Protein AF-A0A3R6Y4R4-F1 (afdb_monomer)

Mean predicted aligned error: 14.81 Å

pLDDT: mean 85.8, std 19.11, range [27.86, 98.94]

Organism: NCBI:txid157072

Sequence (503 aa):
MTCPVETGGNAATARSSGQSPPHTSETSSTDKKKQSTYCKQYYERNREKRILQSKEYQRRNRDKVRAYRQQNRDKELARMKVYNKMWYQQNRDKVLARLKQYRKQNPEKEAKWVKDYRQRNKDKINQRKRERYSKRKRSGMDTPSRVMADGDSRGSVASTLALSNRILLAPLTRCRATATHVPTDLMAEYYAQRATAGLIITECTMIAPLTSAFGTEPGIFTPEQVDAWKKVTDAVHGKGGKIFLQIWHAGRAAHPAFNDGAGTIGASPHAIDGEVHTATGKQPHVAPQEIPTSDIPHIVALFASAATAAVTKAGFDGVEVHAANGYLIDQFLRDGSNKRTDGYGGSVENRTKFLAEVLDAVTKAVGADKVGVRYSPLNSYNSMVDSNPIALSEQLAKVSQQFNLAYVHVMRADFFQAQKGDIVPIFREHFKNTLVVNMGYTKDEGNDAIANGQADAVAFGTAFLANPDLPARFANGGELNPPDPTTFYTGGAKGYTDYPALS

Foldseek 3Di:
DDDDDDDDDDDDDDDDDDDDDDDDDDDDPVNVVVVVVVVVVVCVVCVVVVVVVVVVVCVVCVVVVVVVVVVVVVVVVVVVVVVVVVVCVVCVVVVVVVVVVVCVVCVPVVVVVVVVVCVVCVVVVVVVVVVVVVVCVVVVDDDDLDQQQPFDPDDDPDQPQRFNGQEEADAAFFLAAPLQQAADVLLLLLLLLQLNGSEYEYHEEELDALQDLQSRHHYQPDPRNLVRLLSSLCSSVVNVGAYAYEYFGAAQSGDCLSRVNDAGHALAQDHFPAWGQHPVGTDGRHGGHHDDPVCLLVVLVSLQVSQLSVVPRSPHLAYEYECEQCGHLVLLQAQQNHPDPDQSDDDNNSSCVSVLSSLVSNCVRHNQLRYEYEYELAECHRNTHHPCSQVSLLVVLQSNQVSVHNEYEYEQHYPVNPGDDGSLQSSLVRHPHAYEYEDPDDLVNQSVCCVVSSGVHYHDYQQCLQESPSSVCSVVVNDTGHQDPVSRHDYDDPSRSPRDYDD

Radius of gyration: 33.12 Å; Cα contacts (8 Å, |Δi|>4): 860; chains: 1; bounding box: 106×62×67 Å

Solvent-accessible surface area (backbone atoms only — not comparable to full-atom values): 26725 Å² total; per-residue (Å²): 138,82,81,88,78,89,82,82,82,89,86,82,86,85,84,90,77,96,71,88,79,81,94,78,88,81,81,53,75,69,54,55,52,50,53,50,51,49,50,50,53,52,52,60,76,39,40,66,60,50,51,51,52,51,50,49,49,49,62,78,36,40,65,60,54,51,50,51,53,47,54,50,49,52,51,49,53,50,52,49,51,52,50,54,49,52,51,45,64,77,40,38,66,62,52,50,50,52,50,53,51,50,43,72,76,34,55,68,60,48,54,50,49,54,51,53,50,50,60,78,39,41,66,63,54,48,47,54,50,48,53,55,49,54,58,37,65,75,65,74,59,75,88,63,94,46,57,42,63,49,46,78,83,81,84,78,84,79,81,76,74,82,33,69,22,29,44,24,37,35,62,54,70,38,36,54,24,39,85,84,16,31,50,36,73,68,52,16,52,39,49,34,56,32,20,75,27,18,36,34,36,37,35,58,22,29,33,52,84,64,41,34,65,71,53,14,43,30,39,40,69,48,72,68,20,29,59,35,39,26,53,30,36,52,41,16,48,77,63,72,22,43,43,24,45,21,43,28,54,28,24,37,56,15,40,32,93,51,19,92,66,38,76,31,38,22,49,23,69,58,45,38,81,62,66,46,83,49,101,90,42,76,41,68,49,49,58,11,46,50,62,55,81,84,52,49,65,58,56,32,50,33,51,19,49,25,43,35,40,37,38,77,68,13,57,28,72,24,31,27,44,50,38,28,68,36,16,32,50,25,23,26,55,22,63,61,46,18,74,35,86,55,82,53,16,75,52,71,67,23,12,42,40,63,54,52,51,35,50,51,41,32,28,74,56,66,38,26,69,28,29,31,38,32,38,24,70,37,29,35,49,64,65,32,46,44,96,51,42,64,65,49,40,42,50,53,20,44,57,46,43,76,60,54,33,40,29,43,35,37,37,56,52,28,89,78,63,82,39,86,72,82,52,54,66,45,33,51,72,50,26,85,52,44,35,30,39,31,73,89,71,48,74,67,56,44,29,51,36,39,77,68,71,58,28,66,30,36,35,37,48,70,65,42,58,19,20,37,45,43,63,59,28,62,71,70,69,48,85,77,57,78,64,61,78,90,31,45,76,38,67,71,53,65,69,51,65,68,50,69,64,90,128

Secondary structure (DSSP, 8-state):
-PPPP---S----------PPP------HHHHHHHHHHHHHHHHHTHHHHHHHHHHHHHHTHHHHHHHHHHHHHHHHHHHHHHHHHHHHHTHHHHHHHHHHHHHH-HHHHHHHHHHHHHHTHHHHHHHHHHHHHHHHTTT----TTGGGSPP----S------S-SEEE-------S-TT----HHHHHHHHHTTTSSSEEEEEEESSTT--SSSS--B-SSHHHHHHHHHHHHHHHTTT--EEEEEE--GGG--GGGTTTPPPEESSS-PPSSEEEETTEEEEPPPPEEPPGGGHHHHHHHHHHHHHIIIIIS--SEEEEEE-TTSHHHHHH-TTT----STTSSSHHHHHHHHHHHHHHHHHHH-GGGEEEEE-TT--TTT---S-HHHHHHHHHHHHHHTT-SEEEEE-S-SSSSS----HHHHHHH--SEEEEESS--HHHHHHHHHTTS-SEEEESHHHHH-TTHHHHHHHTPPPPPP-GGGTT-SSSTTTT-PPPP-

InterPro domains:
  IPR001155 NADH:flavin oxidoreductase/NADH oxidase, N-terminal [PF00724] (162-479)
  IPR013785 Aldolase-type TIM barrel [G3DSA:3.20.20.70] (156-503)
  IPR045247 Oxidoreductase Oye-like [PTHR22893] (160-502)

Structure (mmCIF, N/CA/C/O backbone):
data_AF-A0A3R6Y4R4-F1
#
_entry.id   AF-A0A3R6Y4R4-F1
#
loop_
_atom_site.group_PDB
_atom_site.id
_atom_site.type_symbol
_atom_site.label_atom_id
_atom_site.label_alt_id
_atom_site.label_comp_id
_atom_site.label_asym_id
_atom_site.label_entity_id
_atom_site.label_seq_id
_atom_site.pdbx_PDB_ins_code
_atom_site.Cartn_x
_atom_site.Cartn_y
_atom_site.Cartn_z
_atom_site.occupancy
_atom_site.B_iso_or_equiv
_atom_site.auth_seq_id
_atom_site.auth_comp_id
_atom_site.auth_asym_id
_atom_site.auth_atom_id
_atom_site.pdbx_PDB_model_num
ATOM 1 N N . MET A 1 1 ? 60.549 27.646 4.683 1.00 41.09 1 MET A N 1
ATOM 2 C CA . MET A 1 1 ? 61.724 28.540 4.629 1.00 41.09 1 MET A CA 1
ATOM 3 C C . MET A 1 1 ? 62.952 27.661 4.511 1.00 41.09 1 MET A C 1
ATOM 5 O O . MET A 1 1 ? 63.220 26.895 5.428 1.00 41.09 1 MET A O 1
ATOM 9 N N . THR A 1 2 ? 63.590 27.690 3.347 1.00 36.41 2 THR A N 1
ATOM 10 C CA . THR A 1 2 ? 64.815 26.958 2.995 1.00 36.41 2 THR A CA 1
ATOM 11 C C . THR A 1 2 ? 66.042 27.602 3.654 1.00 36.41 2 THR A C 1
ATOM 13 O O . THR A 1 2 ? 66.042 28.804 3.913 1.00 36.41 2 THR A O 1
ATOM 16 N N . CYS A 1 3 ? 67.057 26.798 3.989 1.00 34.47 3 CYS A N 1
ATOM 17 C CA . CYS A 1 3 ? 68.312 27.279 4.585 1.00 34.47 3 CYS A CA 1
ATOM 18 C C . CYS A 1 3 ? 69.158 28.015 3.525 1.00 34.47 3 CYS A C 1
ATOM 20 O O . CYS A 1 3 ? 69.166 27.561 2.379 1.00 34.47 3 CYS A O 1
ATOM 22 N N . PRO A 1 4 ? 69.888 29.097 3.859 1.00 44.28 4 PRO A N 1
ATOM 23 C CA . PRO A 1 4 ? 70.845 29.691 2.929 1.00 44.28 4 PRO A CA 1
ATOM 24 C C . PRO A 1 4 ? 72.045 28.752 2.748 1.00 44.28 4 PRO A C 1
ATOM 26 O O . PRO A 1 4 ? 72.504 28.147 3.718 1.00 44.28 4 PRO A O 1
ATOM 29 N N . VAL A 1 5 ? 72.539 28.630 1.517 1.00 40.94 5 VAL A N 1
ATOM 30 C CA . VAL A 1 5 ? 73.755 27.877 1.176 1.00 40.94 5 VAL A CA 1
ATOM 31 C C . VAL A 1 5 ? 74.896 28.883 1.007 1.00 40.94 5 VAL A C 1
ATOM 33 O O . VAL A 1 5 ? 74.725 29.872 0.298 1.00 40.94 5 VAL A O 1
ATOM 36 N N . GLU A 1 6 ? 76.039 28.663 1.659 1.00 34.91 6 GLU A N 1
ATOM 37 C CA . GLU A 1 6 ? 77.257 29.451 1.426 1.00 34.91 6 GLU A CA 1
ATOM 38 C C . GLU A 1 6 ? 77.859 29.072 0.067 1.00 34.91 6 GLU A C 1
ATOM 40 O O . GLU A 1 6 ? 78.334 27.952 -0.116 1.00 34.91 6 GLU A O 1
ATOM 45 N N . THR A 1 7 ? 77.858 29.993 -0.896 1.00 36.38 7 THR A N 1
ATOM 46 C CA . THR A 1 7 ? 78.667 29.869 -2.116 1.00 36.38 7 THR A CA 1
ATOM 47 C C . THR A 1 7 ? 79.962 30.648 -1.920 1.00 36.38 7 THR A C 1
ATOM 49 O O . THR A 1 7 ? 79.965 31.878 -1.974 1.00 36.38 7 THR A O 1
ATOM 52 N N . GLY A 1 8 ? 81.059 29.939 -1.662 1.00 30.23 8 GLY A N 1
ATOM 53 C CA . GLY A 1 8 ? 82.400 30.513 -1.685 1.00 30.23 8 GLY A CA 1
ATOM 54 C C . GLY A 1 8 ? 82.954 30.583 -3.112 1.00 30.23 8 GLY A C 1
ATOM 55 O O . GLY A 1 8 ? 82.952 29.577 -3.810 1.00 30.23 8 GLY A O 1
ATOM 56 N N . GLY A 1 9 ? 83.472 31.755 -3.497 1.00 27.86 9 GLY A N 1
ATOM 57 C CA . GLY A 1 9 ? 84.597 31.890 -4.433 1.00 27.86 9 GLY A CA 1
ATOM 58 C C . GLY A 1 9 ? 84.306 32.074 -5.931 1.00 27.86 9 GLY A C 1
ATOM 59 O O . GLY A 1 9 ? 84.079 31.108 -6.641 1.00 27.86 9 GLY A O 1
ATOM 60 N N . ASN A 1 10 ? 84.456 33.326 -6.386 1.00 33.81 10 ASN A N 1
ATOM 61 C CA . ASN A 1 10 ? 84.930 33.809 -7.698 1.00 33.81 10 ASN A CA 1
ATOM 62 C C . ASN A 1 10 ? 84.453 33.141 -9.004 1.00 33.81 10 ASN A C 1
ATOM 64 O O . ASN A 1 10 ? 84.969 32.108 -9.415 1.00 33.81 10 ASN A O 1
ATOM 68 N N . ALA A 1 11 ? 83.660 33.885 -9.785 1.00 30.84 11 ALA A N 1
ATOM 69 C CA . ALA A 1 11 ? 83.671 33.776 -11.245 1.00 30.84 11 ALA A CA 1
ATOM 70 C C . ALA A 1 11 ? 83.494 35.162 -11.883 1.00 30.84 11 ALA A C 1
ATOM 72 O O . ALA A 1 11 ? 82.384 35.655 -12.081 1.00 30.84 11 ALA A O 1
ATOM 73 N N . ALA A 1 12 ? 84.626 35.797 -12.182 1.00 28.45 12 ALA A N 1
ATOM 74 C CA . ALA A 1 12 ? 84.701 36.810 -13.216 1.00 28.45 12 ALA A CA 1
ATOM 75 C C . ALA A 1 12 ? 84.778 36.120 -14.590 1.00 28.45 12 ALA A C 1
ATOM 77 O O . ALA A 1 12 ? 85.436 35.096 -14.745 1.00 28.45 12 ALA A O 1
ATOM 78 N N . THR A 1 13 ? 84.165 36.773 -15.576 1.00 30.23 13 THR A N 1
ATOM 79 C CA . THR A 1 13 ? 84.335 36.633 -17.034 1.00 30.23 13 THR A CA 1
ATOM 80 C C . THR A 1 13 ? 83.766 35.421 -17.789 1.00 30.23 13 THR A C 1
ATOM 82 O O . THR A 1 13 ? 83.957 34.265 -17.441 1.00 30.23 13 THR A O 1
ATOM 85 N N . ALA A 1 14 ? 83.190 35.798 -18.939 1.00 30.11 14 ALA A N 1
ATOM 86 C CA . ALA A 1 14 ? 83.058 35.090 -20.214 1.00 30.11 14 ALA A CA 1
ATOM 87 C C . ALA A 1 14 ? 81.700 34.444 -20.556 1.00 30.11 14 ALA A C 1
ATOM 89 O O . ALA A 1 14 ? 81.260 33.437 -20.014 1.00 30.11 14 ALA A O 1
ATOM 90 N N . ARG A 1 15 ? 81.068 35.098 -21.539 1.00 34.19 15 ARG A N 1
ATOM 91 C CA . ARG A 1 15 ? 79.891 34.708 -22.318 1.00 34.19 15 ARG A CA 1
ATOM 92 C C . ARG A 1 15 ? 80.200 33.533 -23.260 1.00 34.19 15 ARG A C 1
ATOM 94 O O . ARG A 1 15 ? 81.344 33.309 -23.632 1.00 34.19 15 ARG A O 1
ATOM 101 N N . SER A 1 16 ? 79.111 32.986 -23.801 1.00 33.69 16 SER A N 1
ATOM 102 C CA . SER A 1 16 ? 78.983 32.264 -25.078 1.00 33.69 16 SER A CA 1
ATOM 103 C C . SER A 1 16 ? 79.297 30.766 -25.087 1.00 33.69 16 SER A C 1
ATOM 105 O O . SER A 1 16 ? 80.435 30.328 -25.174 1.00 33.69 16 SER A O 1
ATOM 107 N N . SER A 1 17 ? 78.232 29.968 -25.068 1.00 31.34 17 SER A N 1
ATOM 108 C CA . SER A 1 17 ? 77.979 28.875 -26.019 1.00 31.34 17 SER A CA 1
ATOM 109 C C . SER A 1 17 ? 76.658 28.216 -25.622 1.00 31.34 17 SER A C 1
ATOM 111 O O . SER A 1 17 ? 76.448 27.832 -24.475 1.00 31.34 17 SER A O 1
ATOM 113 N N . GLY A 1 18 ? 75.710 28.187 -26.556 1.00 42.12 18 GLY A N 1
ATOM 114 C CA . GLY A 1 18 ? 74.431 27.524 -26.357 1.00 42.12 18 GLY A CA 1
ATOM 115 C C . GLY A 1 18 ? 74.632 26.017 -26.304 1.00 42.12 18 GLY A C 1
ATOM 116 O O . GLY A 1 18 ? 75.000 25.429 -27.311 1.00 42.12 18 GLY A O 1
ATOM 117 N N . GLN A 1 19 ? 74.379 25.423 -25.141 1.00 31.28 19 GLN A N 1
ATOM 118 C CA . GLN A 1 19 ? 74.067 24.008 -24.946 1.00 31.28 19 GLN A CA 1
ATOM 119 C C . GLN A 1 19 ? 73.527 23.838 -23.518 1.00 31.28 19 GLN A C 1
ATOM 121 O O . GLN A 1 19 ? 74.146 24.280 -22.552 1.00 31.28 19 GLN A O 1
ATOM 126 N N . SER A 1 20 ? 72.347 23.232 -23.372 1.00 30.94 20 SER A N 1
ATOM 127 C CA . SER A 1 20 ? 71.836 22.808 -22.064 1.00 30.94 20 SER A CA 1
ATOM 128 C C . SER A 1 20 ? 72.703 21.656 -21.535 1.00 30.94 20 SER A C 1
ATOM 130 O O . SER A 1 20 ? 72.814 20.650 -22.240 1.00 30.94 20 SER A O 1
ATOM 132 N N . PRO A 1 21 ? 73.297 21.738 -20.327 1.00 31.59 21 PRO A N 1
ATOM 133 C CA . PRO A 1 21 ? 73.979 20.598 -19.734 1.00 31.59 21 PRO A CA 1
ATOM 134 C C . PRO A 1 21 ? 72.967 19.643 -19.077 1.00 31.59 21 PRO A C 1
ATOM 136 O O . PRO A 1 21 ? 71.916 20.086 -18.600 1.00 31.59 21 PRO A O 1
ATOM 139 N N . PRO A 1 22 ? 73.263 18.334 -19.034 1.00 32.06 22 PRO A N 1
ATOM 140 C CA . PRO A 1 22 ? 72.334 17.327 -18.553 1.00 32.06 22 PRO A CA 1
ATOM 141 C C . PRO A 1 22 ? 72.224 17.360 -17.026 1.00 32.06 22 PRO A C 1
ATOM 143 O O . PRO A 1 22 ? 73.193 17.599 -16.305 1.00 32.06 22 PRO A O 1
ATOM 146 N N . HIS A 1 23 ? 71.023 17.078 -16.524 1.00 38.78 23 HIS A N 1
ATOM 147 C CA . HIS A 1 23 ? 70.806 16.765 -15.118 1.00 38.78 23 HIS A CA 1
ATOM 148 C C . HIS A 1 23 ? 71.555 15.475 -14.755 1.00 38.78 23 HIS A C 1
ATOM 150 O O . HIS A 1 23 ? 71.086 14.381 -15.051 1.00 38.78 23 HIS A O 1
ATOM 156 N N . THR A 1 24 ? 72.673 15.596 -14.043 1.00 33.38 24 THR A N 1
ATOM 157 C CA . THR A 1 24 ? 73.228 14.504 -13.233 1.00 33.38 24 THR A CA 1
ATOM 158 C C . THR A 1 24 ? 73.402 14.993 -11.803 1.00 33.38 24 THR A C 1
ATOM 160 O O . THR A 1 24 ? 74.288 15.784 -11.485 1.00 33.38 24 THR A O 1
ATOM 163 N N . SER A 1 25 ? 72.484 14.556 -10.945 1.00 48.84 25 SER A N 1
ATOM 164 C CA . SER A 1 25 ? 72.477 14.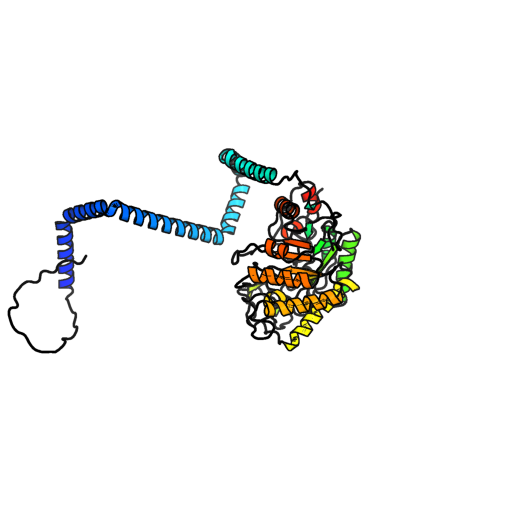792 -9.509 1.00 48.84 25 SER A CA 1
ATOM 165 C C . SER A 1 25 ? 73.169 13.643 -8.784 1.00 48.84 25 SER A C 1
ATOM 167 O O . SER A 1 25 ? 72.551 12.601 -8.591 1.00 48.84 25 SER A O 1
ATOM 169 N N . GLU A 1 26 ? 74.381 13.847 -8.283 1.00 39.41 26 GLU A N 1
ATOM 170 C CA . GLU A 1 26 ? 74.941 12.982 -7.240 1.00 39.41 26 GLU A CA 1
ATOM 171 C C . GLU A 1 26 ? 75.680 13.831 -6.204 1.00 39.41 26 GLU A C 1
ATOM 173 O O . GLU A 1 26 ? 76.890 14.019 -6.244 1.00 39.41 26 GLU A O 1
ATOM 178 N N . THR A 1 27 ? 74.927 14.382 -5.246 1.00 44.88 27 THR A N 1
ATOM 179 C CA . THR A 1 27 ? 75.517 14.851 -3.985 1.00 44.88 27 THR A CA 1
ATOM 180 C C . THR A 1 27 ? 75.708 13.652 -3.062 1.00 44.88 27 THR A C 1
ATOM 182 O O . THR A 1 27 ? 74.750 12.950 -2.716 1.00 44.88 27 THR A O 1
ATOM 185 N N . SER A 1 28 ? 76.962 13.407 -2.685 1.00 50.22 28 SER A N 1
ATOM 186 C CA . SER A 1 28 ? 77.373 12.261 -1.877 1.00 50.22 28 SER A CA 1
ATOM 187 C C . SER A 1 28 ? 76.683 12.231 -0.501 1.00 50.22 28 SER A C 1
ATOM 189 O O . SER A 1 28 ? 76.287 13.260 0.057 1.00 50.22 28 SER A O 1
ATOM 191 N N . SER A 1 29 ? 76.542 11.042 0.101 1.00 49.53 29 SER A N 1
ATOM 192 C CA . SER A 1 29 ? 75.928 10.887 1.437 1.00 49.53 29 SER A CA 1
ATOM 193 C C . SER A 1 29 ? 76.651 11.693 2.538 1.00 49.53 29 SER A C 1
ATOM 195 O O . SER A 1 29 ? 76.040 12.099 3.534 1.00 49.53 29 SER A O 1
ATOM 197 N N . THR A 1 30 ? 77.937 11.982 2.324 1.00 48.41 30 THR A N 1
ATOM 198 C CA . THR A 1 30 ? 78.803 12.795 3.180 1.00 48.41 30 THR A CA 1
ATOM 199 C C . THR A 1 30 ? 78.389 14.272 3.169 1.00 48.41 30 THR A C 1
ATOM 201 O O . THR A 1 30 ? 78.376 14.907 4.227 1.00 48.41 30 THR A O 1
ATOM 204 N N . ASP A 1 31 ? 77.941 14.799 2.023 1.00 54.38 31 ASP A N 1
ATOM 205 C CA . ASP A 1 31 ? 77.435 16.173 1.889 1.00 54.38 31 ASP A CA 1
ATOM 206 C C . ASP A 1 31 ? 76.072 16.347 2.559 1.00 54.38 31 ASP A C 1
ATOM 208 O O . ASP A 1 31 ? 75.849 17.328 3.265 1.00 54.38 31 ASP A O 1
ATOM 212 N N . LYS A 1 32 ? 75.192 15.341 2.469 1.00 52.91 32 LYS A N 1
ATOM 213 C CA . LYS A 1 32 ? 73.888 15.350 3.161 1.00 52.91 32 LYS A CA 1
ATOM 214 C C . LYS A 1 32 ? 74.038 15.353 4.685 1.00 52.91 32 LYS A C 1
ATOM 216 O O . LYS A 1 32 ? 73.300 16.058 5.378 1.00 52.91 32 LYS A O 1
ATOM 221 N N . LYS A 1 33 ? 75.012 14.609 5.229 1.00 57.06 33 LYS A N 1
ATOM 222 C CA . LYS A 1 33 ? 75.316 14.625 6.673 1.00 57.06 33 LYS A CA 1
ATOM 223 C C . LYS A 1 33 ? 75.892 15.971 7.119 1.00 57.06 33 LYS A C 1
ATOM 225 O O . LYS A 1 33 ? 75.435 16.498 8.131 1.00 57.06 33 LYS A O 1
ATOM 230 N N . LYS A 1 34 ? 76.821 16.564 6.358 1.00 56.72 34 LYS A N 1
ATOM 231 C CA . LYS A 1 34 ? 77.372 17.902 6.652 1.00 56.72 34 LYS A CA 1
ATOM 232 C C . LYS A 1 34 ? 76.295 18.992 6.589 1.00 56.72 34 LYS A C 1
ATOM 234 O O . LYS A 1 34 ? 76.199 19.802 7.509 1.00 56.72 34 LYS A O 1
ATOM 239 N N . GLN A 1 35 ? 75.424 18.952 5.582 1.00 58.31 35 GLN A N 1
ATOM 240 C CA . GLN A 1 35 ? 74.312 19.891 5.412 1.00 58.31 35 GLN A CA 1
ATOM 241 C C . GLN A 1 35 ? 73.259 19.749 6.529 1.00 58.31 35 GLN A C 1
ATOM 243 O O . GLN A 1 35 ? 72.756 20.749 7.040 1.00 58.31 35 GLN A O 1
ATOM 248 N N . SER A 1 36 ? 72.990 18.520 6.988 1.00 65.19 36 SER A N 1
ATOM 249 C CA . SER A 1 36 ? 72.139 18.238 8.154 1.00 65.19 36 SER A CA 1
ATOM 250 C C . SER A 1 36 ? 72.739 18.774 9.462 1.00 65.19 36 SER A C 1
ATOM 252 O O . SER A 1 36 ? 72.027 19.388 10.260 1.00 65.19 36 SER A O 1
ATOM 254 N N . THR A 1 37 ? 74.041 18.582 9.695 1.00 70.81 37 THR A N 1
ATOM 255 C CA . THR A 1 37 ? 74.724 19.092 10.897 1.00 70.81 37 THR A CA 1
ATOM 256 C C . THR A 1 37 ? 74.779 20.620 10.908 1.00 70.81 37 THR A C 1
ATOM 258 O O . THR A 1 37 ? 74.456 21.231 11.926 1.00 70.81 37 THR A O 1
ATOM 261 N N . TYR A 1 38 ? 75.084 21.247 9.767 1.00 71.56 38 TYR A N 1
ATOM 262 C CA . TYR A 1 38 ? 75.045 22.702 9.613 1.00 71.56 38 TYR A CA 1
ATOM 263 C C . TYR A 1 38 ? 73.643 23.264 9.869 1.00 71.56 38 TYR A C 1
ATOM 265 O O . TYR A 1 38 ? 73.498 24.215 10.634 1.00 71.56 38 TYR A O 1
ATOM 273 N N . CYS A 1 39 ? 72.593 22.639 9.320 1.00 65.50 39 CYS A N 1
ATOM 274 C CA . CYS A 1 39 ? 71.212 23.045 9.587 1.00 65.50 39 CYS A CA 1
ATOM 275 C C . CYS A 1 39 ? 70.879 22.964 11.083 1.00 65.50 39 CYS A C 1
ATOM 277 O O . CYS A 1 39 ? 70.311 23.908 11.628 1.00 65.50 39 CYS A O 1
ATOM 279 N N . LYS A 1 40 ? 71.266 21.881 11.774 1.00 70.56 40 LYS A N 1
ATOM 280 C CA . LYS A 1 40 ? 71.052 21.752 13.227 1.00 70.56 40 LYS A CA 1
ATOM 281 C C . LYS A 1 40 ? 71.752 22.870 14.004 1.00 70.56 40 LYS A C 1
ATOM 283 O O . LYS A 1 40 ? 71.093 23.568 14.769 1.00 70.56 40 LYS A O 1
ATOM 288 N N . GLN A 1 41 ? 73.033 23.118 13.729 1.00 75.75 41 GLN A N 1
ATOM 289 C CA . GLN A 1 41 ? 73.808 24.177 14.387 1.00 75.75 41 GLN A CA 1
ATOM 290 C C . GLN A 1 41 ? 73.304 25.589 14.049 1.00 75.75 41 GLN A C 1
ATOM 292 O O . GLN A 1 41 ? 73.356 26.488 14.889 1.00 75.75 41 GLN A O 1
ATOM 297 N N . TYR A 1 42 ? 72.814 25.813 12.828 1.00 73.81 42 TYR A N 1
ATOM 298 C CA . TYR A 1 42 ? 72.187 27.069 12.417 1.00 73.81 42 TYR A CA 1
ATOM 299 C C . TYR A 1 42 ? 70.866 27.295 13.163 1.00 73.81 42 TYR A C 1
ATOM 301 O O . TYR A 1 42 ? 70.617 28.396 13.659 1.00 73.81 42 TYR A O 1
ATOM 309 N N . TYR A 1 43 ? 70.028 26.260 13.287 1.00 67.69 43 TYR A N 1
ATOM 310 C CA . TYR A 1 43 ? 68.760 26.349 14.008 1.00 67.69 43 TYR A CA 1
ATOM 311 C C . TYR A 1 43 ? 68.936 26.488 15.522 1.00 67.69 43 TYR A C 1
ATOM 313 O O . TYR A 1 43 ? 68.121 27.174 16.139 1.00 67.69 43 TYR A O 1
ATOM 321 N N . GLU A 1 44 ? 69.981 25.900 16.107 1.00 73.19 44 GLU A N 1
ATOM 322 C CA . GLU A 1 44 ? 70.342 26.091 17.516 1.00 73.19 44 GLU A CA 1
ATOM 323 C C . GLU A 1 44 ? 70.871 27.504 17.778 1.00 73.19 44 GLU A C 1
ATOM 325 O O . GLU A 1 44 ? 70.327 28.197 18.637 1.00 73.19 44 GLU A O 1
ATOM 330 N N . ARG A 1 45 ? 71.836 27.992 16.981 1.00 76.19 45 ARG A N 1
ATOM 331 C CA . ARG A 1 45 ? 72.373 29.362 17.115 1.00 76.19 45 ARG A CA 1
ATOM 332 C C . ARG A 1 45 ? 71.321 30.449 16.897 1.00 76.19 45 ARG A C 1
ATOM 334 O O . ARG A 1 45 ? 71.395 31.508 17.505 1.00 76.19 45 ARG A O 1
ATOM 341 N N . ASN A 1 46 ? 70.316 30.192 16.059 1.00 74.06 46 ASN A N 1
ATOM 342 C CA . ASN A 1 46 ? 69.227 31.136 15.792 1.00 74.06 46 ASN A CA 1
ATOM 343 C C . ASN A 1 46 ? 67.941 30.822 16.574 1.00 74.06 46 ASN A C 1
ATOM 345 O O . ASN A 1 46 ? 66.885 31.383 16.263 1.00 74.06 46 ASN A O 1
ATOM 349 N N . ARG A 1 47 ? 67.990 29.933 17.577 1.00 71.75 47 ARG A N 1
ATOM 350 C CA . ARG A 1 47 ? 66.807 29.472 18.321 1.00 71.75 47 ARG A CA 1
ATOM 351 C C . ARG A 1 47 ? 66.048 30.629 18.962 1.00 71.75 47 ARG A C 1
ATOM 353 O O . ARG A 1 47 ? 64.839 30.741 18.770 1.00 71.75 47 ARG A O 1
ATOM 360 N N . GLU A 1 48 ? 66.747 31.516 19.662 1.00 76.06 48 GLU A N 1
ATOM 361 C CA . GLU A 1 48 ? 66.131 32.667 20.333 1.00 76.06 48 GLU A CA 1
ATOM 362 C C . GLU A 1 48 ? 65.553 33.670 19.336 1.00 76.06 48 GLU A C 1
ATOM 364 O O . GLU A 1 48 ? 64.405 34.091 19.480 1.00 76.06 48 GLU A O 1
ATOM 369 N N . LYS A 1 49 ? 66.288 33.969 18.259 1.00 75.75 49 LYS A N 1
ATOM 370 C CA . LYS A 1 49 ? 65.832 34.864 17.186 1.00 75.75 49 LYS A CA 1
ATOM 371 C C . LYS A 1 49 ? 64.583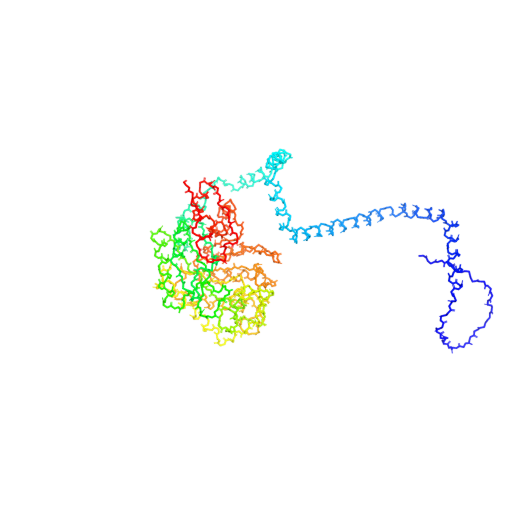 34.321 16.485 1.00 75.75 49 LYS A C 1
ATOM 373 O O . LYS A 1 49 ? 63.658 35.080 16.209 1.00 75.75 49 LYS A O 1
ATOM 378 N N . ARG A 1 50 ? 64.496 33.003 16.272 1.00 76.56 50 ARG A N 1
ATOM 379 C CA . ARG A 1 50 ? 63.298 32.333 15.735 1.00 76.56 50 ARG A CA 1
ATOM 380 C C . ARG A 1 50 ? 62.134 32.336 16.717 1.00 76.56 50 ARG A C 1
ATOM 382 O O . ARG A 1 50 ? 60.997 32.526 16.293 1.00 76.56 50 ARG A O 1
ATOM 389 N N . ILE A 1 51 ? 62.392 32.141 18.010 1.00 72.38 51 ILE A N 1
ATOM 390 C CA . ILE A 1 51 ? 61.359 32.261 19.046 1.00 72.38 51 ILE A CA 1
ATOM 391 C C . ILE A 1 51 ? 60.818 33.695 19.066 1.00 72.38 51 ILE A C 1
ATOM 393 O O . ILE A 1 51 ? 59.602 33.877 19.109 1.00 72.38 51 ILE A O 1
ATOM 397 N N . LEU A 1 52 ? 61.687 34.703 18.968 1.00 75.38 52 LEU A N 1
ATOM 398 C CA . LEU A 1 52 ? 61.304 36.113 18.947 1.00 75.38 52 LEU A CA 1
ATOM 399 C C . LEU A 1 52 ? 60.508 36.470 17.682 1.00 75.38 52 LEU A C 1
ATOM 401 O O . LEU A 1 52 ? 59.408 37.004 17.791 1.00 75.38 52 LEU A O 1
ATOM 405 N N . GLN A 1 53 ? 60.989 36.077 16.498 1.00 75.38 53 GLN A N 1
ATOM 406 C CA . GLN A 1 53 ? 60.280 36.264 15.226 1.00 75.38 53 GLN A CA 1
ATOM 407 C C . GLN A 1 53 ? 58.939 35.522 15.196 1.00 75.38 53 GLN A C 1
ATOM 409 O O . GLN A 1 53 ? 57.948 36.052 14.701 1.00 75.38 53 GLN A O 1
ATOM 414 N N . SER A 1 54 ? 58.865 34.316 15.767 1.00 70.50 54 SER A N 1
ATOM 415 C CA . SER A 1 54 ? 57.608 33.576 15.912 1.00 70.50 54 SER A CA 1
ATOM 416 C C . SER A 1 54 ? 56.648 34.280 16.872 1.00 70.50 54 SER A C 1
ATOM 418 O O . SER A 1 54 ? 55.449 34.328 16.601 1.00 70.50 54 SER A O 1
ATOM 420 N N . LYS A 1 55 ? 57.144 34.833 17.988 1.00 75.25 55 LYS A N 1
ATOM 421 C CA . LYS A 1 55 ? 56.336 35.616 18.935 1.00 75.25 55 LYS A CA 1
ATOM 422 C C . LYS A 1 55 ? 55.824 36.903 18.286 1.00 75.25 55 LYS A C 1
ATOM 424 O O . LYS A 1 55 ? 54.642 37.202 18.418 1.00 75.25 55 LYS A O 1
ATOM 429 N N . GLU A 1 56 ? 56.654 37.621 17.531 1.00 79.38 56 GLU A N 1
ATOM 430 C CA . GLU A 1 56 ? 56.233 38.799 16.763 1.00 79.38 56 GLU A CA 1
ATOM 431 C C . GLU A 1 56 ? 55.225 38.451 15.667 1.00 79.38 56 GLU A C 1
ATOM 433 O O . GLU A 1 56 ? 54.208 39.129 15.540 1.00 79.38 56 GLU A O 1
ATOM 438 N N . TYR A 1 57 ? 55.454 37.373 14.914 1.00 73.75 57 TYR A N 1
ATOM 439 C CA . TYR A 1 57 ? 54.520 36.895 13.897 1.00 73.75 57 TYR A CA 1
ATOM 440 C C . TYR A 1 57 ? 53.163 36.537 14.512 1.00 73.75 57 TYR A C 1
ATOM 442 O O . TYR A 1 57 ? 52.126 36.941 13.984 1.00 73.75 57 TYR A O 1
ATOM 450 N N . GLN A 1 58 ? 53.156 35.840 15.653 1.00 68.31 58 GLN A N 1
ATOM 451 C CA . GLN A 1 58 ? 51.937 35.529 16.404 1.00 68.31 58 GLN A CA 1
ATOM 452 C C . GLN A 1 58 ? 51.266 36.781 16.982 1.00 68.31 58 GLN A C 1
ATOM 454 O O . GLN A 1 58 ? 50.043 36.804 17.087 1.00 68.31 58 GLN A O 1
ATOM 459 N N . ARG A 1 59 ? 52.029 37.827 17.329 1.00 74.19 59 ARG A N 1
ATOM 460 C CA . ARG A 1 59 ? 51.495 39.104 17.828 1.00 74.19 59 ARG A CA 1
ATOM 461 C C . ARG A 1 59 ? 50.863 39.932 16.705 1.00 74.19 59 ARG A C 1
ATOM 463 O O . ARG A 1 59 ? 49.746 40.403 16.876 1.00 74.19 59 ARG A O 1
ATOM 470 N N . ARG A 1 60 ? 51.529 40.047 15.548 1.00 77.94 60 ARG A N 1
ATOM 471 C CA . ARG A 1 60 ? 51.044 40.790 14.363 1.00 77.94 60 ARG A CA 1
ATOM 472 C C . ARG A 1 60 ? 49.898 40.080 13.641 1.00 77.94 60 ARG A C 1
ATOM 474 O O . ARG A 1 60 ? 49.036 40.734 13.072 1.00 77.94 60 ARG A O 1
ATOM 481 N N . ASN A 1 61 ? 49.860 38.748 13.684 1.00 78.12 61 ASN A N 1
ATOM 482 C CA . ASN A 1 61 ? 48.805 37.939 13.064 1.00 78.12 61 ASN A CA 1
ATOM 483 C C . ASN A 1 61 ? 47.863 37.310 14.098 1.00 78.12 61 ASN A C 1
ATOM 485 O O . ASN A 1 61 ? 47.228 36.297 13.804 1.00 78.12 61 ASN A O 1
ATOM 489 N N . ARG A 1 62 ? 47.773 37.881 15.307 1.00 73.94 62 ARG A N 1
ATOM 490 C CA . ARG A 1 62 ? 47.026 37.314 16.441 1.00 73.94 62 ARG A CA 1
ATOM 491 C C . ARG A 1 62 ? 45.600 36.930 16.061 1.00 73.94 62 ARG A C 1
ATOM 493 O O . ARG A 1 62 ? 45.182 35.807 16.342 1.00 73.94 62 ARG A O 1
ATOM 500 N N . ASP A 1 63 ? 44.895 37.814 15.364 1.00 76.06 63 ASP A N 1
ATOM 501 C CA . ASP A 1 63 ? 43.501 37.589 14.977 1.00 76.06 63 ASP A CA 1
ATOM 502 C C . ASP A 1 63 ? 43.369 36.585 13.829 1.00 76.06 63 ASP A C 1
ATOM 504 O O . ASP A 1 63 ? 42.499 35.719 13.877 1.00 76.06 63 ASP A O 1
ATOM 508 N N . LYS A 1 64 ? 44.298 36.590 12.862 1.00 74.62 64 LYS A N 1
ATOM 509 C CA . LYS A 1 64 ? 44.347 35.589 11.780 1.00 74.62 64 LYS A CA 1
ATOM 510 C C . LYS A 1 64 ? 44.645 34.184 12.312 1.00 74.62 64 LYS A C 1
ATOM 512 O O . LYS A 1 64 ? 43.991 33.223 11.919 1.00 74.62 64 LYS A O 1
ATOM 517 N N . VAL A 1 65 ? 45.581 34.053 13.255 1.00 71.88 65 VAL A N 1
ATOM 518 C CA . VAL A 1 65 ? 45.905 32.777 13.917 1.00 71.88 65 VAL A CA 1
ATOM 519 C C . VAL A 1 65 ? 44.748 32.317 14.807 1.00 71.88 65 VAL A C 1
ATOM 521 O O . VAL A 1 65 ? 44.444 31.124 14.843 1.00 71.88 65 VAL A O 1
ATOM 524 N N . ARG A 1 66 ? 44.069 33.239 15.502 1.00 72.19 66 ARG A N 1
ATOM 525 C CA . ARG A 1 66 ? 42.878 32.932 16.308 1.00 72.19 66 ARG A CA 1
ATOM 526 C C . ARG A 1 66 ? 41.718 32.457 15.434 1.00 72.19 66 ARG A C 1
ATOM 528 O O . ARG A 1 66 ? 41.123 31.436 15.763 1.00 72.19 66 ARG A O 1
ATOM 535 N N . ALA A 1 67 ? 41.452 33.131 14.317 1.00 73.88 67 ALA A N 1
ATOM 536 C CA . ALA A 1 67 ? 40.428 32.751 13.348 1.00 73.88 67 ALA A CA 1
ATOM 537 C C . ALA A 1 67 ? 40.736 31.394 12.696 1.00 73.88 67 ALA A C 1
ATOM 539 O O . ALA A 1 67 ? 39.869 30.529 12.662 1.00 73.88 67 ALA A O 1
ATOM 540 N N . TYR A 1 68 ? 41.985 31.154 12.284 1.00 72.56 68 TYR A N 1
ATOM 541 C CA . TYR A 1 68 ? 42.421 29.866 11.734 1.00 72.56 68 TYR A CA 1
ATOM 542 C C . TYR A 1 68 ? 42.272 28.717 12.746 1.00 72.56 68 TYR A C 1
ATOM 544 O O . TYR A 1 68 ? 41.735 27.658 12.423 1.00 72.56 68 TYR A O 1
ATOM 552 N N . ARG A 1 69 ? 42.682 28.927 14.006 1.00 71.06 69 ARG A N 1
ATOM 553 C CA . ARG A 1 69 ? 42.499 27.939 15.086 1.00 71.06 69 ARG A CA 1
ATOM 554 C C . ARG A 1 69 ? 41.028 27.705 15.415 1.00 71.06 69 ARG A C 1
ATOM 556 O O . ARG A 1 69 ? 40.660 26.579 15.730 1.00 71.06 69 ARG A O 1
ATOM 563 N N . GLN A 1 70 ? 40.196 28.743 15.359 1.00 69.69 70 GLN A N 1
ATOM 564 C CA . GLN A 1 70 ? 38.760 28.620 15.584 1.00 69.69 70 GLN A CA 1
ATOM 565 C C . GLN A 1 70 ? 38.091 27.838 14.452 1.00 69.69 70 GLN A C 1
ATOM 567 O O . GLN A 1 70 ? 37.422 26.851 14.721 1.00 69.69 70 GLN A O 1
ATOM 572 N N . GLN A 1 71 ? 38.380 28.186 13.198 1.00 69.88 71 GLN A N 1
ATOM 573 C CA . GLN A 1 71 ? 37.864 27.487 12.024 1.00 69.88 71 GLN A CA 1
ATOM 574 C C . GLN A 1 71 ? 38.299 26.014 11.993 1.00 69.88 71 GLN A C 1
ATOM 576 O O . GLN A 1 71 ? 37.497 25.151 11.644 1.00 69.88 71 GLN A O 1
ATOM 581 N N . ASN A 1 72 ? 39.540 25.703 12.384 1.00 69.56 72 ASN A N 1
ATOM 582 C CA . ASN A 1 72 ? 39.995 24.316 12.497 1.00 69.56 72 ASN A CA 1
ATOM 583 C C . ASN A 1 72 ? 39.320 23.574 13.651 1.00 69.56 72 ASN A C 1
ATOM 585 O O . ASN A 1 72 ? 38.889 22.444 13.446 1.00 69.56 72 ASN A O 1
ATOM 589 N N . ARG A 1 73 ? 39.143 24.210 14.818 1.00 69.25 73 ARG A N 1
ATOM 590 C CA . ARG A 1 73 ? 38.359 23.619 15.913 1.00 69.25 73 ARG A CA 1
ATOM 591 C C . ARG A 1 73 ? 36.921 23.353 15.499 1.00 69.25 73 ARG A C 1
ATOM 593 O O . ARG A 1 73 ? 36.422 22.277 15.786 1.00 69.25 73 ARG A O 1
ATOM 600 N N . ASP A 1 74 ? 36.274 24.272 14.793 1.00 70.06 74 ASP A N 1
ATOM 601 C CA . ASP A 1 74 ? 34.884 24.113 14.360 1.00 70.06 74 ASP A CA 1
ATOM 602 C C . ASP A 1 74 ? 34.749 23.032 13.276 1.00 70.06 74 ASP A C 1
ATOM 604 O O . ASP A 1 74 ? 33.817 22.227 13.320 1.00 70.06 74 ASP A O 1
ATOM 608 N N . LYS A 1 75 ? 35.719 22.934 12.352 1.00 69.19 75 LYS A N 1
ATOM 609 C CA . LYS A 1 75 ? 35.810 21.841 11.368 1.00 69.19 75 LYS A CA 1
ATOM 610 C C . LYS A 1 75 ? 36.047 20.485 12.034 1.00 69.19 75 LYS A C 1
ATOM 612 O O . LYS A 1 75 ? 35.399 19.511 11.653 1.00 69.19 75 LYS A O 1
ATOM 617 N N . GLU A 1 76 ? 36.933 20.405 13.025 1.00 66.00 76 GLU A N 1
ATOM 618 C CA . GLU A 1 76 ? 37.151 19.183 13.806 1.00 66.00 76 GLU A CA 1
ATOM 619 C C . GLU A 1 76 ? 35.914 18.817 14.623 1.00 66.00 76 GLU A C 1
ATOM 621 O O . GLU A 1 76 ? 35.482 17.671 14.573 1.00 66.00 76 GLU A O 1
ATOM 626 N N . LEU A 1 77 ? 35.269 19.779 15.288 1.00 69.94 77 LEU A N 1
ATOM 627 C CA . LEU A 1 77 ? 34.040 19.542 16.045 1.00 69.94 77 LEU A CA 1
ATOM 628 C C . LEU A 1 77 ? 32.908 19.049 15.135 1.00 69.94 77 LEU A C 1
ATOM 630 O O . LEU A 1 77 ? 32.147 18.163 15.521 1.00 69.94 77 LEU A O 1
ATOM 634 N N . ALA A 1 78 ? 32.789 19.605 13.926 1.00 69.38 78 ALA A N 1
ATOM 635 C CA . ALA A 1 78 ? 31.821 19.170 12.925 1.00 69.38 78 ALA A CA 1
ATOM 636 C C . ALA A 1 78 ? 32.127 17.751 12.422 1.00 69.38 78 ALA A C 1
ATOM 638 O O . ALA A 1 78 ? 31.230 16.908 12.409 1.00 69.38 78 ALA A O 1
ATOM 639 N N . ARG A 1 79 ? 33.392 17.448 12.098 1.00 72.12 79 ARG A N 1
ATOM 640 C CA . ARG A 1 79 ? 33.831 16.090 11.729 1.00 72.12 79 ARG A CA 1
ATOM 641 C C . ARG A 1 79 ? 33.565 15.088 12.846 1.00 72.12 79 ARG A C 1
ATOM 643 O O . ARG A 1 79 ? 33.028 14.020 12.583 1.00 72.12 79 ARG A O 1
ATOM 650 N N . MET A 1 80 ? 33.861 15.450 14.090 1.00 64.69 80 MET A N 1
ATOM 651 C CA . MET A 1 80 ? 33.659 14.595 15.257 1.00 64.69 80 MET A CA 1
ATOM 652 C C . MET A 1 80 ? 32.168 14.384 15.552 1.00 64.69 80 MET A C 1
ATOM 654 O O . MET A 1 80 ? 31.764 13.283 15.909 1.00 64.69 80 MET A O 1
ATOM 658 N N . LYS A 1 81 ? 31.315 15.395 15.330 1.00 66.50 81 LYS A N 1
ATOM 659 C CA . LYS A 1 81 ? 29.849 15.248 15.389 1.00 66.50 81 LYS A CA 1
ATOM 660 C C . LYS A 1 81 ? 29.322 14.293 14.319 1.00 66.50 81 LYS A C 1
ATOM 662 O O . LYS A 1 81 ? 28.474 13.462 14.633 1.00 66.50 81 LYS A O 1
ATOM 667 N N . VAL A 1 82 ? 29.813 14.395 13.083 1.00 70.31 82 VAL A N 1
ATOM 668 C CA . VAL A 1 82 ? 29.433 13.487 11.987 1.00 70.31 82 VAL A CA 1
ATOM 669 C C . VAL A 1 82 ? 29.911 12.067 12.286 1.00 70.31 82 VAL A C 1
ATOM 671 O O . VAL A 1 82 ? 29.103 11.146 12.249 1.00 70.31 82 VAL A O 1
ATOM 674 N N . TYR A 1 83 ? 31.171 11.900 12.690 1.00 78.06 83 TYR A N 1
ATOM 675 C CA . TYR A 1 83 ? 31.741 10.609 13.072 1.00 78.06 83 TYR A CA 1
ATOM 676 C C . TYR A 1 83 ? 30.976 9.962 14.230 1.00 78.06 83 TYR A C 1
ATOM 678 O O . TYR A 1 83 ? 30.542 8.823 14.112 1.00 78.06 83 TYR A O 1
ATOM 686 N N . ASN A 1 84 ? 30.714 10.696 15.317 1.00 66.62 84 ASN A N 1
ATOM 687 C CA . ASN A 1 84 ? 29.956 10.177 16.459 1.00 66.62 84 ASN A CA 1
ATOM 688 C C . ASN A 1 84 ? 28.519 9.809 16.077 1.00 66.62 84 ASN A C 1
ATOM 690 O O . ASN A 1 84 ? 27.982 8.825 16.581 1.00 66.62 84 ASN A O 1
ATOM 694 N N . LYS A 1 85 ? 27.895 10.571 15.171 1.00 72.00 85 LYS A N 1
ATOM 695 C CA . LYS A 1 85 ? 26.564 10.255 14.645 1.00 72.00 85 LYS A CA 1
ATOM 696 C C . LYS A 1 85 ? 26.586 8.974 13.808 1.00 72.00 85 LYS A C 1
ATOM 698 O O . LYS A 1 85 ? 25.740 8.115 14.033 1.00 72.00 85 LYS A O 1
ATOM 703 N N . MET A 1 86 ? 27.550 8.824 12.898 1.00 69.50 86 MET A N 1
ATOM 704 C CA . MET A 1 86 ? 27.699 7.626 12.061 1.00 69.50 86 MET A CA 1
ATOM 705 C C . MET A 1 86 ? 28.048 6.396 12.903 1.00 69.50 86 MET A C 1
ATOM 707 O O . MET A 1 86 ? 27.416 5.354 12.758 1.00 69.50 86 MET A O 1
ATOM 711 N N . TRP A 1 87 ? 28.972 6.535 13.855 1.00 83.38 87 TRP A N 1
ATOM 712 C CA . TRP A 1 87 ? 29.330 5.477 14.795 1.00 83.38 87 TRP A CA 1
ATOM 713 C C . TRP A 1 87 ? 28.125 5.046 15.635 1.00 83.38 87 TRP A C 1
ATOM 715 O O . TRP A 1 87 ? 27.870 3.851 15.773 1.00 83.38 87 TRP A O 1
ATOM 725 N N . TYR A 1 88 ? 27.337 5.999 16.147 1.00 69.75 88 TYR A N 1
ATOM 726 C CA . TYR A 1 88 ? 26.122 5.691 16.901 1.00 69.75 88 TYR A CA 1
ATOM 727 C C . TYR A 1 88 ? 25.053 5.028 16.029 1.00 69.75 88 TYR A C 1
ATOM 729 O O . TYR A 1 88 ? 24.359 4.145 16.511 1.00 69.75 88 TYR A O 1
ATOM 737 N N . GLN A 1 89 ? 24.919 5.413 14.757 1.00 65.19 89 GLN A N 1
ATOM 738 C CA . GLN A 1 89 ? 23.998 4.767 13.816 1.00 65.19 89 GLN A CA 1
ATOM 739 C C . GLN A 1 89 ? 24.410 3.319 13.522 1.00 65.19 89 GLN A C 1
ATOM 741 O O . GLN A 1 89 ? 23.568 2.430 13.593 1.00 65.19 89 GLN A O 1
ATOM 746 N N . GLN A 1 90 ? 25.698 3.069 13.281 1.00 68.19 90 GLN A N 1
ATOM 747 C CA . GLN A 1 90 ? 26.239 1.730 13.011 1.00 68.19 90 GLN A CA 1
ATOM 748 C C . GLN A 1 90 ? 26.253 0.820 14.249 1.00 68.19 90 GLN A C 1
ATOM 750 O O . GLN A 1 90 ? 26.201 -0.399 14.127 1.00 68.19 90 GLN A O 1
ATOM 755 N N . ASN A 1 91 ? 26.318 1.397 15.451 1.00 73.88 91 ASN A N 1
ATOM 756 C CA . ASN A 1 91 ? 26.349 0.657 16.716 1.00 73.88 91 ASN A CA 1
ATOM 757 C C . ASN A 1 91 ? 25.051 0.803 17.521 1.00 73.88 91 ASN A C 1
ATOM 759 O O . ASN A 1 91 ? 25.017 0.444 18.702 1.00 73.88 91 ASN A O 1
ATOM 763 N N . ARG A 1 92 ? 23.984 1.322 16.899 1.00 76.12 92 ARG A N 1
ATOM 764 C CA . ARG A 1 92 ? 22.728 1.686 17.565 1.00 76.12 92 ARG A CA 1
ATOM 765 C C . ARG A 1 92 ? 22.160 0.517 18.353 1.00 76.12 92 ARG A C 1
ATOM 767 O O . ARG A 1 92 ? 21.844 0.675 19.528 1.00 76.12 92 ARG A O 1
ATOM 774 N N . ASP A 1 93 ? 22.112 -0.657 17.740 1.00 75.31 93 ASP A N 1
ATOM 775 C CA . ASP A 1 93 ? 21.503 -1.841 18.343 1.00 75.31 93 ASP A CA 1
ATOM 776 C C . ASP A 1 93 ? 22.328 -2.372 19.516 1.00 75.31 93 ASP A C 1
ATOM 778 O O . ASP A 1 93 ? 21.771 -2.714 20.556 1.00 75.31 93 ASP A O 1
ATOM 782 N N . LYS A 1 94 ? 23.664 -2.330 19.420 1.00 79.44 94 LYS A N 1
ATOM 783 C CA . LYS A 1 94 ? 24.569 -2.694 20.526 1.00 79.44 94 LYS A CA 1
ATOM 784 C C . LYS A 1 94 ? 24.433 -1.730 21.706 1.00 79.44 94 LYS A C 1
ATOM 786 O O . LYS A 1 94 ? 24.386 -2.158 22.859 1.00 79.44 94 LYS A O 1
ATOM 791 N N . VAL A 1 95 ? 24.341 -0.427 21.430 1.00 78.19 95 VAL A N 1
ATOM 792 C CA . VAL A 1 95 ? 24.151 0.602 22.463 1.00 78.19 95 VAL A CA 1
ATOM 793 C C . VAL A 1 95 ? 22.776 0.467 23.118 1.00 78.19 95 VAL A C 1
ATOM 795 O O . VAL A 1 95 ? 22.679 0.506 24.344 1.00 78.19 95 VAL A O 1
ATOM 798 N N . LEU A 1 96 ? 21.719 0.258 22.331 1.00 73.75 96 LEU A N 1
ATOM 799 C CA . LEU A 1 96 ? 20.361 0.061 22.839 1.00 73.75 96 LEU A CA 1
ATOM 800 C C . LEU A 1 96 ? 20.227 -1.241 23.632 1.00 73.75 96 LEU A C 1
ATOM 802 O O . LEU A 1 96 ? 19.597 -1.228 24.688 1.00 73.75 96 LEU A O 1
ATOM 806 N N . ALA A 1 97 ? 20.858 -2.331 23.192 1.00 79.12 97 ALA A N 1
ATOM 807 C CA . ALA A 1 97 ? 20.896 -3.592 23.927 1.00 79.12 97 ALA A CA 1
ATOM 808 C C . ALA A 1 97 ? 21.586 -3.422 25.288 1.00 79.12 97 ALA A C 1
ATOM 810 O O . ALA A 1 97 ? 21.027 -3.810 26.316 1.00 79.12 97 ALA A O 1
ATOM 811 N N . ARG A 1 98 ? 22.742 -2.743 25.324 1.00 82.88 98 ARG A N 1
ATOM 812 C CA . ARG A 1 98 ? 23.466 -2.450 26.570 1.00 82.88 98 ARG A CA 1
ATOM 813 C C . ARG A 1 98 ? 22.673 -1.531 27.501 1.00 82.88 98 ARG A C 1
ATOM 815 O O . ARG A 1 98 ? 22.642 -1.768 28.704 1.00 82.88 98 ARG A O 1
ATOM 822 N N . LEU A 1 99 ? 21.995 -0.514 26.963 1.00 76.00 99 LEU A N 1
ATOM 823 C CA . LEU A 1 99 ? 21.116 0.370 27.739 1.00 76.00 99 LEU A CA 1
ATOM 824 C C . LEU A 1 99 ? 19.896 -0.377 28.289 1.00 76.00 99 LEU A C 1
ATOM 826 O O . LEU A 1 99 ? 19.532 -0.180 29.445 1.00 76.00 99 LEU A O 1
ATOM 830 N N . LYS A 1 100 ? 19.280 -1.260 27.496 1.00 80.69 100 LYS A N 1
ATOM 831 C CA . LYS A 1 100 ? 18.154 -2.100 27.926 1.00 80.69 100 LYS A CA 1
ATOM 832 C C . LYS A 1 100 ? 18.578 -3.050 29.048 1.00 80.69 100 LYS A C 1
ATOM 834 O O . LYS A 1 100 ? 17.872 -3.161 30.047 1.00 80.69 100 LYS A O 1
ATOM 839 N N . GLN A 1 101 ? 19.751 -3.671 28.922 1.00 83.38 101 GLN A N 1
ATOM 840 C CA . GLN A 1 101 ? 20.326 -4.529 29.957 1.00 83.38 101 GLN A CA 1
ATOM 841 C C . GLN A 1 101 ? 20.658 -3.742 31.232 1.00 83.38 101 GLN A C 1
ATOM 843 O O . GLN A 1 101 ? 20.268 -4.158 32.320 1.00 83.38 101 GLN A O 1
ATOM 848 N N . TYR A 1 102 ? 21.290 -2.571 31.104 1.00 83.38 102 TYR A N 1
ATOM 849 C CA . TYR A 1 102 ? 21.602 -1.694 32.234 1.00 83.38 102 TYR A CA 1
ATOM 850 C C . TYR A 1 102 ? 20.343 -1.254 32.992 1.00 83.38 102 TYR A C 1
ATOM 852 O O . TYR A 1 102 ? 20.313 -1.340 34.219 1.00 83.38 102 TYR A O 1
ATOM 860 N N . ARG A 1 103 ? 19.289 -0.849 32.270 1.00 84.00 103 ARG A N 1
ATOM 861 C CA . ARG A 1 103 ? 17.985 -0.463 32.839 1.00 84.00 103 ARG A CA 1
ATOM 862 C C . ARG A 1 103 ? 17.313 -1.612 33.578 1.00 84.00 103 ARG A C 1
ATOM 864 O O . ARG A 1 103 ? 16.802 -1.404 34.671 1.00 84.00 103 ARG A O 1
ATOM 871 N N . LYS A 1 104 ? 17.360 -2.824 33.013 1.00 82.19 104 LYS A N 1
ATOM 872 C CA . LYS A 1 104 ? 16.822 -4.033 33.653 1.00 82.19 104 LYS A CA 1
ATOM 873 C C . LYS A 1 104 ? 17.575 -4.380 34.942 1.00 82.19 104 LYS A C 1
ATOM 875 O O . LYS A 1 104 ? 16.961 -4.824 35.900 1.00 82.19 104 LYS A O 1
ATOM 880 N N . GLN A 1 105 ? 18.890 -4.163 34.966 1.00 85.19 105 GLN A N 1
ATOM 881 C CA . GLN A 1 105 ? 19.747 -4.446 36.122 1.00 85.19 105 GLN A CA 1
ATOM 882 C C . GLN A 1 105 ? 19.757 -3.326 37.177 1.00 85.19 105 GLN A C 1
ATOM 884 O O . GLN A 1 105 ? 20.197 -3.558 38.297 1.00 85.19 105 GLN A O 1
ATOM 889 N N . ASN A 1 106 ? 19.319 -2.107 36.839 1.00 86.88 106 ASN A N 1
ATOM 890 C CA . ASN A 1 106 ? 19.382 -0.940 37.726 1.00 86.88 106 ASN A CA 1
ATOM 891 C C . ASN A 1 106 ? 18.071 -0.116 37.710 1.00 86.88 106 ASN A C 1
ATOM 893 O O . ASN A 1 106 ? 18.120 1.094 37.455 1.00 86.88 106 ASN A O 1
ATOM 897 N N . PRO A 1 107 ? 16.900 -0.724 37.983 1.00 80.19 107 PRO A N 1
ATOM 898 C CA . PRO A 1 107 ? 15.602 -0.050 37.861 1.00 80.19 107 PRO A CA 1
ATOM 899 C C . PRO A 1 107 ? 15.487 1.194 38.757 1.00 80.19 107 PRO A C 1
ATOM 901 O O . PRO A 1 107 ? 14.982 2.231 38.327 1.00 80.19 107 PRO A O 1
ATOM 904 N N . GLU A 1 108 ? 16.041 1.144 39.969 1.00 85.81 108 GLU A N 1
ATOM 905 C CA . GLU A 1 108 ? 16.018 2.268 40.914 1.00 85.81 108 GLU A CA 1
ATOM 906 C C . GLU A 1 108 ? 16.884 3.451 40.458 1.00 85.81 108 GLU A C 1
ATOM 908 O O . GLU A 1 108 ? 16.499 4.614 40.613 1.00 85.81 108 GLU A O 1
ATOM 913 N N . LYS A 1 109 ? 18.045 3.178 39.843 1.00 82.81 109 LYS A N 1
ATOM 914 C CA . LYS A 1 109 ? 18.923 4.232 39.310 1.00 82.81 109 LYS A CA 1
ATOM 915 C C . LYS A 1 109 ? 18.303 4.901 38.089 1.00 82.81 109 LYS A C 1
ATOM 917 O O . LYS A 1 109 ? 18.428 6.116 37.956 1.00 82.81 109 LYS A O 1
ATOM 922 N N . GLU A 1 110 ? 17.606 4.146 37.239 1.00 82.56 110 GLU A N 1
ATOM 923 C CA . GLU A 1 110 ? 16.861 4.710 36.107 1.00 82.56 110 GLU A CA 1
ATOM 924 C C . GLU A 1 110 ? 15.705 5.589 36.603 1.00 82.56 110 GLU A C 1
ATOM 926 O O . GLU A 1 110 ? 15.563 6.725 36.153 1.00 82.56 110 GLU A O 1
ATOM 931 N N . ALA A 1 111 ? 14.925 5.121 37.583 1.00 78.44 111 ALA A N 1
ATOM 932 C CA . ALA A 1 111 ? 13.833 5.899 38.168 1.00 78.44 111 ALA A CA 1
ATOM 933 C C . ALA A 1 111 ? 14.334 7.217 38.786 1.00 78.44 111 ALA A C 1
ATOM 935 O O . ALA A 1 111 ? 13.768 8.287 38.529 1.00 78.44 111 ALA A O 1
ATOM 936 N N . LYS A 1 112 ? 15.447 7.166 39.534 1.00 87.25 112 LYS A N 1
ATOM 937 C CA . LYS A 1 112 ? 16.117 8.355 40.077 1.00 87.25 112 LYS A CA 1
ATOM 938 C C . LYS A 1 112 ? 16.613 9.281 38.965 1.00 87.25 112 LYS A C 1
ATOM 940 O O . LYS A 1 112 ? 16.340 10.477 39.004 1.00 87.25 112 LYS A O 1
ATOM 945 N N . TRP A 1 113 ? 17.263 8.742 37.935 1.00 83.19 113 TRP A N 1
ATOM 946 C CA . TRP A 1 113 ? 17.754 9.529 36.803 1.00 83.19 113 TRP A CA 1
ATOM 947 C C . TRP A 1 113 ? 16.623 10.231 36.042 1.00 83.19 113 TRP A C 1
ATOM 949 O O . TRP A 1 113 ? 16.748 11.413 35.724 1.00 83.19 113 TRP A O 1
ATOM 959 N N . VAL A 1 114 ? 15.496 9.552 35.795 1.00 76.62 114 VAL A N 1
ATOM 960 C CA . VAL A 1 114 ? 14.310 10.139 35.147 1.00 76.62 114 VAL A CA 1
ATOM 961 C C . VAL A 1 114 ? 13.724 11.260 36.004 1.00 76.62 114 VAL A C 1
ATOM 963 O O . VAL A 1 114 ? 13.385 12.324 35.473 1.00 76.62 114 VAL A O 1
ATOM 966 N N . LYS A 1 115 ? 13.636 11.059 37.325 1.00 87.06 115 LYS A N 1
ATOM 967 C CA . LYS A 1 115 ? 13.175 12.080 38.277 1.00 87.06 115 LYS A CA 1
ATOM 968 C C . LYS A 1 115 ? 14.093 13.308 38.259 1.00 87.06 115 LYS A C 1
ATOM 970 O O . LYS A 1 115 ? 13.615 14.424 38.051 1.00 87.06 115 LYS A O 1
ATOM 975 N N . ASP A 1 116 ? 15.403 13.100 38.353 1.00 86.19 116 ASP A N 1
ATOM 976 C CA . ASP A 1 116 ? 16.412 14.165 38.349 1.00 86.19 116 ASP A CA 1
ATOM 977 C C . ASP A 1 116 ? 16.494 14.879 36.994 1.00 86.19 116 ASP A C 1
ATOM 979 O O . ASP A 1 116 ? 16.738 16.084 36.921 1.00 86.19 116 ASP A O 1
ATOM 983 N N . TYR A 1 117 ? 16.286 14.162 35.889 1.00 81.38 117 TYR A N 1
ATOM 984 C CA . TYR A 1 117 ? 16.221 14.744 34.551 1.00 81.38 117 TYR A CA 1
ATOM 985 C C . TYR A 1 11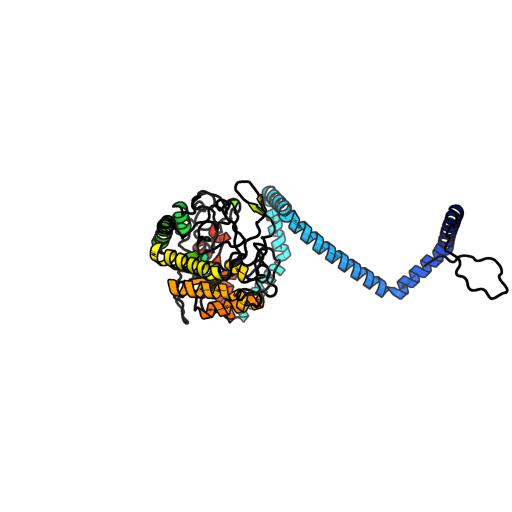7 ? 14.995 15.648 34.396 1.00 81.38 117 TYR A C 1
ATOM 987 O O . TYR A 1 117 ? 15.131 16.778 33.921 1.00 81.38 117 TYR A O 1
ATOM 995 N N . ARG A 1 118 ? 13.811 15.183 34.821 1.00 78.31 118 ARG A N 1
ATOM 996 C CA . ARG A 1 118 ? 12.570 15.975 34.797 1.00 78.31 118 ARG A CA 1
ATOM 997 C C . ARG A 1 118 ? 12.689 17.222 35.665 1.00 78.31 118 ARG A C 1
ATOM 999 O O . ARG A 1 118 ? 12.248 18.283 35.239 1.00 78.31 118 ARG A O 1
ATOM 1006 N N . GLN A 1 119 ? 13.328 17.106 36.826 1.00 81.31 119 GLN A N 1
ATOM 1007 C CA . GLN A 1 119 ? 13.543 18.235 37.723 1.00 81.31 119 GLN A CA 1
ATOM 1008 C C . GLN A 1 119 ? 14.531 19.252 37.134 1.00 81.31 119 GLN A C 1
ATOM 1010 O O . GLN A 1 119 ? 14.210 20.434 37.049 1.00 81.31 119 GLN A O 1
ATOM 1015 N N . ARG A 1 120 ? 15.696 18.805 36.640 1.00 85.69 120 ARG A N 1
ATOM 1016 C CA . ARG A 1 120 ? 16.714 19.690 36.035 1.00 85.69 120 ARG A CA 1
ATOM 1017 C C . ARG A 1 120 ? 16.260 20.362 34.741 1.00 85.69 120 ARG A C 1
ATOM 1019 O O . ARG A 1 120 ? 16.786 21.406 34.377 1.00 85.69 120 ARG A O 1
ATOM 1026 N N . ASN A 1 121 ? 15.307 19.764 34.030 1.00 82.69 121 ASN A N 1
ATOM 1027 C CA . ASN A 1 121 ? 14.782 20.300 32.774 1.00 82.69 121 ASN A CA 1
ATOM 1028 C C . ASN A 1 121 ? 13.352 20.837 32.910 1.00 82.69 121 ASN A C 1
ATOM 1030 O O . ASN A 1 121 ? 12.709 21.089 31.890 1.00 82.69 121 ASN A O 1
ATOM 1034 N N . LYS A 1 122 ? 12.852 21.023 34.141 1.00 81.69 122 LYS A N 1
ATOM 1035 C CA . LYS A 1 122 ? 11.470 21.430 34.430 1.00 81.69 122 LYS A CA 1
ATOM 1036 C C . LYS A 1 122 ? 11.074 22.686 33.658 1.00 81.69 122 LYS A C 1
ATOM 1038 O O . LYS A 1 122 ? 10.025 22.701 33.019 1.00 81.69 122 LYS A O 1
ATOM 1043 N N . ASP A 1 123 ? 11.948 23.684 33.617 1.00 75.69 123 ASP A N 1
ATOM 1044 C CA . ASP A 1 123 ? 11.664 24.955 32.948 1.00 75.69 123 ASP A CA 1
ATOM 1045 C C . ASP A 1 123 ? 11.672 24.834 31.427 1.00 75.69 123 ASP A C 1
ATOM 1047 O O . ASP A 1 123 ? 10.772 25.354 30.780 1.00 75.69 123 ASP A O 1
ATOM 1051 N N . LYS A 1 124 ? 12.586 24.050 30.840 1.00 74.88 124 LYS A N 1
ATOM 1052 C CA . LYS A 1 124 ? 12.575 23.752 29.394 1.00 74.88 124 LYS A CA 1
ATOM 1053 C C . LYS A 1 124 ? 11.342 22.949 28.982 1.00 74.88 124 LYS A C 1
ATOM 1055 O O . LYS A 1 124 ? 10.769 23.187 27.920 1.00 74.88 124 LYS A O 1
ATOM 1060 N N . ILE A 1 125 ? 10.921 21.997 29.815 1.00 72.25 125 ILE A N 1
ATOM 1061 C CA . ILE A 1 125 ? 9.700 21.212 29.601 1.00 72.25 125 ILE A CA 1
ATOM 1062 C C . ILE A 1 125 ? 8.478 22.134 29.674 1.00 72.25 125 ILE A C 1
ATOM 1064 O O . ILE A 1 125 ? 7.613 22.082 28.801 1.00 72.25 125 ILE A O 1
ATOM 1068 N N . ASN A 1 126 ? 8.424 23.013 30.674 1.00 72.75 126 ASN A N 1
ATOM 1069 C CA . ASN A 1 126 ? 7.328 23.957 30.859 1.00 72.75 126 ASN A CA 1
ATOM 1070 C C . ASN A 1 126 ? 7.301 25.045 29.783 1.00 72.75 126 ASN A C 1
ATOM 1072 O O . ASN A 1 126 ? 6.222 25.403 29.325 1.00 72.75 126 ASN A O 1
ATOM 1076 N N . GLN A 1 127 ? 8.454 25.525 29.325 1.00 70.25 127 GLN A N 1
ATOM 1077 C CA . GLN A 1 127 ? 8.568 26.467 28.217 1.00 70.25 127 GLN A CA 1
ATOM 1078 C C . GLN A 1 127 ? 8.015 25.853 26.929 1.00 70.25 127 GLN A C 1
ATOM 1080 O O . GLN A 1 127 ? 7.135 26.441 26.312 1.00 70.25 127 GLN A O 1
ATOM 1085 N N . ARG A 1 128 ? 8.409 24.619 26.589 1.00 68.12 128 ARG A N 1
ATOM 1086 C CA . ARG A 1 128 ? 7.846 23.895 25.435 1.00 68.12 128 ARG A CA 1
ATOM 1087 C C . ARG A 1 128 ? 6.336 23.680 25.556 1.00 68.12 128 ARG A C 1
ATOM 1089 O O . ARG A 1 128 ? 5.620 23.769 24.561 1.00 68.12 128 ARG A O 1
ATOM 1096 N N . LYS A 1 129 ? 5.834 23.416 26.770 1.00 68.56 129 LYS A N 1
ATOM 1097 C CA . LYS A 1 129 ? 4.388 23.332 27.040 1.00 68.56 129 LYS A CA 1
ATOM 1098 C C . LYS A 1 129 ? 3.691 24.681 26.822 1.00 68.56 129 LYS A C 1
ATOM 1100 O O . LYS A 1 129 ? 2.644 24.710 26.185 1.00 68.56 129 LYS A O 1
ATOM 1105 N N . ARG A 1 130 ? 4.274 25.789 27.293 1.00 70.25 130 ARG A N 1
ATOM 1106 C CA . ARG A 1 130 ? 3.743 27.153 27.110 1.00 70.25 130 ARG A CA 1
ATOM 1107 C C . ARG A 1 130 ? 3.790 27.605 25.654 1.00 70.25 130 ARG A C 1
ATOM 1109 O O . ARG A 1 130 ? 2.837 28.217 25.195 1.00 70.25 130 ARG A O 1
ATOM 1116 N N . GLU A 1 131 ? 4.844 27.274 24.917 1.00 66.00 131 GLU A N 1
ATOM 1117 C CA . GLU A 1 131 ? 4.964 27.552 23.481 1.00 66.00 131 GLU A CA 1
ATOM 1118 C C . GLU A 1 131 ? 3.892 26.793 22.686 1.00 66.00 131 GLU A C 1
ATOM 1120 O O . GLU A 1 131 ? 3.197 27.401 21.874 1.00 66.00 131 GLU A O 1
ATOM 1125 N N . ARG A 1 132 ? 3.661 25.505 22.994 1.00 56.16 132 ARG A N 1
ATOM 1126 C CA . ARG A 1 132 ? 2.523 24.743 22.441 1.00 56.16 132 ARG A CA 1
ATOM 1127 C C . ARG A 1 132 ? 1.178 25.378 22.797 1.00 56.16 132 ARG A C 1
ATOM 1129 O O . ARG A 1 132 ? 0.326 25.515 21.927 1.00 56.16 132 ARG A O 1
ATOM 1136 N N . TYR A 1 133 ? 0.995 25.795 24.050 1.00 49.62 133 TYR A N 1
ATOM 1137 C CA . TYR A 1 133 ? -0.251 26.407 24.520 1.00 49.62 133 TYR A CA 1
ATOM 1138 C C . TYR A 1 133 ? -0.510 27.791 23.897 1.00 49.62 133 TYR A C 1
ATOM 1140 O O . TYR A 1 133 ? -1.628 28.097 23.504 1.00 49.62 133 TYR A O 1
ATOM 1148 N N . SER A 1 134 ? 0.524 28.621 23.733 1.00 53.72 134 SER A N 1
ATOM 1149 C CA . SER A 1 134 ? 0.428 29.941 23.091 1.00 53.72 134 SER A CA 1
ATOM 1150 C C . SER A 1 134 ? 0.155 29.832 21.589 1.00 53.72 134 SER A C 1
ATOM 1152 O O . SER A 1 134 ? -0.599 30.641 21.049 1.00 53.72 134 SER A O 1
ATOM 1154 N N . LYS A 1 135 ? 0.723 28.816 20.923 1.00 53.88 135 LYS A N 1
ATOM 1155 C CA . LYS A 1 135 ? 0.439 28.505 19.515 1.00 53.88 135 LYS A CA 1
ATOM 1156 C C . LYS A 1 135 ? -1.008 28.015 19.323 1.00 53.88 135 LYS A C 1
ATOM 1158 O O . LYS A 1 135 ? -1.646 28.395 18.347 1.00 53.88 135 LYS A O 1
ATOM 1163 N N . ARG A 1 136 ? -1.547 27.270 20.300 1.00 52.44 136 ARG A N 1
ATOM 1164 C CA . ARG A 1 136 ? -2.961 26.843 20.377 1.00 52.44 136 ARG A CA 1
ATOM 1165 C C . ARG A 1 136 ? -3.941 27.989 20.658 1.00 52.44 136 ARG A C 1
ATOM 1167 O O . ARG A 1 136 ? -4.947 28.120 19.979 1.00 52.44 136 ARG A O 1
ATOM 1174 N N . LYS A 1 137 ? -3.632 28.877 21.609 1.00 40.84 137 LYS A N 1
ATOM 1175 C CA . LYS A 1 137 ? -4.511 30.014 21.947 1.00 40.84 137 LYS A CA 1
ATOM 1176 C C . LYS A 1 137 ? -4.622 31.031 20.803 1.00 40.84 137 LYS A C 1
ATOM 1178 O O . LYS A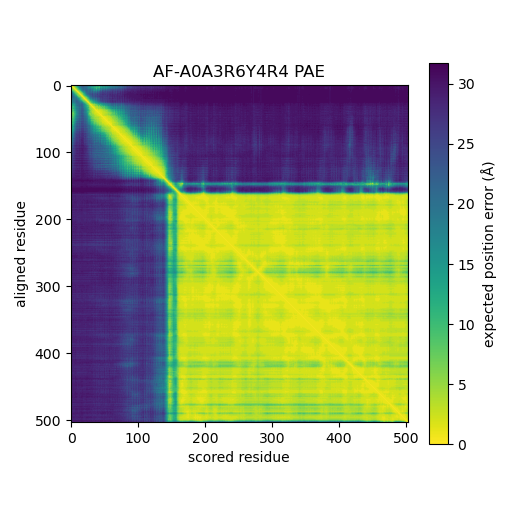 1 137 ? -5.673 31.626 20.614 1.00 40.84 137 LYS A O 1
ATOM 1183 N N . ARG A 1 138 ? -3.550 31.215 20.022 1.00 50.25 138 ARG A N 1
ATOM 1184 C CA . ARG A 1 138 ? -3.554 32.082 18.829 1.00 50.25 138 ARG A CA 1
ATOM 1185 C C . ARG A 1 138 ? -4.329 31.509 17.638 1.00 50.25 138 ARG A C 1
ATOM 1187 O O . ARG A 1 138 ? -4.644 32.270 16.737 1.00 50.25 138 ARG A O 1
ATOM 1194 N N . SER A 1 139 ? -4.623 30.208 17.628 1.00 43.50 139 SER A N 1
ATOM 1195 C CA . SER A 1 139 ? -5.364 29.531 16.552 1.00 43.50 139 SER A CA 1
ATOM 1196 C C . SER A 1 139 ? -6.857 29.348 16.854 1.00 43.50 139 SER A C 1
ATOM 1198 O O . SER A 1 139 ? -7.553 28.735 16.057 1.00 43.50 139 SER A O 1
ATOM 1200 N N . GLY A 1 140 ? -7.369 29.876 17.976 1.00 38.66 140 GLY A N 1
ATOM 1201 C CA . GLY A 1 140 ? -8.803 29.818 18.302 1.00 38.66 140 GLY A CA 1
ATOM 1202 C C . GLY A 1 140 ? -9.348 28.408 18.567 1.00 38.66 140 GLY A C 1
ATOM 1203 O O . GLY A 1 140 ? -10.558 28.216 18.573 1.00 38.66 140 GLY A O 1
ATOM 1204 N N . MET A 1 141 ? -8.475 27.423 18.787 1.00 44.84 141 MET A N 1
ATOM 1205 C CA . MET A 1 141 ? -8.863 26.030 19.000 1.00 44.84 141 MET A CA 1
ATOM 1206 C C . MET A 1 141 ? -9.103 25.753 20.485 1.00 44.84 141 MET A C 1
ATOM 1208 O O . MET A 1 141 ? -8.150 25.557 21.248 1.00 44.84 141 MET A O 1
ATOM 1212 N N . ASP A 1 142 ? -10.375 25.690 20.883 1.00 39.28 142 ASP A N 1
ATOM 1213 C CA . ASP A 1 142 ? -10.765 24.850 22.015 1.00 39.28 142 ASP A CA 1
ATOM 1214 C C . ASP A 1 142 ? -10.454 23.384 21.669 1.00 39.28 142 ASP A C 1
ATOM 1216 O O . ASP A 1 142 ? -10.509 22.967 20.511 1.00 39.28 142 ASP A O 1
ATOM 1220 N N . THR A 1 143 ? -10.029 22.612 22.667 1.00 42.16 143 THR A N 1
ATOM 1221 C CA . THR A 1 143 ? -9.552 21.226 22.524 1.00 42.16 143 THR A CA 1
ATOM 1222 C C . THR A 1 143 ? -10.423 20.351 21.628 1.00 42.16 143 THR A C 1
ATOM 1224 O O . THR A 1 143 ? -11.629 20.275 21.849 1.00 42.16 143 THR A O 1
ATOM 1227 N N . PRO A 1 144 ? -9.783 19.483 20.825 1.00 45.31 144 PRO A N 1
ATOM 1228 C CA . PRO A 1 144 ? -10.381 18.190 20.563 1.00 45.31 144 PRO A CA 1
ATOM 1229 C C . PRO A 1 144 ? -9.394 17.069 20.902 1.00 45.31 144 PRO A C 1
ATOM 1231 O O . PRO A 1 144 ? -8.509 16.702 20.133 1.00 45.31 144 PRO A O 1
ATOM 1234 N N . SER A 1 145 ? -9.562 16.472 22.081 1.00 46.97 145 SER A N 1
ATOM 1235 C CA . SER A 1 145 ? -8.899 15.210 22.440 1.00 46.97 145 SER A CA 1
ATOM 1236 C C . SER A 1 145 ? -9.491 13.991 21.705 1.00 46.97 145 SER A C 1
ATOM 1238 O O . SER A 1 145 ? -9.064 12.868 21.975 1.00 46.97 145 SER A O 1
ATOM 1240 N N . ARG A 1 146 ? -10.440 14.191 20.771 1.00 56.69 146 ARG A N 1
ATOM 1241 C CA . ARG A 1 146 ? -11.239 13.132 20.128 1.00 56.69 146 ARG A CA 1
ATOM 1242 C C . ARG A 1 146 ? -11.469 13.257 18.610 1.00 56.69 146 ARG A C 1
ATOM 1244 O O . ARG A 1 146 ? -12.211 12.444 18.089 1.00 56.69 146 ARG A O 1
ATOM 1251 N N . VAL A 1 147 ? -10.794 14.151 17.870 1.00 63.06 147 VAL A N 1
ATOM 1252 C CA . VAL A 1 147 ? -11.070 14.340 16.415 1.00 63.06 147 VAL A CA 1
ATOM 1253 C C . VAL A 1 147 ? -11.013 13.039 15.621 1.00 63.06 147 VAL A C 1
ATOM 1255 O O . VAL A 1 147 ? -11.890 12.772 14.811 1.00 63.06 147 VAL A O 1
ATOM 1258 N N . MET A 1 148 ? -9.990 12.211 15.856 1.00 72.25 148 MET A N 1
ATOM 1259 C CA . MET A 1 148 ? -9.876 10.931 15.158 1.00 72.25 148 MET A CA 1
ATOM 1260 C C . MET A 1 148 ? -10.942 9.905 15.564 1.00 72.25 148 MET A C 1
ATOM 1262 O O . MET A 1 148 ? -11.179 8.975 14.801 1.00 72.25 148 MET A O 1
ATOM 1266 N N . ALA A 1 149 ? -11.542 10.042 16.750 1.00 62.28 149 ALA A N 1
ATOM 1267 C CA . ALA A 1 149 ? -12.558 9.134 17.281 1.00 62.28 149 ALA A CA 1
ATOM 1268 C C . ALA A 1 149 ? -13.989 9.520 16.865 1.00 62.28 149 ALA A C 1
ATOM 1270 O O . ALA A 1 149 ? -14.884 8.689 16.983 1.00 62.28 149 ALA A O 1
ATOM 1271 N N . ASP A 1 150 ? -14.198 10.741 16.367 1.00 58.19 150 ASP A N 1
ATOM 1272 C CA . ASP A 1 150 ? -15.494 11.203 15.876 1.00 58.19 150 ASP A CA 1
ATOM 1273 C C . ASP A 1 150 ? -15.654 10.816 14.388 1.00 58.19 150 ASP A C 1
ATOM 1275 O O . ASP A 1 150 ? -14.843 11.194 13.535 1.00 58.19 150 ASP A O 1
ATOM 1279 N N . GLY A 1 151 ? -16.693 10.035 14.071 1.00 54.00 151 GLY A N 1
ATOM 1280 C CA . GLY A 1 151 ? -17.087 9.722 12.691 1.00 54.00 151 GLY A CA 1
ATOM 1281 C C . GLY A 1 151 ? -17.557 10.974 11.940 1.00 54.00 151 GLY A C 1
ATOM 1282 O O . GLY A 1 151 ? -18.061 11.924 12.545 1.00 54.00 151 GLY A O 1
ATOM 1283 N N . ASP A 1 152 ? -17.373 11.009 10.618 1.00 50.53 152 ASP A N 1
ATOM 1284 C CA . ASP A 1 152 ? -17.750 12.183 9.829 1.00 50.53 152 ASP A CA 1
ATOM 1285 C C . ASP A 1 152 ? -19.251 12.202 9.496 1.00 50.53 152 ASP A C 1
ATOM 1287 O O . ASP A 1 152 ? -19.781 11.283 8.878 1.00 50.53 152 ASP A O 1
ATOM 1291 N N . SER A 1 153 ? -19.923 13.282 9.899 1.00 40.03 153 SER A N 1
ATOM 1292 C CA . SER A 1 153 ? -21.264 13.681 9.439 1.00 40.03 153 SER A CA 1
ATOM 1293 C C . SER A 1 153 ? -21.301 15.148 8.982 1.00 40.03 153 SER A C 1
ATOM 1295 O O . SER A 1 153 ? -22.375 15.685 8.709 1.00 40.03 153 SER A O 1
ATOM 1297 N N . ARG A 1 154 ? -20.149 15.834 8.896 1.00 37.91 154 ARG A N 1
ATOM 1298 C CA . ARG A 1 154 ? -20.081 17.265 8.564 1.00 37.91 154 ARG A CA 1
ATOM 1299 C C . ARG A 1 154 ? -19.516 17.438 7.161 1.00 37.91 154 ARG A C 1
ATOM 1301 O O . ARG A 1 154 ? -18.314 17.395 6.940 1.00 37.91 154 ARG A O 1
ATOM 1308 N N . GLY A 1 155 ? -20.433 17.624 6.217 1.00 32.78 155 GLY A N 1
ATOM 1309 C CA . GLY A 1 155 ? -20.149 17.630 4.792 1.00 32.78 155 GLY A CA 1
ATOM 1310 C C . GLY A 1 155 ? -19.248 18.756 4.282 1.00 32.78 155 GLY A C 1
ATOM 1311 O O . GLY A 1 155 ? -19.315 19.896 4.727 1.00 32.78 155 GLY A O 1
ATOM 1312 N N . SER A 1 156 ? -18.520 18.431 3.216 1.00 29.11 156 SER A N 1
ATOM 1313 C CA . SER A 1 156 ? -18.665 19.097 1.919 1.00 29.11 156 SER A CA 1
ATOM 1314 C C . SER A 1 156 ? -18.194 18.133 0.825 1.00 29.11 156 SER A C 1
ATOM 1316 O O . SER A 1 156 ? -17.054 17.694 0.869 1.00 29.11 156 SER A O 1
ATOM 1318 N N . VAL A 1 157 ? -19.093 17.820 -0.115 1.00 32.78 157 VAL A N 1
ATOM 1319 C CA . VAL A 1 157 ? -18.863 17.231 -1.451 1.00 32.78 157 VAL A CA 1
ATOM 1320 C C . VAL A 1 157 ? -17.986 15.955 -1.497 1.00 32.78 157 VAL A C 1
ATOM 1322 O O . VAL A 1 157 ? -16.766 16.024 -1.472 1.00 32.78 157 VAL A O 1
ATOM 1325 N N . ALA A 1 158 ? -18.642 14.797 -1.676 1.00 36.19 158 ALA A N 1
ATOM 1326 C CA . ALA A 1 158 ? -18.065 13.493 -2.067 1.00 36.19 158 ALA A CA 1
ATOM 1327 C C . ALA A 1 158 ? -17.360 12.621 -0.995 1.00 36.19 158 ALA A C 1
ATOM 1329 O O . ALA A 1 158 ? -16.379 11.947 -1.292 1.00 36.19 158 ALA A O 1
ATOM 1330 N N . SER A 1 159 ? -17.892 12.536 0.229 1.00 44.91 159 SER A N 1
ATOM 1331 C CA . SER A 1 159 ? -17.522 11.459 1.169 1.00 44.91 159 SER A CA 1
ATOM 1332 C C . SER A 1 159 ? -18.484 10.269 1.010 1.00 44.91 159 SER A C 1
ATOM 1334 O O . SER A 1 159 ? -19.559 10.247 1.604 1.00 44.91 159 SER A O 1
ATOM 1336 N N . THR A 1 160 ? -18.149 9.305 0.148 1.00 51.97 160 THR A N 1
ATOM 1337 C CA . THR A 1 160 ? -18.904 8.042 -0.026 1.00 51.97 160 THR A CA 1
ATOM 1338 C C . THR A 1 160 ? -18.500 6.954 0.974 1.00 51.97 160 THR A C 1
ATOM 1340 O O . THR A 1 160 ? -19.255 6.003 1.170 1.00 51.97 160 THR A O 1
ATOM 1343 N N . LEU A 1 161 ? -17.356 7.086 1.660 1.00 64.06 161 LEU A N 1
ATOM 1344 C CA . LEU A 1 161 ? -16.979 6.191 2.759 1.00 64.06 161 LEU A CA 1
ATOM 1345 C C . LEU A 1 161 ? -17.460 6.750 4.100 1.00 64.06 161 LEU A C 1
ATOM 1347 O O . LEU A 1 161 ? -16.773 7.533 4.754 1.00 64.06 161 LEU A O 1
ATOM 1351 N N . ALA A 1 162 ? -18.626 6.288 4.548 1.00 78.62 162 ALA A N 1
ATOM 1352 C CA . ALA A 1 162 ? -19.064 6.480 5.926 1.00 78.62 162 ALA A CA 1
ATOM 1353 C C . ALA A 1 162 ? -18.173 5.653 6.879 1.00 78.62 162 ALA A C 1
ATOM 1355 O O . ALA A 1 162 ? -18.439 4.478 7.133 1.00 78.62 162 ALA A O 1
ATOM 1356 N N . LEU A 1 163 ? -17.082 6.253 7.368 1.00 88.44 163 LEU A N 1
ATOM 1357 C CA . LEU A 1 163 ? -16.156 5.625 8.316 1.00 88.44 163 LEU A CA 1
ATOM 1358 C C . LEU A 1 163 ? -16.631 5.813 9.762 1.00 88.44 163 LEU A C 1
ATOM 1360 O O . LEU A 1 163 ? -17.047 6.903 10.155 1.00 88.44 163 LEU A O 1
ATOM 1364 N N . SER A 1 164 ? -16.485 4.773 10.587 1.00 91.38 164 SER A N 1
ATOM 1365 C CA . SER A 1 164 ? -16.831 4.825 12.018 1.00 91.38 164 SER A CA 1
ATOM 1366 C C . SER A 1 164 ? -15.898 5.729 12.836 1.00 91.38 164 SER A C 1
ATOM 1368 O O . SER A 1 164 ? -16.279 6.219 13.895 1.00 91.38 164 SER A O 1
ATOM 1370 N N . ASN A 1 165 ? -14.670 5.936 12.356 1.00 95.50 165 ASN A N 1
ATOM 1371 C CA . ASN A 1 165 ? -13.652 6.824 12.912 1.00 95.50 165 ASN A CA 1
ATOM 1372 C C . ASN A 1 165 ? -12.567 7.097 11.849 1.00 95.50 165 ASN A C 1
ATOM 1374 O O . ASN A 1 165 ? -12.583 6.514 10.766 1.00 95.50 165 ASN A O 1
ATOM 1378 N N . ARG A 1 166 ? -11.599 7.969 12.146 1.00 96.81 166 ARG A N 1
ATOM 1379 C CA . ARG A 1 166 ? -10.532 8.390 11.212 1.00 96.81 166 ARG A CA 1
ATOM 1380 C C . ARG A 1 166 ? -9.187 7.687 11.480 1.00 96.81 166 ARG A C 1
ATOM 1382 O O . ARG A 1 166 ? -8.127 8.215 11.132 1.00 96.81 166 ARG A O 1
ATOM 1389 N N . ILE A 1 167 ? -9.222 6.513 12.122 1.00 98.06 167 ILE A N 1
ATOM 1390 C CA . ILE A 1 167 ? -8.061 5.680 12.483 1.00 98.06 167 ILE A CA 1
ATOM 1391 C C . ILE A 1 167 ? -8.077 4.423 11.609 1.00 98.06 167 ILE A C 1
ATOM 1393 O O . ILE A 1 167 ? -8.882 3.515 11.814 1.00 98.06 167 ILE A O 1
ATOM 1397 N N . LEU A 1 168 ? -7.184 4.363 10.624 1.00 98.50 168 LEU A N 1
ATOM 1398 C CA . LEU A 1 168 ? -7.176 3.303 9.613 1.00 98.50 168 LEU A CA 1
ATOM 1399 C C . LEU A 1 168 ? -6.096 2.262 9.917 1.00 98.50 168 LEU A C 1
ATOM 1401 O O . LEU A 1 168 ? -5.006 2.611 10.387 1.00 98.50 168 LEU A O 1
ATOM 1405 N N . LEU A 1 169 ? -6.368 0.992 9.604 1.00 98.69 169 LEU A N 1
ATOM 1406 C CA . LEU A 1 169 ? -5.323 -0.032 9.557 1.00 98.69 169 LEU A CA 1
ATOM 1407 C C . LEU A 1 169 ? -4.547 0.140 8.252 1.00 98.69 169 LEU A C 1
ATOM 1409 O O . LEU A 1 169 ? -5.102 -0.023 7.168 1.00 98.69 169 LEU A O 1
ATOM 1413 N N . ALA A 1 170 ? -3.264 0.484 8.364 1.00 98.62 170 ALA A N 1
ATOM 1414 C CA . ALA A 1 170 ? -2.384 0.547 7.204 1.00 98.62 170 ALA A CA 1
ATOM 1415 C C . ALA A 1 170 ? -2.166 -0.862 6.605 1.00 98.62 170 ALA A C 1
ATOM 1417 O O . ALA A 1 170 ? -2.170 -1.839 7.356 1.00 98.62 170 ALA A O 1
ATOM 1418 N N . PRO A 1 171 ? -1.881 -0.965 5.296 1.00 98.38 171 PRO A N 1
ATOM 1419 C CA . PRO A 1 171 ? -1.522 -2.220 4.645 1.00 98.38 171 PRO A CA 1
ATOM 1420 C C . PRO A 1 171 ? -0.180 -2.733 5.179 1.00 98.38 171 PRO A C 1
ATOM 1422 O O . PRO A 1 171 ? 0.821 -2.004 5.189 1.00 98.38 171 PRO A O 1
ATOM 1425 N N . LEU A 1 172 ? -0.163 -3.978 5.656 1.00 97.50 172 LEU A N 1
ATOM 1426 C CA . LEU A 1 172 ? 0.967 -4.575 6.373 1.00 97.50 172 LEU A CA 1
ATOM 1427 C C . LEU A 1 172 ? 1.132 -6.035 5.958 1.00 97.50 172 LEU A C 1
ATOM 1429 O O . LEU A 1 172 ? 0.384 -6.867 6.445 1.00 97.50 172 LEU A O 1
ATOM 1433 N N . THR A 1 173 ? 2.111 -6.359 5.116 1.00 97.69 173 THR A N 1
ATOM 1434 C CA . THR A 1 173 ? 2.420 -7.747 4.720 1.00 97.69 173 THR A CA 1
ATOM 1435 C C . THR A 1 173 ? 2.800 -8.613 5.909 1.00 97.69 173 THR A C 1
ATOM 1437 O O . THR A 1 173 ? 3.678 -8.227 6.683 1.00 97.69 173 THR A O 1
ATOM 1440 N N . ARG A 1 174 ? 2.146 -9.777 6.060 1.00 97.50 174 ARG A N 1
ATOM 1441 C CA . ARG A 1 174 ? 2.330 -10.654 7.231 1.00 97.50 174 ARG A CA 1
ATOM 1442 C C . ARG A 1 174 ? 2.806 -12.065 6.909 1.00 97.50 174 ARG A C 1
ATOM 1444 O O . ARG A 1 174 ? 3.156 -12.760 7.862 1.00 97.50 174 ARG A O 1
ATOM 1451 N N . CYS A 1 175 ? 2.862 -12.466 5.636 1.00 95.56 175 CYS A N 1
ATOM 1452 C CA . CYS A 1 175 ? 3.404 -13.764 5.201 1.00 95.56 175 CYS A CA 1
ATOM 1453 C C . CYS A 1 175 ? 2.699 -14.962 5.873 1.00 95.56 175 CYS A C 1
ATOM 1455 O O . CYS A 1 175 ? 3.342 -15.827 6.470 1.00 95.56 175 CYS A O 1
ATOM 1457 N N . ARG A 1 176 ? 1.358 -14.946 5.880 1.00 97.69 176 ARG A N 1
ATOM 1458 C CA . ARG A 1 176 ? 0.501 -15.941 6.564 1.00 97.69 176 ARG A CA 1
ATOM 1459 C C . ARG A 1 176 ? -0.567 -16.563 5.656 1.00 97.69 176 ARG A C 1
ATOM 1461 O O . ARG A 1 176 ? -1.456 -17.261 6.151 1.00 97.69 176 ARG A O 1
ATOM 1468 N N . ALA A 1 177 ? -0.471 -16.331 4.347 1.00 98.25 177 ALA A N 1
ATOM 1469 C CA . ALA A 1 177 ? -1.188 -17.136 3.369 1.00 98.25 177 ALA A CA 1
ATOM 1470 C C . ALA A 1 177 ? -0.533 -18.524 3.252 1.00 98.25 177 ALA A C 1
ATOM 1472 O O . ALA A 1 177 ? 0.562 -18.766 3.772 1.00 98.25 177 ALA A O 1
ATOM 1473 N N . THR A 1 178 ? -1.201 -19.452 2.572 1.00 97.31 178 THR A N 1
ATOM 1474 C CA . THR A 1 178 ? -0.600 -20.744 2.216 1.00 97.31 178 THR A CA 1
ATOM 1475 C C . THR A 1 178 ? 0.580 -20.559 1.250 1.00 97.31 178 THR A C 1
ATOM 1477 O O . THR A 1 178 ? 0.767 -19.492 0.664 1.00 97.31 178 THR A O 1
ATOM 1480 N N . ALA A 1 179 ? 1.354 -21.626 1.018 1.00 92.62 179 ALA A N 1
ATOM 1481 C CA . ALA A 1 179 ? 2.402 -21.641 -0.012 1.00 92.62 179 ALA A CA 1
ATOM 1482 C C . ALA A 1 179 ? 1.861 -21.406 -1.440 1.00 92.62 179 ALA A C 1
ATOM 1484 O O . ALA A 1 179 ? 2.616 -21.034 -2.326 1.00 92.62 179 ALA A O 1
ATOM 1485 N N . THR A 1 180 ? 0.556 -21.601 -1.656 1.00 93.38 180 THR A N 1
ATOM 1486 C CA . THR A 1 180 ? -0.155 -21.309 -2.912 1.00 93.38 180 THR A CA 1
ATOM 1487 C C . THR A 1 180 ? -0.872 -19.953 -2.885 1.00 93.38 180 THR A C 1
ATOM 1489 O O . THR A 1 180 ? -1.733 -19.672 -3.722 1.00 93.38 180 THR A O 1
ATOM 1492 N N . HIS A 1 181 ? -0.515 -19.090 -1.928 1.00 97.88 181 HIS A N 1
ATOM 1493 C CA . HIS A 1 181 ? -1.024 -17.725 -1.785 1.00 97.88 181 HIS A CA 1
ATOM 1494 C C . HIS A 1 181 ? -2.528 -17.628 -1.478 1.00 97.88 181 HIS A C 1
ATOM 1496 O O . HIS A 1 181 ? -3.159 -16.608 -1.761 1.00 97.88 181 HIS A O 1
ATOM 1502 N N . VAL A 1 182 ? -3.112 -18.670 -0.877 1.00 98.75 182 VAL A N 1
ATOM 1503 C CA . VAL A 1 182 ? -4.518 -18.690 -0.447 1.00 98.75 182 VAL A CA 1
ATOM 1504 C C . VAL A 1 182 ? -4.629 -18.103 0.969 1.00 98.75 182 VAL A C 1
ATOM 1506 O O . VAL A 1 182 ? -3.890 -18.535 1.861 1.00 98.75 182 VAL A O 1
ATOM 1509 N N . PRO A 1 183 ? -5.518 -17.120 1.211 1.00 98.69 183 PRO A N 1
ATOM 1510 C CA . PRO A 1 183 ? -5.807 -16.637 2.558 1.00 98.69 183 PRO A CA 1
ATOM 1511 C C . PRO A 1 183 ? -6.237 -17.756 3.513 1.00 98.69 183 PRO A C 1
ATOM 1513 O O . PRO A 1 183 ? -6.924 -18.696 3.121 1.00 98.69 183 PRO A O 1
ATOM 1516 N N . THR A 1 184 ? -5.857 -17.654 4.785 1.00 98.69 184 THR A N 1
ATOM 1517 C CA . THR A 1 184 ? -6.163 -18.674 5.802 1.00 98.69 184 THR A CA 1
ATOM 1518 C C . THR A 1 184 ? -7.249 -18.206 6.772 1.00 98.69 184 THR A C 1
ATOM 1520 O O . THR A 1 184 ? -7.464 -17.005 6.944 1.00 98.69 184 THR A O 1
ATOM 1523 N N . ASP A 1 185 ? -7.898 -19.135 7.482 1.00 98.50 185 ASP A N 1
ATOM 1524 C CA . ASP A 1 185 ? -8.882 -18.785 8.524 1.00 98.50 185 ASP A CA 1
ATOM 1525 C C . ASP A 1 185 ? -8.251 -17.925 9.644 1.00 98.50 185 ASP A C 1
ATOM 1527 O O . ASP A 1 185 ? -8.898 -17.048 10.216 1.00 98.50 185 ASP A O 1
ATOM 1531 N N . LEU A 1 186 ? -6.947 -18.093 9.892 1.00 98.50 186 LEU A N 1
ATOM 1532 C CA . LEU A 1 186 ? -6.181 -17.252 10.813 1.00 98.50 186 LEU A CA 1
ATOM 1533 C C . LEU A 1 186 ? -6.122 -15.784 10.348 1.00 98.50 186 LEU A C 1
ATOM 1535 O O . LEU A 1 186 ? -6.140 -14.867 11.171 1.00 98.50 186 LEU A O 1
ATOM 1539 N N . MET A 1 187 ? -6.065 -15.537 9.035 1.00 98.81 187 MET A N 1
ATOM 1540 C CA . MET A 1 187 ? -6.137 -14.180 8.483 1.00 98.81 187 MET A CA 1
ATOM 1541 C C . MET A 1 187 ? -7.529 -13.574 8.690 1.00 98.81 187 MET A C 1
ATOM 1543 O O . MET A 1 187 ? -7.628 -12.393 9.028 1.00 98.81 187 MET A O 1
ATOM 1547 N N . ALA A 1 188 ? -8.596 -14.371 8.558 1.00 98.88 188 ALA A N 1
ATOM 1548 C CA . ALA A 1 188 ? -9.957 -13.920 8.851 1.00 98.88 188 ALA A CA 1
ATOM 1549 C C . ALA A 1 188 ? -10.097 -13.490 10.320 1.00 98.88 188 ALA A C 1
ATOM 1551 O O . ALA A 1 188 ? -10.591 -12.395 10.594 1.00 98.88 188 ALA A O 1
ATOM 1552 N N . GLU A 1 189 ? -9.571 -14.284 11.260 1.00 98.75 189 GLU A N 1
ATOM 1553 C CA . GLU A 1 189 ? -9.517 -13.911 12.679 1.00 98.75 189 GLU A CA 1
ATOM 1554 C C . GLU A 1 189 ? -8.745 -12.597 12.893 1.00 98.75 189 GLU A C 1
ATOM 1556 O O . GLU A 1 189 ? -9.241 -11.681 13.554 1.00 98.75 189 GLU A O 1
ATOM 1561 N N . TYR A 1 190 ? -7.556 -12.464 12.297 1.00 98.75 190 TYR A N 1
ATOM 1562 C CA . TYR A 1 190 ? -6.705 -11.280 12.440 1.00 98.75 190 TYR A CA 1
ATOM 1563 C C . TYR A 1 190 ? -7.382 -9.981 12.001 1.00 98.75 190 TYR A C 1
ATOM 1565 O O . TYR A 1 190 ? -7.314 -8.974 12.722 1.00 98.75 190 TYR A O 1
ATOM 1573 N N . TYR A 1 191 ? -8.027 -9.986 10.832 1.00 98.81 191 TYR A N 1
ATOM 1574 C CA . TYR A 1 191 ? -8.735 -8.809 10.339 1.00 98.81 191 TYR A CA 1
ATOM 1575 C C . TYR A 1 191 ? -10.014 -8.557 11.144 1.00 98.81 191 TYR A C 1
ATOM 1577 O O . TYR A 1 191 ? -10.275 -7.412 11.516 1.00 98.81 191 TYR A O 1
ATOM 1585 N N . ALA A 1 192 ? -10.753 -9.602 11.532 1.00 98.69 192 ALA A N 1
ATOM 1586 C CA . ALA A 1 192 ? -11.931 -9.466 12.385 1.00 98.69 192 ALA A CA 1
ATOM 1587 C C . ALA A 1 192 ? -11.597 -8.887 13.773 1.00 98.69 192 ALA A C 1
ATOM 1589 O O . ALA A 1 192 ? -12.388 -8.144 14.351 1.00 98.69 192 ALA A O 1
ATOM 1590 N N . GLN A 1 193 ? -10.431 -9.182 14.350 1.00 98.56 193 GLN A N 1
ATOM 1591 C CA . GLN A 1 193 ? -9.982 -8.540 15.596 1.00 98.56 193 GLN A CA 1
ATOM 1592 C C . GLN A 1 193 ? -9.803 -7.017 15.450 1.00 98.56 193 GLN A C 1
ATOM 1594 O O . GLN A 1 193 ? -9.940 -6.291 16.430 1.00 98.56 193 GLN A O 1
ATOM 1599 N N . ARG A 1 194 ? -9.525 -6.531 14.234 1.00 98.50 194 ARG A N 1
ATOM 1600 C CA . ARG A 1 194 ? -9.232 -5.122 13.915 1.00 98.50 194 ARG A CA 1
ATOM 1601 C C . ARG A 1 194 ? -10.399 -4.390 13.254 1.00 98.50 194 ARG A C 1
ATOM 1603 O O . ARG A 1 194 ? -10.234 -3.245 12.843 1.00 98.50 194 ARG A O 1
ATOM 1610 N N . ALA A 1 195 ? -11.584 -5.002 13.209 1.00 98.12 195 ALA A N 1
ATOM 1611 C CA . ALA A 1 195 ? -12.789 -4.449 12.579 1.00 98.12 195 ALA A CA 1
ATOM 1612 C C . ALA A 1 195 ? -13.271 -3.113 13.184 1.00 98.12 195 ALA A C 1
ATOM 1614 O O . ALA A 1 195 ? -14.103 -2.441 12.587 1.00 98.12 195 ALA A O 1
ATOM 1615 N N . THR A 1 196 ? -12.731 -2.701 14.338 1.00 97.50 196 THR A N 1
ATOM 1616 C CA . THR A 1 196 ? -13.001 -1.384 14.942 1.00 97.50 196 THR A CA 1
ATOM 1617 C C . THR A 1 196 ? -12.258 -0.229 14.263 1.00 97.50 196 THR A C 1
ATOM 1619 O O . THR A 1 196 ? -12.567 0.933 14.532 1.00 97.50 196 THR A O 1
ATOM 1622 N N . ALA A 1 197 ? -11.280 -0.511 13.393 1.00 98.12 197 ALA A N 1
ATOM 1623 C CA . ALA A 1 197 ? -10.670 0.506 12.543 1.00 98.12 197 ALA A CA 1
ATOM 1624 C C . ALA A 1 197 ? -11.738 1.194 11.680 1.00 98.12 197 ALA A C 1
ATOM 1626 O O . ALA A 1 197 ? -12.687 0.549 11.238 1.00 98.12 197 ALA A O 1
ATOM 1627 N N . GLY A 1 198 ? -11.564 2.489 11.404 1.00 97.44 198 GLY A N 1
ATOM 1628 C CA . GLY A 1 198 ? -12.456 3.215 10.499 1.00 97.44 198 GLY A CA 1
ATOM 1629 C C . GLY A 1 198 ? -12.524 2.553 9.124 1.00 97.44 198 GLY A C 1
ATOM 1630 O O . GLY A 1 198 ? -13.606 2.314 8.599 1.00 97.44 198 GLY A O 1
ATOM 1631 N N . LEU A 1 199 ? -11.353 2.195 8.593 1.00 98.62 199 LEU A N 1
ATOM 1632 C CA . LEU A 1 199 ? -11.178 1.347 7.418 1.00 98.62 199 LEU A CA 1
ATOM 1633 C C . LEU A 1 199 ? -9.970 0.431 7.635 1.00 98.62 199 LEU A C 1
ATOM 1635 O O . LEU A 1 199 ? -8.919 0.867 8.122 1.00 98.62 199 LEU A O 1
ATOM 1639 N N . ILE A 1 200 ? -10.117 -0.829 7.240 1.00 98.88 200 ILE A N 1
ATOM 1640 C CA . ILE A 1 200 ? -9.021 -1.778 7.094 1.00 98.88 200 ILE A CA 1
ATOM 1641 C C . ILE A 1 200 ? -8.512 -1.745 5.659 1.00 98.88 200 ILE A C 1
ATOM 1643 O O . ILE A 1 200 ? -9.293 -1.882 4.725 1.00 98.88 200 ILE A O 1
ATOM 1647 N N . ILE A 1 201 ? -7.198 -1.638 5.483 1.00 98.94 201 ILE A N 1
ATOM 1648 C CA . ILE A 1 201 ? -6.542 -1.900 4.202 1.00 98.94 201 ILE A CA 1
ATOM 1649 C C . ILE A 1 201 ? -5.709 -3.169 4.388 1.00 98.94 201 ILE A C 1
ATOM 1651 O O . ILE A 1 201 ? -4.893 -3.243 5.313 1.00 98.94 201 ILE A O 1
ATOM 1655 N N . THR A 1 202 ? -5.950 -4.189 3.563 1.00 98.94 202 THR A N 1
ATOM 1656 C CA . THR A 1 202 ? -5.264 -5.483 3.697 1.00 98.94 202 THR A CA 1
ATOM 1657 C C . THR A 1 202 ? -3.764 -5.371 3.462 1.00 98.94 202 THR A C 1
ATOM 1659 O O . THR A 1 202 ? -3.249 -4.386 2.937 1.00 98.94 202 THR A O 1
ATOM 1662 N N . GLU A 1 203 ? -3.043 -6.436 3.793 1.00 98.69 203 GLU A N 1
ATOM 1663 C CA . GLU A 1 203 ? -1.728 -6.668 3.212 1.00 98.69 203 GLU A CA 1
ATOM 1664 C C . GLU A 1 203 ? -1.727 -6.652 1.678 1.00 98.69 203 GLU A C 1
ATOM 1666 O O . GLU A 1 203 ? -2.765 -6.842 1.031 1.00 98.69 203 GLU A O 1
ATOM 1671 N N . CYS A 1 204 ? -0.539 -6.425 1.107 1.00 97.88 204 CYS A N 1
ATOM 1672 C CA . CYS A 1 204 ? -0.357 -6.429 -0.335 1.00 97.88 204 CYS A CA 1
ATOM 1673 C C . CYS A 1 204 ? -0.798 -7.777 -0.914 1.00 97.88 204 CYS A C 1
ATOM 1675 O O . CYS A 1 204 ? -0.378 -8.833 -0.440 1.00 97.88 204 CYS A O 1
ATOM 1677 N N . THR A 1 205 ? -1.657 -7.731 -1.928 1.00 98.88 205 THR A N 1
ATOM 1678 C CA . THR A 1 205 ? -2.274 -8.923 -2.506 1.00 98.88 205 THR A CA 1
ATOM 1679 C C . THR A 1 205 ? -1.987 -8.983 -3.995 1.00 98.88 205 THR A C 1
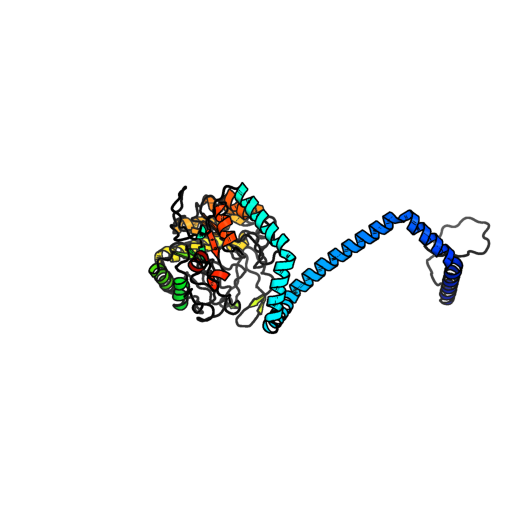ATOM 1681 O O . THR A 1 205 ? -2.303 -8.050 -4.737 1.00 98.88 205 THR A O 1
ATOM 1684 N N . MET A 1 206 ? -1.357 -10.073 -4.425 1.00 98.75 206 MET A N 1
ATOM 1685 C CA . MET A 1 206 ? -0.902 -10.241 -5.801 1.00 98.75 206 MET A CA 1
ATOM 1686 C C . MET A 1 206 ? -2.072 -10.297 -6.780 1.00 98.75 206 MET A C 1
ATOM 1688 O O . MET A 1 206 ? -3.019 -11.061 -6.589 1.00 98.75 206 MET A O 1
ATOM 1692 N N . ILE A 1 207 ? -1.963 -9.531 -7.865 1.00 98.69 207 ILE A N 1
ATOM 1693 C CA . ILE A 1 207 ? -2.932 -9.532 -8.974 1.00 98.69 207 ILE A CA 1
ATOM 1694 C C . ILE A 1 207 ? -2.655 -10.614 -10.025 1.00 98.69 207 ILE A C 1
ATOM 1696 O O . ILE A 1 207 ? -3.481 -10.830 -10.907 1.00 98.69 207 ILE A O 1
ATOM 1700 N N . ALA A 1 208 ? -1.485 -11.255 -9.967 1.00 97.19 208 ALA A N 1
ATOM 1701 C CA . ALA A 1 208 ? -1.021 -12.209 -10.966 1.00 97.19 208 ALA A CA 1
ATOM 1702 C C . ALA A 1 208 ? -0.138 -13.297 -10.331 1.00 97.19 208 ALA A C 1
ATOM 1704 O O . ALA A 1 208 ? 0.584 -13.008 -9.368 1.00 97.19 208 ALA A O 1
ATOM 1705 N N . PRO A 1 209 ? -0.160 -14.532 -10.864 1.00 96.75 209 PRO A N 1
ATOM 1706 C CA . PRO A 1 209 ? 0.721 -15.600 -10.402 1.00 96.75 209 PRO A CA 1
ATOM 1707 C C . PRO A 1 209 ? 2.186 -15.277 -10.705 1.00 96.75 209 PRO A C 1
ATOM 1709 O O . PRO A 1 209 ? 2.477 -14.485 -11.597 1.00 96.75 209 PRO A O 1
ATOM 1712 N N . LEU A 1 210 ? 3.108 -15.932 -9.993 1.00 95.75 210 LEU A N 1
ATOM 1713 C CA . LEU A 1 210 ? 4.556 -15.833 -10.231 1.00 95.75 210 LEU A CA 1
ATOM 1714 C C . LEU A 1 210 ? 5.121 -14.402 -10.093 1.00 95.75 210 LEU A C 1
ATOM 1716 O O . LEU A 1 210 ? 6.125 -14.055 -10.711 1.00 95.75 210 LEU A O 1
ATOM 1720 N N . THR A 1 211 ? 4.487 -13.563 -9.265 1.00 96.31 211 THR A N 1
ATOM 1721 C CA . THR A 1 211 ? 4.928 -12.182 -8.984 1.00 96.31 211 THR A CA 1
ATOM 1722 C C . THR A 1 211 ? 5.292 -11.939 -7.514 1.00 96.31 211 THR A C 1
ATOM 1724 O O . THR A 1 211 ? 5.365 -10.792 -7.070 1.00 96.31 211 THR A O 1
ATOM 1727 N N . SER A 1 212 ? 5.551 -13.012 -6.766 1.00 97.50 212 SER A N 1
ATOM 1728 C CA . SER A 1 212 ? 5.818 -13.020 -5.327 1.00 97.50 212 SER A CA 1
ATOM 1729 C C . SER A 1 212 ? 7.160 -12.383 -4.967 1.00 97.50 212 SER A C 1
ATOM 1731 O O . SER A 1 212 ? 8.192 -12.659 -5.589 1.00 97.50 212 SER A O 1
ATOM 1733 N N . ALA A 1 213 ? 7.153 -11.549 -3.929 1.00 96.88 213 ALA A N 1
ATOM 1734 C CA . ALA A 1 213 ? 8.340 -10.982 -3.291 1.00 96.88 213 ALA A CA 1
ATOM 1735 C C . ALA A 1 213 ? 8.548 -11.482 -1.851 1.00 96.88 213 ALA A C 1
ATOM 1737 O O . ALA A 1 213 ? 9.623 -11.252 -1.293 1.00 96.88 213 ALA A O 1
ATOM 1738 N N . PHE A 1 214 ? 7.553 -12.138 -1.241 1.00 95.12 214 PHE A N 1
ATOM 1739 C CA . PHE A 1 214 ? 7.604 -12.576 0.159 1.00 95.12 214 PHE A CA 1
ATOM 1740 C C . PHE A 1 214 ? 7.367 -14.083 0.362 1.00 95.12 214 PHE A C 1
ATOM 1742 O O . PHE A 1 214 ? 7.459 -14.573 1.490 1.00 95.12 214 PHE A O 1
ATOM 1749 N N . GLY A 1 215 ? 7.058 -14.828 -0.699 1.00 94.75 215 GLY A N 1
ATOM 1750 C CA . GLY A 1 215 ? 6.813 -16.272 -0.698 1.00 94.75 215 GLY A CA 1
ATOM 1751 C C . GLY A 1 215 ? 5.438 -16.713 -0.179 1.00 94.75 215 GLY A C 1
ATOM 1752 O O . GLY A 1 215 ? 4.932 -17.727 -0.638 1.00 94.75 215 GLY A O 1
ATOM 1753 N N . THR A 1 216 ? 4.816 -15.988 0.754 1.00 95.69 216 THR A N 1
ATOM 1754 C CA . THR A 1 216 ? 3.532 -16.370 1.400 1.00 95.69 216 THR A CA 1
ATOM 1755 C C . THR A 1 216 ? 2.606 -15.174 1.660 1.00 95.69 216 THR A C 1
ATOM 1757 O O . THR A 1 216 ? 1.784 -15.169 2.581 1.00 95.69 216 THR A O 1
ATOM 1760 N N . GLU A 1 217 ? 2.743 -14.116 0.865 1.00 97.38 217 GLU A N 1
ATOM 1761 C CA . GLU A 1 217 ? 1.710 -13.094 0.693 1.00 97.38 217 GLU A CA 1
ATOM 1762 C C . GLU A 1 217 ? 0.485 -13.673 -0.045 1.00 97.38 217 GLU A C 1
ATOM 1764 O O . GLU A 1 217 ? 0.625 -14.639 -0.790 1.00 97.38 217 GLU A O 1
ATOM 1769 N N . PRO A 1 218 ? -0.727 -13.137 0.140 1.00 98.69 218 PRO A N 1
ATOM 1770 C CA . PRO A 1 218 ? -1.915 -13.643 -0.549 1.00 98.69 218 PRO A CA 1
ATOM 1771 C C . PRO A 1 218 ? -2.020 -13.184 -2.017 1.00 98.69 218 PRO A C 1
ATOM 1773 O O . PRO A 1 218 ? -1.443 -12.172 -2.421 1.00 98.69 218 PRO A O 1
ATOM 1776 N N . GLY A 1 219 ? -2.820 -13.903 -2.811 1.00 98.69 219 GLY A N 1
ATOM 1777 C CA . GLY A 1 219 ? -3.233 -13.531 -4.174 1.00 98.69 219 GLY A CA 1
ATOM 1778 C C . GLY A 1 219 ? -4.742 -13.285 -4.304 1.00 98.69 219 GLY A C 1
ATOM 1779 O O . GLY A 1 219 ? -5.495 -13.541 -3.365 1.00 98.69 219 GLY A O 1
ATOM 1780 N N . ILE A 1 220 ? -5.184 -12.771 -5.458 1.00 98.75 220 ILE A N 1
ATOM 1781 C CA . ILE A 1 220 ? -6.608 -12.586 -5.825 1.00 98.75 220 ILE A CA 1
ATOM 1782 C C . ILE A 1 220 ? -6.877 -12.922 -7.312 1.00 98.75 220 ILE A C 1
ATOM 1784 O O . ILE A 1 220 ? -7.716 -12.317 -7.974 1.00 98.75 220 ILE A O 1
ATOM 1788 N N . PHE A 1 221 ? -6.140 -13.881 -7.873 1.00 97.56 221 PHE A N 1
ATOM 1789 C CA . PHE A 1 221 ? -6.197 -14.239 -9.301 1.00 97.56 221 PHE A CA 1
ATOM 1790 C C . PHE A 1 221 ? -6.762 -15.642 -9.568 1.00 97.56 221 PHE A C 1
ATOM 1792 O O . PHE A 1 221 ? -6.970 -16.001 -10.726 1.00 97.56 221 PHE A O 1
ATOM 1799 N N . THR A 1 222 ? -7.044 -16.433 -8.527 1.00 98.00 222 THR A N 1
ATOM 1800 C CA . THR A 1 222 ? -7.715 -17.740 -8.647 1.00 98.00 222 THR A CA 1
ATOM 1801 C C . THR A 1 222 ? -9.068 -17.759 -7.926 1.00 98.00 222 THR A C 1
ATOM 1803 O O . THR A 1 222 ? -9.260 -17.008 -6.966 1.00 98.00 222 THR A O 1
ATOM 1806 N N . PRO A 1 223 ? -10.014 -18.630 -8.333 1.00 98.19 223 PRO A N 1
ATOM 1807 C CA . PRO A 1 223 ? -11.278 -18.807 -7.614 1.00 98.19 223 PRO A CA 1
ATOM 1808 C C . PRO A 1 223 ? -11.090 -19.186 -6.138 1.00 98.19 223 PRO A C 1
ATOM 1810 O O . PRO A 1 223 ? -11.735 -18.604 -5.275 1.00 98.19 223 PRO A O 1
ATOM 1813 N N . GLU A 1 224 ? -10.147 -20.081 -5.833 1.00 98.50 224 GLU A N 1
ATOM 1814 C CA . GLU A 1 224 ? -9.861 -20.512 -4.457 1.00 98.50 224 GLU A CA 1
ATOM 1815 C C . GLU A 1 224 ? -9.411 -19.343 -3.564 1.00 98.50 224 GLU A C 1
ATOM 1817 O O . GLU A 1 224 ? -9.865 -19.203 -2.429 1.00 98.50 224 GLU A O 1
ATOM 1822 N N . GLN A 1 225 ? -8.556 -18.458 -4.088 1.00 98.75 225 GLN A N 1
ATOM 1823 C CA . GLN A 1 225 ? -8.138 -17.247 -3.380 1.00 98.75 225 GLN A CA 1
ATOM 1824 C C . GLN A 1 225 ? -9.318 -16.303 -3.127 1.00 98.75 225 GLN A C 1
ATOM 1826 O O . GLN A 1 225 ? -9.427 -15.739 -2.039 1.00 98.75 225 GLN A O 1
ATOM 1831 N N . VAL A 1 226 ? -10.203 -16.134 -4.113 1.00 98.81 226 VAL A N 1
ATOM 1832 C CA . VAL A 1 226 ? -11.408 -15.298 -4.000 1.00 98.81 226 VAL A CA 1
ATOM 1833 C C . VAL A 1 226 ? -12.346 -15.833 -2.915 1.00 98.81 226 VAL A C 1
ATOM 1835 O O . VAL A 1 226 ? -12.768 -15.063 -2.052 1.00 98.81 226 VAL A O 1
ATOM 1838 N N . ASP A 1 227 ? -12.620 -17.139 -2.907 1.00 98.69 227 ASP A N 1
ATOM 1839 C CA . ASP A 1 227 ? -13.487 -17.781 -1.910 1.00 98.69 227 ASP A CA 1
ATOM 1840 C C . ASP A 1 227 ? -12.893 -17.691 -0.497 1.00 98.69 227 ASP A C 1
ATOM 1842 O O . ASP A 1 227 ? -13.600 -17.437 0.481 1.00 98.69 227 ASP A O 1
ATOM 1846 N N . ALA A 1 228 ? -11.574 -17.839 -0.371 1.00 98.81 228 ALA A N 1
ATOM 1847 C CA . ALA A 1 228 ? -10.884 -17.676 0.902 1.00 98.81 228 ALA A CA 1
ATOM 1848 C C . ALA A 1 228 ? -10.908 -16.219 1.397 1.00 98.81 228 ALA A C 1
ATOM 1850 O O . ALA A 1 228 ? -11.167 -15.973 2.577 1.00 98.81 228 ALA A O 1
ATOM 1851 N N . TRP A 1 229 ? -10.711 -15.238 0.511 1.00 98.94 229 TRP A N 1
ATOM 1852 C CA . TRP A 1 229 ? -10.869 -13.824 0.861 1.00 98.94 229 TRP A CA 1
ATOM 1853 C C . TRP A 1 229 ? -12.296 -13.474 1.270 1.00 98.94 229 TRP A C 1
ATOM 1855 O O . TRP A 1 229 ? -12.472 -12.662 2.177 1.00 98.94 229 TRP A O 1
ATOM 1865 N N . LYS A 1 230 ? -13.303 -14.117 0.672 1.00 98.88 230 LYS A N 1
ATOM 1866 C CA . LYS A 1 230 ? -14.697 -13.928 1.072 1.00 98.88 230 LYS A CA 1
ATOM 1867 C C . LYS A 1 230 ? -14.935 -14.273 2.547 1.00 98.88 230 LYS A C 1
ATOM 1869 O O . LYS A 1 230 ? -15.660 -13.562 3.232 1.00 98.88 230 LYS A O 1
ATOM 1874 N N . LYS A 1 231 ? -14.270 -15.299 3.085 1.00 98.88 231 LYS A N 1
ATOM 1875 C CA . LYS A 1 231 ? -14.344 -15.598 4.528 1.00 98.88 231 LYS A CA 1
ATOM 1876 C C . LYS A 1 231 ? -13.793 -14.455 5.385 1.00 98.88 231 LYS A C 1
ATOM 1878 O O . LYS A 1 231 ? -14.312 -14.184 6.466 1.00 98.88 231 LYS A O 1
ATOM 1883 N N . VAL A 1 232 ? -12.735 -13.790 4.916 1.00 98.94 232 VAL A N 1
ATOM 1884 C CA . VAL A 1 232 ? -12.119 -12.653 5.614 1.00 98.94 232 VAL A CA 1
ATOM 1885 C C . VAL A 1 232 ? -13.059 -11.452 5.622 1.00 98.94 232 VAL A C 1
ATOM 1887 O O . VAL A 1 232 ? -13.273 -10.859 6.679 1.00 98.94 232 VAL A O 1
ATOM 1890 N N . THR A 1 233 ? -13.624 -11.092 4.470 1.00 98.94 233 THR A N 1
ATOM 1891 C CA . THR A 1 233 ? -14.559 -9.963 4.366 1.00 98.94 233 THR A CA 1
ATOM 1892 C C . THR A 1 233 ? -15.829 -10.233 5.168 1.00 98.94 233 THR A C 1
ATOM 1894 O O . THR A 1 233 ? -16.201 -9.384 5.975 1.00 98.94 233 THR A O 1
ATOM 1897 N N . ASP A 1 234 ? -16.399 -11.441 5.087 1.00 98.88 234 ASP A N 1
ATOM 1898 C CA . ASP A 1 234 ? -17.557 -11.857 5.890 1.00 98.88 234 ASP A CA 1
ATOM 1899 C C . ASP A 1 234 ? -17.272 -11.741 7.403 1.00 98.88 234 ASP A C 1
ATOM 1901 O O . ASP A 1 234 ? -18.102 -11.230 8.159 1.00 98.88 234 ASP A O 1
ATOM 1905 N N . ALA A 1 235 ? -16.081 -12.141 7.866 1.00 98.88 235 ALA A N 1
ATOM 1906 C CA . ALA A 1 235 ? -15.696 -12.029 9.276 1.00 98.88 235 ALA A CA 1
ATOM 1907 C C . ALA A 1 235 ? -15.527 -10.570 9.746 1.00 98.88 235 ALA A C 1
ATOM 1909 O O . ALA A 1 235 ? -15.849 -10.241 10.892 1.00 98.88 235 ALA A O 1
ATOM 1910 N N . VAL A 1 236 ? -15.032 -9.683 8.877 1.00 98.81 236 VAL A N 1
ATOM 1911 C CA . VAL A 1 236 ? -14.917 -8.244 9.169 1.00 98.81 236 VAL A CA 1
ATOM 1912 C C . VAL A 1 236 ? -16.292 -7.576 9.169 1.00 98.81 236 VAL A C 1
ATOM 1914 O O . VAL A 1 236 ? -16.620 -6.842 10.105 1.00 98.81 236 VAL A O 1
ATOM 1917 N N . HIS A 1 237 ? -17.114 -7.856 8.157 1.00 98.69 237 HIS A N 1
ATOM 1918 C CA . HIS A 1 237 ? -18.468 -7.318 8.017 1.00 98.69 237 HIS A CA 1
ATOM 1919 C C . HIS A 1 237 ? -19.395 -7.799 9.130 1.00 98.69 237 HIS A C 1
ATOM 1921 O O . HIS A 1 237 ? -20.169 -7.002 9.655 1.00 98.69 237 HIS A O 1
ATOM 1927 N N . GLY A 1 238 ? -19.251 -9.048 9.585 1.00 98.50 238 GLY A N 1
ATOM 1928 C CA . GLY A 1 238 ? -19.969 -9.582 10.748 1.00 98.50 238 GLY A CA 1
ATOM 1929 C C . GLY A 1 238 ? -19.691 -8.828 12.056 1.00 98.50 238 GLY A C 1
ATOM 1930 O O . GLY A 1 238 ? -20.469 -8.928 13.002 1.00 98.50 238 GLY A O 1
ATOM 1931 N N . LYS A 1 239 ? -18.617 -8.030 12.110 1.00 97.81 239 LYS A N 1
ATOM 1932 C CA . LYS A 1 239 ? -18.290 -7.119 13.219 1.00 97.81 239 LYS A CA 1
ATOM 1933 C C . LYS A 1 239 ? -18.530 -5.640 12.892 1.00 97.81 239 LYS A C 1
ATOM 1935 O O . LYS A 1 239 ? -18.108 -4.773 13.653 1.00 97.81 239 LYS A O 1
ATOM 1940 N N . GLY A 1 240 ? -19.188 -5.348 11.770 1.00 96.44 240 GLY A N 1
ATOM 1941 C CA . GLY A 1 240 ? -19.489 -3.989 11.315 1.00 96.44 240 GLY A CA 1
ATOM 1942 C C . GLY A 1 240 ? -18.284 -3.214 10.772 1.00 96.44 240 GLY A C 1
ATOM 1943 O O . GLY A 1 240 ? -18.368 -1.996 10.633 1.00 96.44 240 GLY A O 1
ATOM 1944 N N . GLY A 1 241 ? -17.164 -3.889 10.490 1.00 97.12 241 GLY A N 1
ATOM 1945 C CA . GLY A 1 241 ? -15.969 -3.254 9.937 1.00 97.12 241 GLY A CA 1
ATOM 1946 C C . GLY A 1 241 ? -16.080 -2.968 8.438 1.00 97.12 241 GLY A C 1
ATOM 1947 O O . GLY A 1 241 ? -16.937 -3.515 7.746 1.00 97.12 241 GLY A O 1
ATOM 1948 N N . LYS A 1 242 ? -15.168 -2.132 7.934 1.00 98.38 242 LYS A N 1
ATOM 1949 C CA . LYS A 1 242 ? -14.975 -1.852 6.503 1.00 98.38 242 LYS A CA 1
ATOM 1950 C C . LYS A 1 242 ? -13.592 -2.294 6.062 1.00 98.38 242 LYS A C 1
ATOM 1952 O O . LYS A 1 242 ? -12.629 -2.088 6.804 1.00 98.38 242 LYS A O 1
ATOM 1957 N N . ILE A 1 243 ? -13.481 -2.879 4.870 1.00 98.81 243 ILE A N 1
ATOM 1958 C CA . ILE A 1 243 ? -12.219 -3.443 4.386 1.00 98.81 243 ILE A CA 1
ATOM 1959 C C . ILE A 1 243 ? -12.006 -3.252 2.884 1.00 98.81 243 ILE A C 1
ATOM 1961 O O . ILE A 1 243 ? -12.862 -3.574 2.063 1.00 98.81 243 ILE A O 1
ATOM 1965 N N . PHE A 1 244 ? -10.825 -2.742 2.534 1.00 98.94 244 PHE A N 1
ATOM 1966 C CA . PHE A 1 244 ? -10.332 -2.583 1.169 1.00 98.94 244 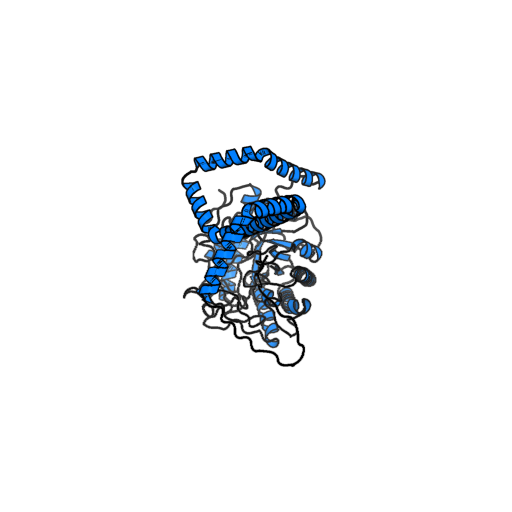PHE A CA 1
ATOM 1967 C C . PHE A 1 244 ? -9.173 -3.548 0.913 1.00 98.94 244 PHE A C 1
ATOM 1969 O O . PHE A 1 244 ? -8.275 -3.679 1.751 1.00 98.94 244 PHE A O 1
ATOM 1976 N N . LEU A 1 245 ? -9.161 -4.182 -0.263 1.00 98.94 245 LEU A N 1
ATOM 1977 C CA . LEU A 1 245 ? -8.049 -5.031 -0.693 1.00 98.94 245 LEU A CA 1
ATOM 1978 C C . LEU A 1 245 ? -6.947 -4.179 -1.331 1.00 98.94 245 LEU A C 1
ATOM 1980 O O . LEU A 1 245 ? -7.201 -3.461 -2.299 1.00 98.94 245 LEU A O 1
ATOM 1984 N N . GLN A 1 246 ? -5.711 -4.283 -0.848 1.00 98.94 246 GLN A N 1
ATOM 1985 C CA . GLN A 1 246 ? -4.577 -3.648 -1.516 1.00 98.94 246 GLN A CA 1
ATOM 1986 C C . GLN A 1 246 ? -4.091 -4.500 -2.699 1.00 98.94 246 GLN A C 1
ATOM 1988 O O . GLN A 1 246 ? -3.343 -5.463 -2.514 1.00 98.94 246 GLN A O 1
ATOM 1993 N N . ILE A 1 247 ? -4.478 -4.121 -3.919 1.00 98.94 247 ILE A N 1
ATOM 1994 C CA . ILE A 1 247 ? -4.071 -4.805 -5.153 1.00 98.94 247 ILE A CA 1
ATOM 1995 C C . ILE A 1 247 ? -2.655 -4.396 -5.563 1.00 98.94 247 ILE A C 1
ATOM 1997 O O . ILE A 1 247 ? -2.306 -3.210 -5.614 1.00 98.94 247 ILE A O 1
ATOM 2001 N N . TRP A 1 248 ? -1.814 -5.395 -5.819 1.00 98.88 248 TRP A N 1
ATOM 2002 C CA . TRP A 1 248 ? -0.369 -5.220 -5.846 1.00 98.88 248 TRP A CA 1
ATOM 2003 C C . TRP A 1 248 ? 0.335 -6.111 -6.874 1.00 98.88 248 TRP A C 1
ATOM 2005 O O . TRP A 1 248 ? -0.075 -7.236 -7.155 1.00 98.88 248 TRP A O 1
ATOM 2015 N N . HIS A 1 249 ? 1.445 -5.596 -7.402 1.00 98.81 249 HIS A N 1
ATOM 2016 C CA . HIS A 1 249 ? 2.394 -6.332 -8.228 1.00 98.81 249 HIS A CA 1
ATOM 2017 C C . HIS A 1 249 ? 3.814 -5.909 -7.842 1.00 98.81 249 HIS A C 1
ATOM 2019 O O . HIS A 1 249 ? 4.146 -4.722 -7.869 1.00 98.81 249 HIS A O 1
ATOM 2025 N N . ALA A 1 250 ? 4.678 -6.873 -7.519 1.00 98.19 250 ALA A N 1
ATOM 2026 C CA . ALA A 1 250 ? 6.013 -6.588 -6.994 1.00 98.19 250 ALA A CA 1
ATOM 2027 C C . ALA A 1 250 ? 6.967 -5.882 -7.980 1.00 98.19 250 ALA A C 1
ATOM 2029 O O . ALA A 1 250 ? 7.909 -5.208 -7.554 1.00 98.19 250 ALA A O 1
ATOM 2030 N N . GLY A 1 251 ? 6.756 -6.026 -9.292 1.00 98.56 251 GLY A N 1
ATOM 2031 C CA . GLY A 1 251 ? 7.730 -5.643 -10.315 1.00 98.56 251 GLY A CA 1
ATOM 2032 C C . GLY A 1 251 ? 9.107 -6.224 -9.987 1.00 98.56 251 GLY A C 1
ATOM 2033 O O . GLY A 1 251 ? 9.200 -7.373 -9.560 1.00 98.56 251 GLY A O 1
ATOM 2034 N N . ARG A 1 252 ? 10.156 -5.394 -10.061 1.00 98.19 252 ARG A N 1
ATOM 2035 C CA . ARG A 1 252 ? 11.552 -5.782 -9.790 1.00 98.19 252 ARG A CA 1
ATOM 2036 C C . ARG A 1 252 ? 11.849 -6.337 -8.390 1.00 98.19 252 ARG A C 1
ATOM 2038 O O . ARG A 1 252 ? 12.959 -6.801 -8.155 1.00 98.19 252 ARG A O 1
ATOM 2045 N N . ALA A 1 253 ? 10.899 -6.255 -7.455 1.00 98.12 253 ALA A N 1
ATOM 2046 C CA . ALA A 1 253 ? 11.034 -6.854 -6.130 1.00 98.12 253 ALA A CA 1
ATOM 2047 C C . ALA A 1 253 ? 10.685 -8.353 -6.104 1.00 98.12 253 ALA A C 1
ATOM 2049 O O . ALA A 1 253 ? 11.052 -9.020 -5.138 1.00 98.12 253 ALA A O 1
ATOM 2050 N N . ALA A 1 254 ? 10.010 -8.890 -7.132 1.00 97.75 254 ALA A N 1
ATOM 2051 C CA . ALA A 1 254 ? 9.801 -10.332 -7.232 1.00 97.75 254 ALA A CA 1
ATOM 2052 C C . ALA A 1 254 ? 11.139 -11.055 -7.425 1.00 97.75 254 ALA A C 1
ATOM 2054 O O . ALA A 1 254 ? 12.094 -10.493 -7.974 1.00 97.75 254 ALA A O 1
ATOM 2055 N N . HIS A 1 255 ? 11.206 -12.310 -6.990 1.00 97.56 255 HIS A N 1
ATOM 2056 C CA . HIS A 1 255 ? 12.433 -13.096 -7.069 1.00 97.56 255 HIS A CA 1
ATOM 2057 C C . HIS A 1 255 ? 12.159 -14.528 -7.558 1.00 97.56 255 HIS A C 1
ATOM 2059 O O . HIS A 1 255 ? 11.234 -15.156 -7.042 1.00 97.56 255 HIS A O 1
ATOM 2065 N N . PRO A 1 256 ? 12.970 -15.104 -8.472 1.00 96.69 256 PRO A N 1
ATOM 2066 C CA . PRO A 1 256 ? 12.748 -16.452 -9.013 1.00 96.69 256 PRO A CA 1
ATOM 2067 C C . PRO A 1 256 ? 12.617 -17.547 -7.946 1.00 96.69 256 PRO A C 1
ATOM 2069 O O . PRO A 1 256 ? 11.853 -18.493 -8.110 1.00 96.69 256 PRO A O 1
ATOM 2072 N N . ALA A 1 257 ? 13.310 -17.388 -6.813 1.00 96.06 257 ALA A N 1
ATOM 2073 C CA . ALA A 1 257 ? 13.236 -18.315 -5.677 1.00 96.06 257 ALA A CA 1
ATOM 2074 C C . ALA A 1 257 ? 11.846 -18.422 -5.016 1.00 96.06 257 ALA A C 1
ATOM 2076 O O . ALA A 1 257 ? 11.634 -19.343 -4.233 1.00 96.06 257 ALA A O 1
ATOM 2077 N N . PHE A 1 258 ? 10.927 -17.490 -5.288 1.00 95.50 258 PHE A N 1
ATOM 2078 C CA . PHE A 1 258 ? 9.538 -17.540 -4.815 1.00 95.50 258 PHE A CA 1
ATOM 2079 C C . PHE A 1 258 ? 8.533 -17.849 -5.926 1.00 95.50 258 PHE A C 1
ATOM 2081 O O . PHE A 1 258 ? 7.340 -17.895 -5.659 1.00 95.50 258 PHE A O 1
ATOM 2088 N N . ASN A 1 259 ? 8.997 -17.987 -7.168 1.00 96.31 259 ASN A N 1
ATOM 2089 C CA . ASN A 1 259 ? 8.151 -17.946 -8.358 1.00 96.31 259 ASN A CA 1
ATOM 2090 C C . ASN A 1 259 ? 8.509 -19.066 -9.340 1.00 96.31 259 ASN A C 1
ATOM 2092 O O . ASN A 1 259 ? 8.546 -18.829 -10.541 1.00 96.31 259 ASN A O 1
ATOM 2096 N N . ASP A 1 260 ? 8.848 -20.258 -8.845 1.00 93.50 260 ASP A N 1
ATOM 2097 C CA . ASP A 1 260 ? 9.161 -21.437 -9.671 1.00 93.50 260 ASP A CA 1
ATOM 2098 C C . ASP A 1 260 ? 10.234 -21.188 -10.749 1.00 93.50 260 ASP A C 1
ATOM 2100 O O . ASP A 1 260 ? 10.200 -21.741 -11.846 1.00 93.50 260 ASP A O 1
ATOM 2104 N N . GLY A 1 261 ? 11.203 -20.320 -10.444 1.00 95.44 261 GLY A N 1
ATOM 2105 C CA . GLY A 1 261 ? 12.259 -19.935 -11.380 1.00 95.44 261 GLY A CA 1
ATOM 2106 C C . GLY A 1 261 ? 11.848 -18.890 -12.424 1.00 95.44 261 GLY A C 1
ATOM 2107 O O . GLY A 1 261 ? 12.692 -18.497 -13.229 1.00 95.44 261 GLY A O 1
ATOM 2108 N N . ALA A 1 262 ? 10.602 -18.406 -12.409 1.00 94.50 262 ALA A N 1
ATOM 2109 C CA . ALA A 1 262 ? 10.136 -17.361 -13.312 1.00 94.50 262 ALA A CA 1
ATOM 2110 C C . ALA A 1 262 ? 10.954 -16.073 -13.156 1.00 94.50 262 ALA A C 1
ATOM 2112 O O . ALA A 1 262 ? 11.332 -15.667 -12.052 1.00 94.50 262 ALA A O 1
ATOM 2113 N N . GLY A 1 263 ? 11.224 -15.432 -14.293 1.00 92.56 263 GLY A N 1
ATOM 2114 C CA . GLY A 1 263 ? 11.918 -14.154 -14.343 1.00 92.56 263 GLY A CA 1
ATOM 2115 C C . GLY A 1 263 ? 11.091 -13.022 -13.737 1.00 92.56 263 GLY A C 1
ATOM 2116 O O . GLY A 1 263 ? 9.866 -13.075 -13.661 1.00 92.56 263 GLY A O 1
ATOM 2117 N N . THR A 1 264 ? 11.783 -11.963 -13.338 1.00 95.12 264 THR A N 1
ATOM 2118 C CA . THR A 1 264 ? 11.161 -10.760 -12.789 1.00 95.12 264 THR A CA 1
ATOM 2119 C C . THR A 1 264 ? 10.958 -9.720 -13.890 1.00 95.12 264 THR A C 1
ATOM 2121 O O . THR A 1 264 ? 11.791 -9.612 -14.784 1.00 95.12 264 THR A O 1
ATOM 2124 N N . ILE A 1 265 ? 9.900 -8.909 -13.812 1.00 98.00 265 ILE A N 1
ATOM 2125 C CA . ILE A 1 265 ? 9.636 -7.797 -14.743 1.00 98.00 265 ILE A CA 1
ATOM 2126 C C . ILE A 1 265 ? 9.676 -6.440 -14.037 1.00 98.00 265 ILE A C 1
ATOM 2128 O O . ILE A 1 265 ? 9.476 -6.358 -12.827 1.00 98.00 265 ILE A O 1
ATOM 2132 N N . GLY A 1 266 ? 9.914 -5.356 -14.771 1.00 98.19 266 GLY A N 1
ATOM 2133 C CA . GLY A 1 266 ? 9.937 -4.005 -14.211 1.00 98.19 266 GLY A CA 1
ATOM 2134 C C . GLY A 1 266 ? 9.961 -2.912 -15.274 1.00 98.19 266 GLY A C 1
ATOM 2135 O O . GLY A 1 266 ? 9.956 -3.185 -16.473 1.00 98.19 266 GLY A O 1
ATOM 2136 N N . ALA A 1 267 ? 9.999 -1.656 -14.822 1.00 98.25 267 ALA A N 1
ATOM 2137 C CA . ALA A 1 267 ? 10.027 -0.502 -15.722 1.00 98.25 267 ALA A CA 1
ATOM 2138 C C . ALA A 1 267 ? 11.296 -0.456 -16.589 1.00 98.25 267 ALA A C 1
ATOM 2140 O O . ALA A 1 267 ? 11.197 -0.076 -17.749 1.00 98.25 267 ALA A O 1
ATOM 2141 N N . SER A 1 268 ? 12.447 -0.863 -16.035 1.00 98.62 268 SER A N 1
ATOM 2142 C CA . SER A 1 268 ? 13.759 -0.917 -16.698 1.00 98.62 268 SER A CA 1
ATOM 2143 C C . SER A 1 268 ? 14.649 -2.009 -16.090 1.00 98.62 268 SER A C 1
ATOM 2145 O O . SER A 1 268 ? 14.384 -2.416 -14.954 1.00 98.62 268 SER A O 1
ATOM 2147 N N . PRO A 1 269 ? 15.711 -2.479 -16.784 1.00 97.38 269 PRO A N 1
ATOM 2148 C CA . PRO A 1 269 ? 16.469 -3.673 -16.402 1.00 97.38 269 PRO A CA 1
ATOM 2149 C C . PRO A 1 269 ? 17.514 -3.387 -15.312 1.00 97.38 269 PRO A C 1
ATOM 2151 O O . PRO A 1 269 ? 18.716 -3.581 -15.487 1.00 97.38 269 PRO A O 1
ATOM 2154 N N . HIS A 1 270 ? 17.050 -2.884 -14.168 1.00 92.94 270 HIS A N 1
ATOM 2155 C CA . HIS A 1 270 ? 17.886 -2.502 -13.035 1.00 92.94 270 HIS A CA 1
ATOM 2156 C C . HIS A 1 270 ? 17.394 -3.160 -11.741 1.00 92.94 270 HIS A C 1
ATOM 2158 O O . HIS A 1 270 ? 16.289 -2.874 -11.267 1.00 92.94 270 HIS A O 1
ATOM 2164 N N . ALA A 1 271 ? 18.230 -4.037 -11.176 1.00 96.94 271 ALA A N 1
ATOM 2165 C CA . ALA A 1 271 ? 17.978 -4.727 -9.912 1.00 96.94 271 ALA A CA 1
ATOM 2166 C C . ALA A 1 271 ? 17.880 -3.750 -8.726 1.00 96.94 271 ALA A C 1
ATOM 2168 O O . ALA A 1 271 ? 18.339 -2.611 -8.793 1.00 96.94 271 ALA A O 1
ATOM 2169 N N . ILE A 1 272 ? 17.277 -4.210 -7.630 1.00 98.19 272 ILE A N 1
ATOM 2170 C CA . ILE A 1 272 ? 17.365 -3.534 -6.329 1.00 98.19 272 ILE A CA 1
ATOM 2171 C C . ILE A 1 272 ? 18.752 -3.813 -5.738 1.00 98.19 272 ILE A C 1
ATOM 2173 O O . ILE A 1 272 ? 19.273 -4.918 -5.884 1.00 98.19 272 ILE A O 1
ATOM 2177 N N . ASP A 1 273 ? 19.346 -2.843 -5.047 1.00 96.62 273 ASP A N 1
ATOM 2178 C CA . ASP A 1 273 ? 20.621 -3.072 -4.372 1.00 96.62 273 ASP A CA 1
ATOM 2179 C C . ASP A 1 273 ? 20.428 -3.943 -3.126 1.00 96.62 273 ASP A C 1
ATOM 2181 O O . ASP A 1 273 ? 19.543 -3.702 -2.301 1.00 96.62 273 ASP A O 1
ATOM 2185 N N . GLY A 1 274 ? 21.320 -4.914 -2.941 1.00 95.00 274 GLY A N 1
ATOM 2186 C CA . GLY A 1 274 ? 21.329 -5.785 -1.771 1.00 95.00 274 GLY A CA 1
ATOM 2187 C C . GLY A 1 274 ? 20.673 -7.138 -2.021 1.00 95.00 274 GLY A C 1
ATOM 2188 O O . GLY A 1 274 ? 20.757 -7.699 -3.114 1.00 95.00 274 GLY A O 1
ATOM 2189 N N . GLU A 1 275 ? 20.080 -7.694 -0.967 1.00 96.19 275 GLU A N 1
ATOM 2190 C CA . GLU A 1 275 ? 19.677 -9.097 -0.911 1.00 96.19 275 GLU A CA 1
ATOM 2191 C C . GLU A 1 275 ? 18.245 -9.258 -0.396 1.00 96.19 275 GLU A C 1
ATOM 2193 O O . GLU A 1 275 ? 17.815 -8.553 0.522 1.00 96.19 275 GLU A O 1
ATOM 2198 N N . VAL A 1 276 ? 17.559 -10.275 -0.911 1.00 94.50 276 VAL A N 1
ATOM 2199 C CA . VAL A 1 276 ? 16.278 -10.775 -0.415 1.00 94.50 276 VAL A CA 1
ATOM 2200 C C . VAL A 1 276 ? 16.489 -12.056 0.393 1.00 94.50 276 VAL A C 1
ATOM 2202 O O . VAL A 1 276 ? 17.369 -12.864 0.097 1.00 94.50 276 VAL A O 1
ATOM 2205 N N . HIS A 1 277 ? 15.700 -12.255 1.448 1.00 92.31 277 HIS A N 1
ATOM 2206 C CA . HIS A 1 277 ? 15.763 -13.473 2.254 1.00 92.31 277 HIS A CA 1
ATOM 2207 C C . HIS A 1 277 ? 14.868 -14.559 1.655 1.00 92.31 277 HIS A C 1
ATOM 2209 O O . HIS A 1 277 ? 13.651 -14.430 1.699 1.00 92.31 277 HIS A O 1
ATOM 2215 N N . THR A 1 278 ? 15.463 -15.625 1.124 1.00 91.25 278 THR A N 1
ATOM 2216 C CA . THR A 1 278 ? 14.758 -16.767 0.520 1.00 91.25 278 THR A CA 1
ATOM 2217 C C . THR A 1 278 ? 14.799 -17.995 1.433 1.00 91.25 278 THR A C 1
ATOM 2219 O O . THR A 1 278 ? 15.538 -18.020 2.419 1.00 91.25 278 THR A O 1
ATOM 2222 N N . ALA A 1 279 ? 14.085 -19.064 1.063 1.00 86.00 279 ALA A N 1
ATOM 2223 C CA . ALA A 1 279 ? 14.159 -20.353 1.758 1.00 86.00 279 ALA A CA 1
ATOM 2224 C C . ALA A 1 279 ? 15.582 -20.954 1.800 1.00 86.00 279 ALA A C 1
ATOM 2226 O O . ALA A 1 279 ? 15.893 -21.740 2.689 1.00 86.00 279 ALA A O 1
ATOM 2227 N N . THR A 1 280 ? 16.460 -20.558 0.870 1.00 89.94 280 THR A N 1
ATOM 2228 C CA . THR A 1 280 ? 17.865 -21.008 0.808 1.00 89.94 280 THR A CA 1
ATOM 2229 C C . THR A 1 280 ? 18.844 -20.024 1.459 1.00 89.94 280 THR A C 1
ATOM 2231 O O . THR A 1 280 ? 20.056 -20.187 1.352 1.00 89.94 280 THR A O 1
ATOM 2234 N N . GLY A 1 281 ? 18.333 -18.998 2.145 1.00 93.62 281 GLY A N 1
ATOM 2235 C CA . GLY A 1 281 ? 19.121 -17.910 2.715 1.00 93.62 281 GLY A CA 1
ATOM 2236 C C . GLY A 1 281 ? 19.052 -16.632 1.883 1.00 93.62 281 GLY A C 1
ATOM 2237 O O . GLY A 1 281 ? 18.180 -16.461 1.026 1.00 93.62 281 GLY A O 1
ATOM 2238 N N . LYS A 1 282 ? 19.944 -15.685 2.183 1.00 95.94 282 LYS A N 1
ATOM 2239 C CA . LYS A 1 282 ? 19.999 -14.407 1.467 1.00 95.94 282 LYS A CA 1
ATOM 2240 C C . LYS A 1 282 ? 20.521 -14.613 0.048 1.00 95.94 282 LYS A C 1
ATOM 2242 O O . LYS A 1 282 ? 21.520 -15.297 -0.137 1.00 95.94 282 LYS A O 1
ATOM 2247 N N . GLN A 1 283 ? 19.834 -14.019 -0.917 1.00 96.38 283 GLN A N 1
ATOM 2248 C CA . GLN A 1 283 ? 20.190 -14.049 -2.332 1.00 96.38 283 GLN A CA 1
ATOM 2249 C C . GLN A 1 283 ? 20.157 -12.621 -2.881 1.00 96.38 283 GLN A C 1
ATOM 2251 O O . GLN A 1 283 ? 19.322 -11.831 -2.431 1.00 96.38 283 GLN A O 1
ATOM 2256 N N . PRO A 1 284 ? 21.032 -12.259 -3.831 1.00 97.06 284 PRO A N 1
ATOM 2257 C CA . PRO A 1 284 ? 20.971 -10.951 -4.470 1.00 97.06 284 PRO A CA 1
ATOM 2258 C C . PRO A 1 284 ? 19.648 -10.786 -5.222 1.00 97.06 284 PRO A C 1
ATOM 2260 O O . PRO A 1 284 ? 19.110 -11.747 -5.768 1.00 97.06 284 PRO A O 1
ATOM 2263 N N . HIS A 1 285 ? 19.136 -9.559 -5.298 1.00 97.38 285 HIS A N 1
ATOM 2264 C CA . HIS A 1 285 ? 18.037 -9.282 -6.220 1.00 97.38 285 HIS A CA 1
ATOM 2265 C C . HIS A 1 285 ? 18.472 -9.508 -7.674 1.00 97.38 285 HIS A C 1
ATOM 2267 O O . HIS A 1 285 ? 19.613 -9.236 -8.052 1.00 97.38 285 HIS A O 1
ATOM 2273 N N . VAL A 1 286 ? 17.537 -9.969 -8.503 1.00 96.25 286 VAL A N 1
ATOM 2274 C CA . VAL A 1 286 ? 17.771 -10.178 -9.935 1.00 96.25 286 VAL A CA 1
ATOM 2275 C C . VAL A 1 286 ? 17.401 -8.930 -10.730 1.00 96.25 286 VAL A C 1
ATOM 2277 O O . VAL A 1 286 ? 16.473 -8.199 -10.374 1.00 96.25 286 VAL A O 1
ATOM 2280 N N . ALA A 1 287 ? 18.125 -8.671 -11.820 1.00 96.81 287 ALA A N 1
ATOM 2281 C CA . ALA A 1 287 ? 17.724 -7.632 -12.758 1.00 96.81 287 ALA A CA 1
ATOM 2282 C C . ALA A 1 287 ? 16.408 -8.053 -13.434 1.00 96.81 287 ALA A C 1
ATOM 2284 O O . ALA A 1 287 ? 16.326 -9.177 -13.937 1.00 96.81 287 ALA A O 1
ATOM 2285 N N . PRO A 1 288 ? 15.375 -7.194 -13.441 1.00 97.94 288 PRO A N 1
ATOM 2286 C CA . PRO A 1 288 ? 14.135 -7.508 -14.127 1.00 97.94 288 PRO A CA 1
ATOM 2287 C C . PRO A 1 288 ? 14.319 -7.421 -15.647 1.00 97.94 288 PRO A C 1
ATOM 2289 O O . PRO A 1 288 ? 15.162 -6.675 -16.146 1.00 97.94 288 PRO A O 1
ATOM 2292 N N . GLN A 1 289 ? 13.465 -8.108 -16.391 1.00 98.25 289 GLN A N 1
ATOM 2293 C CA . GLN A 1 289 ? 13.206 -7.781 -17.782 1.00 98.25 289 GLN A CA 1
ATOM 2294 C C . GLN A 1 289 ? 12.403 -6.473 -17.854 1.00 98.25 289 GLN A C 1
ATOM 2296 O O . GLN A 1 289 ? 11.418 -6.289 -17.133 1.00 98.25 289 GLN A O 1
ATOM 2301 N N . GLU A 1 290 ? 12.820 -5.557 -18.729 1.00 98.62 290 GLU A N 1
ATOM 2302 C CA . GLU A 1 290 ? 12.020 -4.375 -19.047 1.00 98.62 290 GLU A CA 1
ATOM 2303 C C . GLU A 1 290 ? 10.719 -4.801 -19.738 1.00 98.62 290 GLU A C 1
ATOM 2305 O O . GLU A 1 290 ? 10.749 -5.541 -20.720 1.00 98.62 290 GLU A O 1
ATOM 2310 N N . ILE A 1 291 ? 9.578 -4.340 -19.221 1.00 98.50 291 ILE A N 1
ATOM 2311 C CA . ILE A 1 291 ? 8.265 -4.666 -19.790 1.00 98.50 291 ILE A CA 1
ATOM 2312 C C . ILE A 1 291 ? 8.168 -4.084 -21.211 1.00 98.50 291 ILE A C 1
ATOM 2314 O O . ILE A 1 291 ? 8.328 -2.865 -21.372 1.00 98.50 291 ILE A O 1
ATOM 2318 N N . PRO A 1 292 ? 7.886 -4.897 -22.244 1.00 98.19 292 PRO A N 1
ATOM 2319 C CA . PRO A 1 292 ? 7.615 -4.385 -23.581 1.00 98.19 292 PRO A CA 1
ATOM 2320 C C . PRO A 1 292 ? 6.408 -3.444 -23.573 1.00 98.19 292 PRO A C 1
ATOM 2322 O O . PRO A 1 292 ? 5.411 -3.703 -22.904 1.00 98.19 292 PRO A O 1
ATOM 2325 N N . THR A 1 293 ? 6.459 -2.357 -24.344 1.00 98.44 293 THR A N 1
ATOM 2326 C CA . THR A 1 293 ? 5.351 -1.385 -24.424 1.00 98.44 293 THR A CA 1
ATOM 2327 C C . THR A 1 293 ? 4.025 -2.050 -24.817 1.00 98.44 293 THR A C 1
ATOM 2329 O O . THR A 1 293 ? 2.972 -1.655 -24.327 1.00 98.44 293 THR A O 1
ATOM 2332 N N . SER A 1 294 ? 4.077 -3.091 -25.659 1.00 98.00 294 SER A N 1
ATOM 2333 C CA . SER A 1 294 ? 2.922 -3.898 -26.077 1.00 98.00 294 SER A CA 1
ATOM 2334 C C . SER A 1 294 ? 2.247 -4.668 -24.941 1.00 98.00 294 SER A C 1
ATOM 2336 O O . SER A 1 294 ? 1.069 -4.997 -25.056 1.00 98.00 294 SER A O 1
ATOM 2338 N N . ASP A 1 295 ? 2.970 -4.939 -23.854 1.00 97.81 295 ASP A N 1
ATOM 2339 C CA . ASP A 1 295 ? 2.523 -5.820 -22.773 1.00 97.81 295 ASP A CA 1
ATOM 2340 C C . ASP A 1 295 ? 1.932 -5.020 -21.602 1.00 97.81 295 ASP A C 1
ATOM 2342 O O . ASP A 1 295 ? 1.206 -5.563 -20.767 1.00 97.81 295 ASP A O 1
ATOM 2346 N N . ILE A 1 296 ? 2.178 -3.705 -21.553 1.00 98.56 296 ILE A N 1
ATOM 2347 C CA . ILE A 1 296 ? 1.629 -2.806 -20.527 1.00 98.56 296 ILE A CA 1
ATOM 2348 C C . ILE A 1 296 ? 0.091 -2.880 -20.452 1.00 98.56 296 ILE A C 1
ATOM 2350 O O . ILE A 1 296 ? -0.422 -3.044 -19.340 1.00 98.56 296 ILE A O 1
ATOM 2354 N N . PRO A 1 297 ? -0.669 -2.854 -21.571 1.00 98.56 297 PRO A N 1
ATOM 2355 C CA . PRO A 1 297 ? -2.126 -2.990 -21.523 1.00 98.56 297 PRO A CA 1
ATOM 2356 C C . PRO A 1 297 ? -2.605 -4.290 -20.862 1.00 98.56 297 PRO A C 1
ATOM 2358 O O . PRO A 1 297 ? -3.630 -4.293 -20.178 1.00 98.56 297 PRO A O 1
ATOM 2361 N N . HIS A 1 298 ? -1.861 -5.391 -21.014 1.00 98.50 298 HIS A N 1
ATOM 2362 C CA . HIS A 1 298 ? -2.197 -6.651 -20.354 1.00 98.50 298 HIS A CA 1
ATOM 2363 C C . HIS A 1 298 ? -2.055 -6.536 -18.830 1.00 98.50 298 HIS A C 1
ATOM 2365 O O . HIS A 1 298 ? -2.954 -6.939 -18.095 1.00 98.50 298 HIS A O 1
ATOM 2371 N N . ILE A 1 299 ? -0.981 -5.908 -18.342 1.00 98.69 299 ILE A N 1
ATOM 2372 C CA . ILE A 1 299 ? -0.774 -5.681 -16.904 1.00 98.69 299 ILE A CA 1
ATOM 2373 C C . ILE A 1 299 ? -1.863 -4.765 -16.329 1.00 98.69 299 ILE A C 1
ATOM 2375 O O . ILE A 1 299 ? -2.383 -5.030 -15.244 1.00 98.69 299 ILE A O 1
ATOM 2379 N N . VAL A 1 300 ? -2.263 -3.721 -17.062 1.00 98.88 300 VAL A N 1
ATOM 2380 C CA . VAL A 1 300 ? -3.396 -2.856 -16.688 1.00 98.88 300 VAL A CA 1
ATOM 2381 C C . VAL A 1 300 ? -4.682 -3.679 -16.524 1.00 98.88 300 VAL A C 1
ATOM 2383 O O . VAL A 1 300 ? -5.391 -3.532 -15.524 1.00 98.88 300 VAL A O 1
ATOM 2386 N N . ALA A 1 301 ? -4.957 -4.604 -17.448 1.00 98.81 301 ALA A N 1
ATOM 2387 C CA . ALA A 1 301 ? -6.120 -5.488 -17.367 1.00 98.81 301 ALA A CA 1
ATOM 2388 C C . ALA A 1 301 ? -6.080 -6.433 -16.149 1.00 98.81 301 ALA A C 1
ATOM 2390 O O . ALA A 1 301 ? -7.135 -6.745 -15.587 1.00 98.81 301 ALA A O 1
ATOM 2391 N N . LEU A 1 302 ? -4.892 -6.851 -15.692 1.00 98.88 302 LEU A N 1
ATOM 2392 C CA . LEU A 1 302 ? -4.740 -7.651 -14.469 1.00 98.88 302 LEU A CA 1
ATOM 2393 C C . LEU A 1 302 ? -5.146 -6.859 -13.217 1.00 98.88 302 LEU A C 1
ATOM 2395 O O . LEU A 1 302 ? -5.851 -7.398 -12.365 1.00 98.88 302 LEU A O 1
ATOM 2399 N N . PHE A 1 303 ? -4.796 -5.569 -13.123 1.00 98.94 303 PHE A N 1
ATOM 2400 C CA . PHE A 1 303 ? -5.251 -4.712 -12.017 1.00 98.94 303 PHE A CA 1
ATOM 2401 C C . PHE A 1 303 ? -6.780 -4.571 -11.998 1.00 98.94 303 PHE A C 1
ATOM 2403 O O . PHE A 1 303 ? -7.398 -4.721 -10.942 1.00 98.94 303 PHE A O 1
ATOM 2410 N N . ALA A 1 304 ? -7.405 -4.336 -13.156 1.00 98.88 304 ALA A N 1
ATOM 2411 C CA . ALA A 1 304 ? -8.864 -4.236 -13.262 1.00 98.88 304 ALA A CA 1
ATOM 2412 C C . ALA A 1 304 ? -9.573 -5.563 -12.929 1.00 98.88 304 ALA A C 1
ATOM 2414 O O . ALA A 1 304 ? -10.599 -5.574 -12.242 1.00 98.88 304 ALA A O 1
ATOM 2415 N N . SER A 1 305 ? -9.004 -6.691 -13.362 1.00 98.88 305 SER A N 1
ATOM 2416 C CA . SER A 1 305 ? -9.527 -8.030 -13.061 1.00 98.88 305 SER A CA 1
ATOM 2417 C C . SER A 1 305 ? -9.450 -8.340 -11.566 1.00 98.88 305 SER A C 1
ATOM 2419 O O . SER A 1 305 ? -10.436 -8.793 -10.984 1.00 98.88 305 SER A O 1
ATOM 2421 N N . ALA A 1 306 ? -8.321 -8.024 -10.924 1.00 98.88 306 ALA A N 1
ATOM 2422 C CA . ALA A 1 306 ? -8.147 -8.164 -9.482 1.00 98.88 306 ALA A CA 1
ATOM 2423 C C . ALA A 1 306 ? -9.130 -7.285 -8.697 1.00 98.88 306 ALA A C 1
ATOM 2425 O O . ALA A 1 306 ? -9.755 -7.758 -7.749 1.00 98.88 306 ALA A O 1
ATOM 2426 N N . ALA A 1 307 ? -9.329 -6.031 -9.121 1.00 98.94 307 ALA A N 1
ATOM 2427 C CA . ALA A 1 307 ? -10.310 -5.139 -8.509 1.00 98.94 307 ALA A CA 1
ATOM 2428 C C . ALA A 1 307 ? -11.738 -5.688 -8.624 1.00 98.94 307 ALA A C 1
ATOM 2430 O O . ALA A 1 307 ? -12.474 -5.732 -7.637 1.00 98.94 307 ALA A O 1
ATOM 2431 N N . THR A 1 308 ? -12.106 -6.175 -9.812 1.00 98.88 308 THR A N 1
ATOM 2432 C CA . THR A 1 308 ? -13.410 -6.801 -10.055 1.00 98.88 308 THR A CA 1
ATOM 2433 C C . THR A 1 308 ? -13.605 -8.015 -9.154 1.00 98.88 308 THR A C 1
ATOM 2435 O O . THR A 1 308 ? -14.633 -8.120 -8.487 1.00 98.88 308 THR A O 1
ATOM 2438 N N . ALA A 1 309 ? -12.626 -8.921 -9.091 1.00 98.81 309 ALA A N 1
ATOM 2439 C CA . ALA A 1 309 ? -12.691 -10.109 -8.245 1.00 98.81 309 ALA A CA 1
ATOM 2440 C C . ALA A 1 309 ? -12.828 -9.743 -6.757 1.00 98.81 309 ALA A C 1
ATOM 2442 O O . ALA A 1 309 ? -13.682 -10.303 -6.068 1.00 98.81 309 ALA A O 1
ATOM 2443 N N . ALA A 1 310 ? -12.056 -8.760 -6.288 1.00 98.88 310 ALA A N 1
ATOM 2444 C CA . ALA A 1 310 ? -12.108 -8.281 -4.913 1.00 98.88 310 ALA A CA 1
ATOM 2445 C C . ALA A 1 310 ? -13.502 -7.747 -4.541 1.00 98.88 310 ALA A C 1
ATOM 2447 O O . ALA A 1 310 ? -14.116 -8.214 -3.583 1.00 98.88 310 ALA A O 1
ATOM 2448 N N . VAL A 1 311 ? -14.030 -6.798 -5.315 1.00 98.75 311 VAL A N 1
ATOM 2449 C CA . VAL A 1 311 ? -15.276 -6.102 -4.963 1.00 98.75 311 VAL A CA 1
ATOM 2450 C C . VAL A 1 311 ? -16.509 -6.962 -5.242 1.00 98.75 311 VAL A C 1
ATOM 2452 O O . VAL A 1 311 ? -17.410 -7.039 -4.414 1.00 98.75 311 VAL A O 1
ATOM 2455 N N . THR A 1 312 ? -16.567 -7.631 -6.397 1.00 98.25 312 THR A N 1
ATOM 2456 C CA . THR A 1 312 ? -17.802 -8.304 -6.848 1.00 98.25 312 THR A CA 1
ATOM 2457 C C . THR A 1 312 ? -17.942 -9.742 -6.359 1.00 98.25 312 THR A C 1
ATOM 2459 O O . THR A 1 312 ? -19.064 -10.231 -6.258 1.00 98.25 312 THR A O 1
ATOM 2462 N N . LYS A 1 313 ? -16.829 -10.429 -6.062 1.00 97.88 313 LYS A N 1
ATOM 2463 C CA . LYS A 1 313 ? -16.836 -11.855 -5.690 1.00 97.88 313 LYS A CA 1
ATOM 2464 C C . LYS A 1 313 ? -16.359 -12.092 -4.260 1.00 97.88 313 LYS A C 1
ATOM 2466 O O . LYS A 1 313 ? -17.020 -12.807 -3.516 1.00 97.88 313 LYS A O 1
ATOM 2471 N N . ALA A 1 314 ? -15.253 -11.462 -3.861 1.00 98.56 314 ALA A N 1
ATOM 2472 C CA . ALA A 1 314 ? -14.714 -11.597 -2.509 1.00 98.56 314 ALA A CA 1
ATOM 2473 C C . ALA A 1 314 ? -15.379 -10.654 -1.490 1.00 98.56 314 ALA A C 1
ATOM 2475 O O . ALA A 1 314 ? -15.110 -10.775 -0.303 1.00 98.56 314 ALA A O 1
ATOM 2476 N N . GLY A 1 315 ? -16.251 -9.734 -1.912 1.00 98.56 315 GLY A N 1
ATOM 2477 C CA . GLY A 1 315 ? -17.049 -8.898 -1.009 1.00 98.56 315 GLY A CA 1
ATOM 2478 C C . GLY A 1 315 ? -16.283 -7.759 -0.333 1.00 98.56 315 GLY A C 1
ATOM 2479 O O . GLY A 1 315 ? -16.699 -7.303 0.724 1.00 98.56 315 GLY A O 1
ATOM 2480 N N . PHE A 1 316 ? -15.168 -7.290 -0.895 1.00 98.88 316 PHE A N 1
ATOM 2481 C CA . PHE A 1 316 ? -14.499 -6.094 -0.372 1.00 98.88 316 PHE A CA 1
ATOM 2482 C C . PHE A 1 316 ? -15.336 -4.832 -0.611 1.00 98.88 316 PHE A C 1
ATOM 2484 O O . PHE A 1 316 ? -15.989 -4.694 -1.645 1.00 98.88 316 PHE A O 1
ATOM 2491 N N . ASP A 1 317 ? -15.249 -3.865 0.308 1.00 98.75 317 ASP A N 1
ATOM 2492 C CA . ASP A 1 317 ? -15.904 -2.559 0.151 1.00 98.75 317 ASP A CA 1
ATOM 2493 C C . ASP A 1 317 ? -15.247 -1.710 -0.959 1.00 98.75 317 ASP A C 1
ATOM 2495 O O . ASP A 1 317 ? -15.852 -0.771 -1.475 1.00 98.75 317 ASP A O 1
ATOM 2499 N N . GLY A 1 318 ? -14.013 -2.052 -1.337 1.00 98.75 318 GLY A N 1
ATOM 2500 C CA . GLY A 1 318 ? -13.244 -1.406 -2.393 1.00 98.75 318 GLY A CA 1
ATOM 2501 C C . GLY A 1 318 ? -11.813 -1.930 -2.476 1.00 98.75 318 GLY A C 1
ATOM 2502 O O . GLY A 1 318 ? -11.470 -2.956 -1.881 1.00 98.75 318 GLY A O 1
ATOM 2503 N N . VAL A 1 319 ? -10.966 -1.225 -3.223 1.00 98.94 319 VAL A N 1
ATOM 2504 C CA . VAL A 1 319 ? -9.552 -1.572 -3.405 1.00 98.94 319 VAL A CA 1
ATOM 2505 C C . VAL A 1 319 ? -8.628 -0.380 -3.212 1.00 98.94 319 VAL A C 1
ATOM 2507 O O . VAL A 1 319 ? -8.981 0.758 -3.510 1.00 98.94 319 VAL A O 1
ATOM 2510 N N . GLU A 1 320 ? -7.410 -0.653 -2.753 1.00 98.94 320 GLU A N 1
ATOM 2511 C CA . GLU A 1 320 ? -6.298 0.293 -2.782 1.00 98.94 320 GLU A CA 1
ATOM 2512 C C . GLU A 1 320 ? -5.286 -0.131 -3.851 1.00 98.94 320 GLU A C 1
ATOM 2514 O O . GLU A 1 320 ? -4.681 -1.198 -3.754 1.00 98.94 320 GLU A O 1
ATOM 2519 N N . VAL A 1 321 ? -5.054 0.713 -4.857 1.00 98.94 321 VAL A N 1
ATOM 2520 C CA . VAL A 1 321 ? -3.982 0.509 -5.837 1.00 98.94 321 VAL A CA 1
ATOM 2521 C C . VAL A 1 321 ? -2.634 0.789 -5.172 1.00 98.94 321 VAL A C 1
ATOM 2523 O O . VAL A 1 321 ? -2.365 1.909 -4.718 1.00 98.94 321 VAL A O 1
ATOM 2526 N N . HIS A 1 322 ? -1.752 -0.213 -5.123 1.00 98.94 322 HIS A N 1
ATOM 2527 C CA . HIS A 1 322 ? -0.432 -0.044 -4.522 1.00 98.94 322 HIS A CA 1
ATOM 2528 C C . HIS A 1 322 ? 0.573 0.597 -5.500 1.00 98.94 322 HIS A C 1
ATOM 2530 O O . HIS A 1 322 ? 1.275 -0.088 -6.242 1.00 98.94 322 HIS A O 1
ATOM 2536 N N . ALA A 1 323 ? 0.735 1.920 -5.410 1.00 98.88 323 ALA A N 1
ATOM 2537 C CA . ALA A 1 323 ? 1.674 2.726 -6.201 1.00 98.88 323 ALA A CA 1
ATOM 2538 C C . ALA A 1 323 ? 2.827 3.308 -5.354 1.00 98.88 323 ALA A C 1
ATOM 2540 O O . ALA A 1 323 ? 3.196 4.477 -5.461 1.00 98.88 323 ALA A O 1
ATOM 2541 N N . ALA A 1 324 ? 3.385 2.487 -4.463 1.00 98.81 324 ALA A N 1
ATOM 2542 C CA . ALA A 1 324 ? 4.341 2.908 -3.440 1.00 98.81 324 ALA A CA 1
ATOM 2543 C C . ALA A 1 324 ? 5.418 1.838 -3.198 1.00 98.81 324 ALA A C 1
ATOM 2545 O O . ALA A 1 324 ? 5.333 0.728 -3.719 1.00 98.81 324 ALA A O 1
ATOM 2546 N N . ASN A 1 325 ? 6.382 2.158 -2.336 1.00 98.44 325 ASN A N 1
ATOM 2547 C CA . ASN A 1 325 ? 7.400 1.264 -1.775 1.00 98.44 325 ASN A CA 1
ATOM 2548 C C . ASN A 1 325 ? 8.255 0.521 -2.814 1.00 98.44 325 ASN A C 1
ATOM 2550 O O . ASN A 1 325 ? 8.760 -0.567 -2.542 1.00 98.44 325 ASN A O 1
ATOM 2554 N N . GLY A 1 326 ? 8.435 1.111 -3.995 1.00 98.19 326 GLY A N 1
ATOM 2555 C CA . GLY A 1 326 ? 9.280 0.569 -5.054 1.00 98.19 326 GLY A CA 1
ATOM 2556 C C . GLY A 1 326 ? 8.746 -0.680 -5.732 1.00 98.19 326 GLY A C 1
ATOM 2557 O O . GLY A 1 326 ? 9.528 -1.444 -6.295 1.00 98.19 326 GLY A O 1
ATOM 2558 N N . TYR A 1 327 ? 7.436 -0.897 -5.687 1.00 98.75 327 TYR A N 1
ATOM 2559 C CA . TYR A 1 327 ? 6.759 -1.943 -6.453 1.00 98.75 327 TYR A CA 1
ATOM 2560 C C . TYR A 1 327 ? 6.356 -1.453 -7.841 1.00 98.75 327 TYR A C 1
ATOM 2562 O O . TYR A 1 327 ? 6.673 -0.321 -8.197 1.00 98.75 327 TYR A O 1
ATOM 2570 N N . LEU A 1 328 ? 5.703 -2.295 -8.648 1.00 98.88 328 LEU A N 1
ATOM 2571 C CA . LEU A 1 328 ? 5.664 -2.117 -10.100 1.00 98.88 328 LEU A CA 1
ATOM 2572 C C . LEU A 1 328 ? 5.240 -0.712 -10.546 1.00 98.88 328 LEU A C 1
ATOM 2574 O O . LEU A 1 328 ? 5.955 -0.085 -11.317 1.00 98.88 328 LEU A O 1
ATOM 2578 N N . ILE A 1 329 ? 4.124 -0.186 -10.037 1.00 98.94 329 ILE A N 1
ATOM 2579 C CA . ILE A 1 329 ? 3.670 1.156 -10.427 1.00 98.94 329 ILE A CA 1
ATOM 2580 C C . ILE A 1 329 ? 4.692 2.216 -9.989 1.00 98.94 329 ILE A C 1
ATOM 2582 O O . ILE A 1 329 ? 5.111 3.026 -10.807 1.00 98.94 329 ILE A O 1
ATOM 2586 N N . ASP A 1 330 ? 5.176 2.173 -8.744 1.00 98.88 330 ASP A N 1
ATOM 2587 C CA . ASP A 1 330 ? 6.186 3.115 -8.228 1.00 98.88 330 ASP A CA 1
ATOM 2588 C C . ASP A 1 330 ? 7.516 3.040 -9.004 1.00 98.88 330 ASP A C 1
ATOM 2590 O O . ASP A 1 330 ? 8.196 4.051 -9.168 1.00 98.88 330 ASP A O 1
ATOM 2594 N N . GLN A 1 331 ? 7.859 1.865 -9.551 1.00 98.88 331 GLN A N 1
ATOM 2595 C CA . GLN A 1 331 ? 9.021 1.691 -10.427 1.00 98.88 331 GLN A CA 1
ATOM 2596 C C . GLN A 1 331 ? 8.896 2.493 -11.722 1.00 98.88 331 GLN A C 1
ATOM 2598 O O . GLN A 1 331 ? 9.920 2.971 -12.202 1.00 98.88 331 GLN A O 1
ATOM 2603 N N . PHE A 1 332 ? 7.684 2.658 -12.267 1.00 98.94 332 PHE A N 1
ATOM 2604 C CA . PHE A 1 332 ? 7.424 3.548 -13.405 1.00 98.94 332 PHE A CA 1
ATOM 2605 C C . PHE A 1 332 ? 7.424 5.022 -12.987 1.00 98.94 332 PHE A C 1
ATOM 2607 O O . PHE A 1 332 ? 7.938 5.860 -13.724 1.00 98.94 332 PHE A O 1
ATOM 2614 N N . LEU A 1 333 ? 6.897 5.344 -11.802 1.00 98.88 333 LEU A N 1
ATOM 2615 C CA . LEU A 1 333 ? 6.731 6.729 -11.352 1.00 98.88 333 LEU A CA 1
ATOM 2616 C C . LEU A 1 333 ? 8.056 7.484 -11.189 1.00 98.88 333 LEU A C 1
ATOM 2618 O O . LEU A 1 333 ? 8.112 8.687 -11.460 1.00 98.88 333 LEU A O 1
ATOM 2622 N N . ARG A 1 334 ? 9.113 6.804 -10.733 1.00 98.69 334 ARG A N 1
ATOM 2623 C CA . ARG A 1 334 ? 10.350 7.470 -10.305 1.00 98.69 334 ARG A CA 1
ATOM 2624 C C . ARG A 1 334 ? 11.499 7.293 -11.277 1.00 98.69 334 ARG A C 1
ATOM 2626 O O . ARG A 1 334 ? 11.803 6.181 -11.706 1.00 98.69 334 ARG A O 1
ATOM 2633 N N . ASP A 1 335 ? 12.189 8.390 -11.568 1.00 98.31 335 ASP A N 1
ATOM 2634 C CA . ASP A 1 335 ? 13.293 8.387 -12.533 1.00 98.31 335 ASP A CA 1
ATOM 2635 C C . ASP A 1 335 ? 14.535 7.611 -12.064 1.00 98.31 335 ASP A C 1
ATOM 2637 O O . ASP A 1 335 ? 15.372 7.248 -12.889 1.00 98.31 335 ASP A O 1
ATOM 2641 N N . GLY A 1 336 ? 14.660 7.296 -10.771 1.00 97.50 336 GLY A N 1
ATOM 2642 C CA . GLY A 1 336 ? 15.720 6.436 -10.250 1.00 97.50 336 GLY A CA 1
ATOM 2643 C C . GLY A 1 336 ? 15.650 5.016 -10.810 1.00 97.50 336 GLY A C 1
ATOM 2644 O O . GLY A 1 336 ? 16.682 4.458 -11.180 1.00 97.50 336 GLY A O 1
ATOM 2645 N N . SER A 1 337 ? 14.441 4.462 -10.929 1.00 97.94 337 SER A N 1
ATOM 2646 C CA . SER A 1 337 ? 14.186 3.109 -11.437 1.00 97.94 337 SER A CA 1
ATOM 2647 C C . SER A 1 337 ? 13.728 3.077 -12.893 1.00 97.94 337 SER A C 1
ATOM 2649 O O . SER A 1 337 ? 14.046 2.117 -13.586 1.00 97.94 337 SER A O 1
ATOM 2651 N N . ASN A 1 338 ? 12.999 4.092 -13.363 1.00 98.69 338 ASN A N 1
ATOM 2652 C CA . ASN A 1 338 ? 12.492 4.157 -14.730 1.00 98.69 338 ASN A CA 1
ATOM 2653 C C . ASN A 1 338 ? 13.494 4.861 -15.653 1.00 98.69 338 ASN A C 1
ATOM 2655 O O . ASN A 1 338 ? 13.688 6.075 -15.564 1.00 98.69 338 ASN A O 1
ATOM 2659 N N . LYS A 1 339 ? 14.116 4.094 -16.551 1.00 98.31 339 LYS A N 1
ATOM 2660 C CA . LYS A 1 339 ? 15.074 4.564 -17.564 1.00 98.31 339 LYS A CA 1
ATOM 2661 C C . LYS A 1 339 ? 14.533 4.436 -18.989 1.00 98.31 339 LYS A C 1
ATOM 2663 O O . LYS A 1 339 ? 15.304 4.562 -19.939 1.00 98.31 339 LYS A O 1
ATOM 2668 N N . ARG A 1 340 ? 13.229 4.193 -19.138 1.00 98.56 340 ARG A N 1
ATOM 2669 C CA . ARG A 1 340 ? 12.589 4.026 -20.442 1.00 98.56 340 ARG A CA 1
ATOM 2670 C C . ARG A 1 340 ? 12.693 5.298 -21.275 1.00 98.56 340 ARG A C 1
ATOM 2672 O O . ARG A 1 340 ? 12.666 6.413 -20.748 1.00 98.56 340 ARG A O 1
ATOM 2679 N N . THR A 1 341 ? 12.753 5.111 -22.586 1.00 98.06 341 THR A N 1
ATOM 2680 C CA . THR A 1 341 ? 12.781 6.183 -23.593 1.00 98.06 341 THR A CA 1
ATOM 2681 C C . THR A 1 341 ? 11.504 6.242 -24.434 1.00 98.06 341 THR A C 1
ATOM 2683 O O . THR A 1 341 ? 11.377 7.111 -25.294 1.00 98.06 341 THR A O 1
ATOM 2686 N N . ASP A 1 342 ? 10.556 5.333 -24.189 1.00 98.25 342 ASP A N 1
ATOM 2687 C CA . ASP A 1 342 ? 9.240 5.321 -24.820 1.00 98.25 342 ASP A CA 1
ATOM 2688 C C . ASP A 1 342 ? 8.241 6.239 -24.084 1.00 98.25 342 ASP A C 1
ATOM 2690 O O . ASP A 1 342 ? 8.594 7.001 -23.181 1.00 98.25 342 ASP A O 1
ATOM 2694 N N . GLY A 1 343 ? 6.959 6.156 -24.455 1.00 98.00 343 GLY A N 1
ATOM 2695 C CA . GLY A 1 343 ? 5.884 6.960 -23.861 1.00 98.00 343 GLY A CA 1
ATOM 2696 C C . GLY A 1 343 ? 5.587 6.691 -22.379 1.00 98.00 343 GLY A C 1
ATOM 2697 O O . GLY A 1 343 ? 4.646 7.283 -21.856 1.00 98.00 343 GLY A O 1
ATOM 2698 N N . TYR A 1 344 ? 6.351 5.818 -21.713 1.00 98.75 344 TYR A N 1
ATOM 2699 C CA . TYR A 1 344 ? 6.221 5.499 -20.290 1.00 98.75 344 TYR A CA 1
ATOM 2700 C C . TYR A 1 344 ? 7.452 5.913 -19.464 1.00 98.75 344 TYR A C 1
ATOM 2702 O O . TYR A 1 344 ? 7.529 5.575 -18.283 1.00 98.75 344 TYR A O 1
ATOM 2710 N N . GLY A 1 345 ? 8.415 6.640 -20.046 1.00 98.31 345 GLY A N 1
ATOM 2711 C CA . GLY A 1 345 ? 9.606 7.148 -19.354 1.00 98.31 345 GLY A CA 1
ATOM 2712 C C . GLY A 1 345 ? 10.011 8.568 -19.750 1.00 98.31 345 GLY A C 1
ATOM 2713 O O . GLY A 1 345 ? 9.369 9.234 -20.564 1.00 98.31 345 GLY A O 1
ATOM 2714 N N . GLY A 1 346 ? 11.085 9.064 -19.134 1.00 98.00 346 GLY A N 1
ATOM 2715 C CA . GLY A 1 346 ? 11.551 10.438 -19.321 1.00 98.00 346 GLY A CA 1
ATOM 2716 C C . GLY A 1 346 ? 10.764 11.441 -18.476 1.00 98.00 346 GLY A C 1
ATOM 2717 O O . GLY A 1 346 ? 11.014 11.557 -17.274 1.00 98.00 346 GLY A O 1
ATOM 2718 N N . SER A 1 347 ? 9.844 12.192 -19.090 1.00 98.31 347 SER A N 1
ATOM 2719 C CA . SER A 1 347 ? 9.104 13.268 -18.411 1.00 98.31 347 SER A CA 1
ATOM 2720 C C . SER A 1 347 ? 8.189 12.742 -17.297 1.00 98.31 347 SER A C 1
ATOM 2722 O O . SER A 1 347 ? 7.824 11.566 -17.277 1.00 98.31 347 SER A O 1
ATOM 2724 N N . VAL A 1 348 ? 7.803 13.605 -16.351 1.00 98.38 348 VAL A N 1
ATOM 2725 C CA . VAL A 1 348 ? 6.926 13.203 -15.234 1.00 98.38 348 VAL A CA 1
ATOM 2726 C C . VAL A 1 348 ? 5.539 12.768 -15.730 1.00 98.38 348 VAL A C 1
ATOM 2728 O O . VAL A 1 348 ? 4.935 11.856 -15.168 1.00 98.38 348 VAL A O 1
ATOM 2731 N N . GLU A 1 349 ? 5.059 13.348 -16.830 1.00 98.00 349 GLU A N 1
ATOM 2732 C CA . GLU A 1 349 ? 3.810 12.978 -17.499 1.00 98.00 349 GLU A CA 1
ATOM 2733 C C . GLU A 1 349 ? 3.889 11.551 -18.051 1.00 98.00 349 GLU A C 1
ATOM 2735 O O . GLU A 1 349 ? 3.027 10.727 -17.755 1.00 98.00 349 GLU A O 1
ATOM 2740 N N . ASN A 1 350 ? 4.964 11.215 -18.771 1.00 98.75 350 ASN A N 1
ATOM 2741 C CA . ASN A 1 350 ? 5.164 9.862 -19.293 1.00 98.75 350 ASN A CA 1
ATOM 2742 C C . ASN A 1 350 ? 5.327 8.836 -18.163 1.00 98.75 350 ASN A C 1
ATOM 2744 O O . ASN A 1 350 ? 4.707 7.774 -18.193 1.00 98.75 350 ASN A O 1
ATOM 2748 N N . ARG A 1 351 ? 6.104 9.160 -17.119 1.00 98.75 351 ARG A N 1
ATOM 2749 C CA . ARG A 1 351 ? 6.289 8.276 -15.952 1.00 98.75 351 ARG A CA 1
ATOM 2750 C C . ARG A 1 351 ? 4.988 8.007 -15.190 1.00 98.75 351 ARG A C 1
ATOM 2752 O O . ARG A 1 351 ? 4.824 6.937 -14.610 1.00 98.75 351 ARG A O 1
ATOM 2759 N N . THR A 1 352 ? 4.048 8.955 -15.203 1.00 98.81 352 THR A N 1
ATOM 2760 C CA . THR A 1 352 ? 2.729 8.818 -14.556 1.00 98.81 352 THR A CA 1
ATOM 2761 C C . THR A 1 352 ? 1.655 8.213 -15.464 1.00 98.81 352 THR A C 1
ATOM 2763 O O . THR A 1 352 ? 0.566 7.897 -14.985 1.00 98.81 352 THR A O 1
ATOM 2766 N N . LYS A 1 353 ? 1.959 7.958 -16.743 1.00 98.81 353 LYS A N 1
ATOM 2767 C CA . LYS A 1 353 ? 1.009 7.392 -17.708 1.00 98.81 353 LYS A CA 1
ATOM 2768 C C . LYS A 1 353 ? 0.519 5.996 -17.322 1.00 98.81 353 LYS A C 1
ATOM 2770 O O . LYS A 1 353 ? -0.683 5.757 -17.327 1.00 98.81 353 LYS A O 1
ATOM 2775 N N . PHE A 1 354 ? 1.424 5.100 -16.919 1.00 98.94 354 PHE A N 1
ATOM 2776 C CA . PHE A 1 354 ? 1.047 3.745 -16.492 1.00 98.94 354 PHE A CA 1
ATOM 2777 C C . PHE A 1 354 ? 0.098 3.766 -15.283 1.00 98.94 354 PHE A C 1
ATOM 2779 O O . PHE A 1 354 ? -0.897 3.049 -15.258 1.00 98.94 354 PHE A O 1
ATOM 2786 N N . LEU A 1 355 ? 0.358 4.641 -14.304 1.00 98.94 355 LEU A N 1
ATOM 2787 C CA . LEU A 1 355 ? -0.548 4.858 -13.174 1.00 98.94 355 LEU A CA 1
ATOM 2788 C C . LEU A 1 355 ? -1.930 5.327 -13.649 1.00 98.94 355 LEU A C 1
ATOM 2790 O O . LEU A 1 355 ? -2.932 4.795 -13.183 1.00 98.94 355 LEU A O 1
ATOM 2794 N N . ALA A 1 356 ? -1.991 6.304 -14.556 1.00 98.94 356 ALA A N 1
ATOM 2795 C CA . ALA A 1 356 ? -3.258 6.814 -15.072 1.00 98.94 356 ALA A CA 1
ATOM 2796 C C . ALA A 1 356 ? -4.065 5.724 -15.800 1.00 98.94 356 ALA A C 1
ATOM 2798 O O . ALA A 1 356 ? -5.265 5.617 -15.577 1.00 98.94 356 ALA A O 1
ATOM 2799 N N . GLU A 1 357 ? -3.414 4.873 -16.599 1.00 98.94 357 GLU A N 1
ATOM 2800 C CA . GLU A 1 357 ? -4.061 3.737 -17.274 1.00 98.94 357 GLU A CA 1
ATOM 2801 C C . GLU A 1 357 ? -4.594 2.694 -16.277 1.00 98.94 357 GLU A C 1
ATOM 2803 O O . GLU A 1 357 ? -5.714 2.206 -16.431 1.00 98.94 357 GLU A O 1
ATOM 2808 N N . VAL A 1 358 ? -3.838 2.391 -15.212 1.00 98.94 358 VAL A N 1
ATOM 2809 C CA . VAL A 1 358 ? -4.303 1.506 -14.129 1.00 98.94 358 VAL A CA 1
ATOM 2810 C C . VAL A 1 358 ? -5.506 2.106 -13.400 1.00 98.94 358 VAL A C 1
ATOM 2812 O O . VAL A 1 358 ? -6.493 1.404 -13.179 1.00 98.94 358 VAL A O 1
ATOM 2815 N N . LEU A 1 359 ? -5.450 3.388 -13.027 1.00 98.94 359 LEU A N 1
ATOM 2816 C CA . LEU A 1 359 ? -6.554 4.057 -12.334 1.00 98.94 359 LEU A CA 1
ATOM 2817 C C . LEU A 1 359 ? -7.805 4.131 -13.214 1.00 98.94 359 LEU A C 1
ATOM 2819 O O . LEU A 1 359 ? -8.893 3.832 -12.730 1.00 98.94 359 LEU A O 1
ATOM 2823 N N . ASP A 1 360 ? -7.666 4.449 -14.500 1.00 98.94 360 ASP A N 1
ATOM 2824 C CA . ASP A 1 360 ? -8.775 4.443 -15.458 1.00 98.94 360 ASP A CA 1
ATOM 2825 C C . ASP A 1 360 ? -9.446 3.063 -15.531 1.00 98.94 360 ASP A C 1
ATOM 2827 O O . ASP A 1 360 ? -10.658 2.941 -15.351 1.00 98.94 360 ASP A O 1
ATOM 2831 N N . ALA A 1 361 ? -8.659 2.001 -15.715 1.00 98.94 361 ALA A N 1
ATOM 2832 C CA . ALA A 1 361 ? -9.188 0.646 -15.832 1.00 98.94 361 ALA A CA 1
ATOM 2833 C C . ALA A 1 361 ? -9.856 0.158 -14.534 1.00 98.94 361 ALA A C 1
ATOM 2835 O O . ALA A 1 361 ? -10.942 -0.422 -14.571 1.00 98.94 361 ALA A O 1
ATOM 2836 N N . VAL A 1 362 ? -9.239 0.415 -13.376 1.00 98.94 362 VAL A N 1
ATOM 2837 C CA . VAL A 1 362 ? -9.772 -0.001 -12.070 1.00 98.94 362 VAL A CA 1
ATOM 2838 C C . VAL A 1 362 ? -11.034 0.789 -11.712 1.00 98.94 362 VAL A C 1
ATOM 2840 O O . VAL A 1 362 ? -12.025 0.195 -11.290 1.00 98.94 362 VAL A O 1
ATOM 2843 N N . THR A 1 363 ? -11.054 2.107 -11.925 1.00 98.81 363 THR A N 1
ATOM 2844 C CA . THR A 1 363 ? -12.247 2.928 -11.645 1.00 98.81 363 THR A CA 1
ATOM 2845 C C . THR A 1 363 ? -13.416 2.589 -12.569 1.00 98.81 363 THR A C 1
ATOM 2847 O O . THR A 1 363 ? -14.546 2.514 -12.089 1.00 98.81 363 THR A O 1
ATOM 2850 N N . LYS A 1 364 ? -13.170 2.285 -13.851 1.00 98.75 364 LYS A N 1
ATOM 2851 C CA . LYS A 1 364 ? -14.197 1.748 -14.764 1.00 98.75 364 LYS A CA 1
ATOM 2852 C C . LYS A 1 364 ? -14.738 0.391 -14.315 1.00 98.75 364 LYS A C 1
ATOM 2854 O O . LYS A 1 364 ? -15.918 0.120 -14.512 1.00 98.75 364 LYS A O 1
ATOM 2859 N N . ALA A 1 365 ? -13.894 -0.450 -13.720 1.00 98.69 365 ALA A N 1
ATOM 2860 C CA . ALA A 1 365 ? -14.279 -1.790 -13.295 1.00 98.69 365 ALA A CA 1
ATOM 2861 C C . ALA A 1 365 ? -15.175 -1.804 -12.044 1.00 98.69 365 ALA A C 1
ATOM 2863 O O . ALA A 1 365 ? -16.103 -2.609 -11.977 1.00 98.69 365 ALA A O 1
ATOM 2864 N N . VAL A 1 366 ? -14.909 -0.947 -11.046 1.00 98.50 366 VAL A N 1
ATOM 2865 C CA . VAL A 1 366 ? -15.591 -1.035 -9.732 1.00 98.50 366 VAL A CA 1
ATOM 2866 C C . VAL A 1 366 ? -16.251 0.255 -9.232 1.00 98.50 366 VAL A C 1
ATOM 2868 O O . VAL A 1 366 ? -16.994 0.204 -8.247 1.00 98.50 366 VAL A O 1
ATOM 2871 N N . GLY A 1 367 ? -16.042 1.379 -9.923 1.00 98.00 367 GLY A N 1
ATOM 2872 C CA . GLY A 1 367 ? -16.483 2.715 -9.513 1.00 98.00 367 GLY A CA 1
ATOM 2873 C C . GLY A 1 367 ? -15.408 3.471 -8.729 1.00 98.00 367 GLY A C 1
ATOM 2874 O O . GLY A 1 367 ? -14.737 2.906 -7.867 1.00 98.00 367 GLY A O 1
ATOM 2875 N N . ALA A 1 368 ? -15.223 4.761 -9.026 1.00 96.94 368 ALA A N 1
ATOM 2876 C CA . ALA A 1 368 ? -14.167 5.590 -8.429 1.00 96.94 368 ALA A CA 1
ATOM 2877 C C . ALA A 1 368 ? -14.295 5.776 -6.907 1.00 96.94 368 ALA A C 1
ATOM 2879 O O . ALA A 1 368 ? -13.292 5.869 -6.199 1.00 96.94 368 ALA A O 1
ATOM 2880 N N . ASP A 1 369 ? -15.524 5.745 -6.395 1.00 95.44 369 ASP A N 1
ATOM 2881 C CA . ASP A 1 369 ? -15.872 5.818 -4.976 1.00 95.44 369 ASP A CA 1
ATOM 2882 C C . ASP A 1 369 ? -15.414 4.598 -4.158 1.00 95.44 369 ASP A C 1
ATOM 2884 O O . ASP A 1 369 ? -15.447 4.641 -2.928 1.00 95.44 369 ASP A O 1
ATOM 2888 N N . LYS A 1 370 ? -14.939 3.540 -4.826 1.00 98.00 370 LYS A N 1
ATOM 2889 C CA . LYS A 1 370 ? -14.387 2.320 -4.216 1.00 98.00 370 LYS A CA 1
ATOM 2890 C C . LYS A 1 370 ? -12.895 2.137 -4.475 1.00 98.00 370 LYS A C 1
ATOM 2892 O O . LYS A 1 370 ? -12.356 1.062 -4.217 1.00 98.00 370 LYS A O 1
ATOM 2897 N N . VAL A 1 371 ? -12.219 3.157 -5.004 1.00 98.88 371 VAL A N 1
ATOM 2898 C CA . VAL A 1 371 ? -10.804 3.074 -5.378 1.00 98.88 371 VAL A CA 1
ATOM 2899 C C . VAL A 1 371 ? -9.998 4.088 -4.586 1.00 98.88 371 VAL A C 1
ATOM 2901 O O . VAL A 1 371 ? -10.178 5.295 -4.724 1.00 98.88 371 VAL A O 1
ATOM 2904 N N . GLY A 1 372 ? -9.079 3.583 -3.771 1.00 98.81 372 GLY A N 1
ATOM 2905 C CA . GLY A 1 372 ? -7.988 4.352 -3.192 1.00 98.81 372 GLY A CA 1
ATOM 2906 C C . GLY A 1 372 ? -6.674 4.106 -3.930 1.00 98.81 372 GLY A C 1
ATOM 2907 O O . GLY A 1 372 ? -6.520 3.123 -4.655 1.00 98.81 372 GLY A O 1
ATOM 2908 N N . VAL A 1 373 ? -5.688 4.971 -3.711 1.00 98.94 373 VAL A N 1
ATOM 2909 C CA . VAL A 1 373 ? -4.319 4.767 -4.209 1.00 98.94 373 VAL A CA 1
ATOM 2910 C C . VAL A 1 373 ? -3.296 5.164 -3.157 1.00 98.94 373 VAL A C 1
ATOM 2912 O O . VAL A 1 373 ? -3.458 6.178 -2.475 1.00 98.94 373 VAL A O 1
ATOM 2915 N N . ARG A 1 374 ? -2.229 4.370 -3.022 1.00 98.94 374 ARG A N 1
ATOM 2916 C CA . ARG A 1 374 ? -1.155 4.627 -2.057 1.00 98.94 374 ARG A CA 1
ATOM 2917 C C . ARG A 1 374 ? 0.138 5.057 -2.730 1.00 98.94 374 ARG A C 1
ATOM 2919 O O . ARG A 1 374 ? 0.628 4.343 -3.597 1.00 98.94 374 ARG A O 1
ATOM 2926 N N . TYR A 1 375 ? 0.738 6.142 -2.239 1.00 98.88 375 TYR A N 1
ATOM 2927 C CA . TYR A 1 375 ? 2.016 6.686 -2.708 1.00 98.88 375 TYR A CA 1
ATOM 2928 C C . TYR A 1 375 ? 3.054 6.799 -1.590 1.00 98.88 375 TYR A C 1
ATOM 2930 O O . TYR A 1 375 ? 2.734 6.966 -0.409 1.00 98.88 375 TYR A O 1
ATOM 2938 N N . SER A 1 376 ? 4.329 6.776 -1.977 1.00 98.56 376 SER A N 1
ATOM 2939 C CA . SER A 1 376 ? 5.442 7.008 -1.052 1.00 98.56 376 SER A CA 1
ATOM 2940 C C . SER A 1 376 ? 6.596 7.824 -1.656 1.00 98.56 376 SER A C 1
ATOM 2942 O O . SER A 1 376 ? 7.730 7.372 -1.547 1.00 98.56 376 SER A O 1
ATOM 2944 N N . PRO A 1 377 ? 6.374 9.008 -2.262 1.00 97.75 377 PRO A N 1
ATOM 2945 C CA . PRO A 1 377 ? 7.346 9.682 -3.146 1.00 97.75 377 PRO A CA 1
ATOM 2946 C C . PRO A 1 377 ? 8.754 9.893 -2.560 1.00 97.75 377 PRO A C 1
ATOM 2948 O O . PRO A 1 377 ? 9.739 9.948 -3.292 1.00 97.75 377 PRO A O 1
ATOM 2951 N N . LEU A 1 378 ? 8.862 9.978 -1.230 1.00 97.94 378 LEU A N 1
ATOM 2952 C CA . LEU A 1 378 ? 10.132 10.123 -0.514 1.00 97.94 378 LEU A CA 1
ATOM 2953 C C . LEU A 1 378 ? 10.753 8.791 -0.076 1.00 97.94 378 LEU A C 1
ATOM 2955 O O . LEU A 1 378 ? 11.962 8.720 0.117 1.00 97.94 378 LEU A O 1
ATOM 2959 N N . ASN A 1 379 ? 9.971 7.729 0.097 1.00 97.88 379 ASN A N 1
ATOM 2960 C CA . ASN A 1 379 ? 10.466 6.482 0.668 1.00 97.88 379 ASN A CA 1
ATOM 2961 C C . ASN A 1 379 ? 11.487 5.811 -0.253 1.00 97.88 379 ASN A C 1
ATOM 2963 O O . ASN A 1 379 ? 11.153 5.498 -1.396 1.00 97.88 379 ASN A O 1
ATOM 2967 N N . SER A 1 380 ? 12.699 5.588 0.257 1.00 97.44 380 SER A N 1
ATOM 2968 C CA . SER A 1 380 ? 13.826 5.038 -0.504 1.00 97.44 380 SER A CA 1
ATOM 2969 C C . SER A 1 380 ? 13.971 3.520 -0.427 1.00 97.44 380 SER A C 1
ATOM 2971 O O . SER A 1 380 ? 14.879 2.941 -1.024 1.00 97.44 380 SER A O 1
ATOM 2973 N N . TYR A 1 381 ? 13.051 2.859 0.279 1.00 96.75 381 TYR A N 1
ATOM 2974 C CA . TYR A 1 381 ? 12.922 1.404 0.272 1.00 96.75 381 TYR A CA 1
ATOM 2975 C C . TYR A 1 381 ? 12.878 0.838 -1.158 1.00 96.75 381 TYR A C 1
ATOM 2977 O O . TYR A 1 381 ? 12.324 1.475 -2.050 1.00 96.75 381 TYR A O 1
ATOM 2985 N N . ASN A 1 382 ? 13.462 -0.351 -1.360 1.00 97.12 382 ASN A N 1
ATOM 2986 C CA . ASN A 1 382 ? 13.648 -0.996 -2.670 1.00 97.12 382 ASN A CA 1
ATOM 2987 C C . ASN A 1 382 ? 14.470 -0.167 -3.681 1.00 97.12 382 ASN A C 1
ATOM 2989 O O . ASN A 1 382 ? 14.139 -0.112 -4.869 1.00 97.12 382 ASN A O 1
ATOM 2993 N N . SER A 1 383 ? 15.545 0.479 -3.208 1.00 96.94 383 SER A N 1
ATOM 2994 C CA . SER A 1 383 ? 16.447 1.335 -4.005 1.00 96.94 383 SER A CA 1
ATOM 2995 C C . SER A 1 383 ? 15.695 2.385 -4.828 1.00 96.94 383 SER A C 1
ATOM 2997 O O . SER A 1 383 ? 15.972 2.591 -6.011 1.00 96.94 383 SER A O 1
ATOM 2999 N N . MET A 1 384 ? 14.690 3.017 -4.219 1.00 98.00 384 MET A N 1
ATOM 3000 C CA . MET A 1 384 ? 13.872 4.022 -4.892 1.00 98.00 384 MET A CA 1
ATOM 3001 C C . MET A 1 384 ? 14.385 5.427 -4.616 1.00 98.00 384 MET A C 1
ATOM 3003 O O . MET A 1 384 ? 14.554 5.836 -3.472 1.00 98.00 384 MET A O 1
ATOM 3007 N N . VAL A 1 385 ? 14.564 6.205 -5.673 1.00 97.31 385 VAL A N 1
ATOM 3008 C CA . VAL A 1 385 ? 14.878 7.633 -5.606 1.00 97.31 385 VAL A CA 1
ATOM 3009 C C . VAL A 1 385 ? 14.195 8.333 -6.774 1.00 97.31 385 VAL A C 1
ATOM 3011 O O . VAL A 1 385 ? 13.967 7.709 -7.808 1.00 97.31 385 VAL A O 1
ATOM 3014 N N . ASP A 1 386 ? 13.853 9.604 -6.605 1.00 98.31 386 ASP A N 1
ATOM 3015 C CA . ASP A 1 386 ? 13.421 10.473 -7.700 1.00 98.31 386 ASP A CA 1
ATOM 3016 C C . ASP A 1 386 ? 14.213 11.782 -7.633 1.00 98.31 386 ASP A C 1
ATOM 3018 O O . ASP A 1 386 ? 14.495 12.285 -6.541 1.00 98.31 386 ASP A O 1
ATOM 3022 N N . SER A 1 387 ? 14.606 12.332 -8.781 1.00 97.81 387 SER A N 1
ATOM 3023 C CA . SER A 1 387 ? 15.366 13.586 -8.814 1.00 97.81 387 SER A CA 1
ATOM 3024 C C . SER A 1 387 ? 14.555 14.802 -8.348 1.00 97.81 387 SER A C 1
ATOM 3026 O O . SER A 1 387 ? 15.142 15.788 -7.892 1.00 97.81 387 SER A O 1
ATOM 3028 N N . ASN A 1 388 ? 13.220 14.742 -8.418 1.00 97.62 388 ASN A N 1
ATOM 3029 C CA . ASN A 1 388 ? 12.322 15.814 -8.007 1.00 97.62 388 ASN A CA 1
ATOM 3030 C C . ASN A 1 388 ? 11.011 15.270 -7.393 1.00 97.62 388 ASN A C 1
ATOM 3032 O O . ASN A 1 388 ? 9.929 15.385 -7.984 1.00 97.62 388 ASN A O 1
ATOM 3036 N N . PRO A 1 389 ? 11.063 14.748 -6.150 1.00 97.19 389 PRO A N 1
ATOM 3037 C CA . PRO A 1 389 ? 9.904 14.140 -5.498 1.00 97.19 389 PRO A CA 1
ATOM 3038 C C . PRO A 1 389 ? 8.765 15.134 -5.216 1.00 97.19 389 PRO A C 1
ATOM 3040 O O . PRO A 1 389 ? 7.629 14.712 -5.003 1.00 97.19 389 PRO A O 1
ATOM 3043 N N . ILE A 1 390 ? 9.044 16.442 -5.214 1.00 97.31 390 ILE A N 1
ATOM 3044 C CA . ILE A 1 390 ? 8.047 17.509 -5.048 1.00 97.31 390 ILE A CA 1
ATOM 3045 C C . ILE A 1 390 ? 7.184 17.620 -6.309 1.00 97.31 390 ILE A C 1
ATOM 3047 O O . ILE A 1 390 ? 5.966 17.477 -6.214 1.00 97.31 390 ILE A O 1
ATOM 3051 N N . ALA A 1 391 ? 7.807 17.780 -7.483 1.00 97.75 391 ALA A N 1
ATOM 3052 C CA . ALA A 1 391 ? 7.088 17.833 -8.759 1.00 97.75 391 ALA A CA 1
ATOM 3053 C C . ALA A 1 391 ? 6.355 16.518 -9.057 1.00 97.75 391 ALA A C 1
ATOM 3055 O O . ALA A 1 391 ? 5.219 16.530 -9.530 1.00 97.75 391 ALA A O 1
ATOM 3056 N N . LEU A 1 392 ? 6.965 15.376 -8.714 1.00 98.69 392 LEU A N 1
ATOM 3057 C CA . LEU A 1 392 ? 6.286 14.087 -8.799 1.00 98.69 392 LEU A CA 1
ATOM 3058 C C . LEU A 1 392 ? 5.034 14.059 -7.907 1.00 98.69 392 LEU A C 1
ATOM 3060 O O . LEU A 1 392 ? 3.971 13.667 -8.371 1.00 98.69 392 LEU A O 1
ATOM 3064 N N . SER A 1 393 ? 5.126 14.506 -6.651 1.00 98.75 393 SER A N 1
ATOM 3065 C CA . SER A 1 393 ? 3.977 14.526 -5.728 1.00 98.75 393 SER A CA 1
ATOM 3066 C C . SER A 1 393 ? 2.823 15.391 -6.240 1.00 98.75 393 SER A C 1
ATOM 3068 O O . SER A 1 393 ? 1.668 14.980 -6.150 1.00 98.75 393 SER A O 1
ATOM 3070 N N . GLU A 1 394 ? 3.126 16.558 -6.815 1.00 98.69 394 GLU A N 1
ATOM 3071 C CA . GLU A 1 394 ? 2.128 17.421 -7.456 1.00 98.69 394 GLU A CA 1
ATOM 3072 C C . GLU A 1 394 ? 1.424 16.698 -8.611 1.00 98.69 394 GLU A C 1
ATOM 3074 O O . GLU A 1 394 ? 0.191 16.668 -8.665 1.00 98.69 394 GLU A O 1
ATOM 3079 N N . GLN A 1 395 ? 2.188 16.057 -9.500 1.00 98.81 395 GLN A N 1
ATOM 3080 C CA . GLN A 1 395 ? 1.618 15.325 -10.628 1.00 98.81 395 GLN A CA 1
ATOM 3081 C C . GLN A 1 395 ? 0.758 14.139 -10.169 1.00 98.81 395 GLN A C 1
ATOM 3083 O O . GLN A 1 395 ? -0.344 13.949 -10.680 1.00 98.81 395 GLN A O 1
ATOM 3088 N N . LEU A 1 396 ? 1.206 13.372 -9.172 1.00 98.81 396 LEU A N 1
ATOM 3089 C CA . LEU A 1 396 ? 0.439 12.252 -8.613 1.00 98.81 396 LEU A CA 1
ATOM 3090 C C . LEU A 1 396 ? -0.894 12.710 -8.015 1.00 98.81 396 LEU A C 1
ATOM 3092 O O . LEU A 1 396 ? -1.918 12.051 -8.210 1.00 98.81 396 LEU A O 1
ATOM 3096 N N . ALA A 1 397 ? -0.902 13.845 -7.314 1.00 98.75 397 ALA A N 1
ATOM 3097 C CA . ALA A 1 397 ? -2.120 14.423 -6.761 1.00 98.75 397 ALA A CA 1
ATOM 3098 C C . ALA A 1 397 ? -3.092 14.873 -7.867 1.00 98.75 397 ALA A C 1
ATOM 3100 O O . ALA A 1 397 ? -4.281 14.562 -7.791 1.00 98.75 397 ALA A O 1
ATOM 3101 N N . LYS A 1 398 ? -2.589 15.522 -8.929 1.00 98.56 398 LYS A N 1
ATOM 3102 C CA . LYS A 1 398 ? -3.393 15.934 -10.094 1.00 98.56 398 LYS A CA 1
ATOM 3103 C C . LYS A 1 398 ? -3.990 14.743 -10.841 1.00 98.56 398 LYS A C 1
ATOM 3105 O O . LYS A 1 398 ? -5.188 14.748 -11.108 1.00 98.56 398 LYS A O 1
ATOM 3110 N N . VAL A 1 399 ? -3.190 13.714 -11.130 1.00 98.56 399 VAL A N 1
ATOM 3111 C CA . VAL A 1 399 ? -3.668 12.472 -11.764 1.00 98.56 399 VAL A CA 1
ATOM 3112 C C . VAL A 1 399 ? -4.755 11.829 -10.902 1.00 98.56 399 VAL A C 1
ATOM 3114 O O . VAL A 1 399 ? -5.834 11.527 -11.393 1.00 98.56 399 VAL A O 1
ATOM 3117 N N . SER A 1 400 ? -4.527 11.703 -9.593 1.00 98.44 400 SER A N 1
ATOM 3118 C CA . SER A 1 400 ? -5.517 11.119 -8.674 1.00 98.44 400 SER A CA 1
ATOM 3119 C C . SER A 1 400 ? -6.826 11.920 -8.631 1.00 98.44 400 SER A C 1
ATOM 3121 O O . SER A 1 400 ? -7.907 11.341 -8.553 1.00 98.44 400 SER A O 1
ATOM 3123 N N . GLN A 1 401 ? -6.752 13.252 -8.717 1.00 98.06 401 GLN A N 1
ATOM 3124 C CA . GLN A 1 401 ? -7.932 14.118 -8.749 1.00 98.06 401 GLN A CA 1
ATOM 3125 C C . GLN A 1 401 ? -8.765 13.938 -10.027 1.00 98.06 401 GLN A C 1
ATOM 3127 O O . GLN A 1 401 ? -9.992 14.005 -9.951 1.00 98.06 401 GLN A O 1
ATOM 3132 N N . GLN A 1 402 ? -8.130 13.692 -11.180 1.00 98.19 402 GLN A N 1
ATOM 3133 C CA . GLN A 1 402 ? -8.826 13.478 -12.460 1.00 98.19 402 GLN A CA 1
ATOM 3134 C C . GLN A 1 402 ? -9.768 12.269 -12.417 1.00 98.19 402 GLN A C 1
ATOM 3136 O O . GLN A 1 402 ? -10.833 12.304 -13.024 1.00 98.19 402 GLN A O 1
ATOM 3141 N N . PHE A 1 403 ? -9.402 11.233 -11.661 1.00 97.88 403 PHE A N 1
ATOM 3142 C CA . PHE A 1 403 ? -10.203 10.017 -11.510 1.00 97.88 403 PHE A CA 1
ATOM 3143 C C . PHE A 1 403 ? -11.211 10.074 -10.357 1.00 97.88 403 PHE A C 1
ATOM 3145 O O . PHE A 1 403 ? -11.914 9.095 -10.133 1.00 97.88 403 PHE A O 1
ATOM 3152 N N . ASN A 1 404 ? -11.291 11.196 -9.628 1.00 95.38 404 ASN A N 1
ATOM 3153 C CA . ASN A 1 404 ? -12.211 11.386 -8.502 1.00 95.38 404 ASN A CA 1
ATOM 3154 C C . ASN A 1 404 ? -12.180 10.221 -7.487 1.00 95.38 404 ASN A C 1
ATOM 3156 O O . ASN A 1 404 ? -13.219 9.723 -7.058 1.00 95.38 404 ASN A O 1
ATOM 3160 N N . LEU A 1 405 ? -10.972 9.761 -7.147 1.00 96.75 405 LEU A N 1
ATOM 3161 C CA . LEU A 1 405 ? -10.760 8.595 -6.287 1.00 96.75 405 LEU A CA 1
ATOM 3162 C C . LEU A 1 405 ? -11.379 8.779 -4.897 1.00 96.75 405 LEU A C 1
ATOM 3164 O O . LEU A 1 405 ? -11.415 9.893 -4.368 1.00 96.75 405 LEU A O 1
ATOM 3168 N N . ALA A 1 406 ? -11.776 7.670 -4.272 1.00 96.69 406 ALA A N 1
ATOM 3169 C CA . ALA A 1 406 ? -12.281 7.641 -2.903 1.00 96.69 406 ALA A CA 1
ATOM 3170 C C . ALA A 1 406 ? -11.284 8.273 -1.924 1.00 96.69 406 ALA A C 1
ATOM 3172 O O . ALA A 1 406 ? -11.659 9.095 -1.090 1.00 96.69 406 ALA A O 1
ATOM 3173 N N . TYR A 1 407 ? -10.000 7.918 -2.049 1.00 98.69 407 TYR A N 1
ATOM 3174 C CA . TYR A 1 407 ? -8.942 8.520 -1.250 1.00 98.69 407 TYR A CA 1
ATOM 3175 C C . TYR A 1 407 ? -7.555 8.433 -1.897 1.00 98.69 407 TYR A C 1
ATOM 3177 O O . TYR A 1 407 ? -7.267 7.565 -2.723 1.00 98.69 407 TYR A O 1
ATOM 3185 N N . VAL A 1 408 ? -6.654 9.302 -1.438 1.00 98.88 408 VAL A N 1
ATOM 3186 C CA . VAL A 1 408 ? -5.206 9.178 -1.651 1.00 98.88 408 VAL A CA 1
ATOM 3187 C C . VAL A 1 408 ? -4.535 8.904 -0.310 1.00 98.88 408 VAL A C 1
ATOM 3189 O O . VAL A 1 408 ? -4.771 9.611 0.665 1.00 98.88 408 VAL A O 1
ATOM 3192 N N . HIS A 1 409 ? -3.684 7.883 -0.257 1.00 98.88 409 HIS A N 1
ATOM 3193 C CA . HIS A 1 409 ? -2.957 7.455 0.934 1.00 98.88 409 HIS A CA 1
ATOM 3194 C C . HIS A 1 409 ? -1.459 7.725 0.781 1.00 98.88 409 HIS A C 1
ATOM 3196 O O . HIS A 1 409 ? -0.778 7.118 -0.040 1.00 98.88 409 HIS A O 1
ATOM 3202 N N . VAL A 1 410 ? -0.910 8.627 1.595 1.00 98.44 410 VAL A N 1
ATOM 3203 C CA . VAL A 1 410 ? 0.468 9.114 1.440 1.00 98.44 410 VAL A CA 1
ATOM 3204 C C . VAL A 1 410 ? 1.349 8.706 2.612 1.00 98.44 410 VAL A C 1
ATOM 3206 O O . VAL A 1 410 ? 1.087 9.038 3.771 1.00 98.44 410 VAL A O 1
ATOM 3209 N N . MET A 1 411 ? 2.467 8.050 2.304 1.00 98.12 411 MET A N 1
ATOM 3210 C CA . MET A 1 411 ? 3.590 7.931 3.231 1.00 98.12 411 MET A CA 1
ATOM 3211 C C . MET A 1 411 ? 4.417 9.216 3.200 1.00 98.12 411 MET A C 1
ATOM 3213 O O . MET A 1 411 ? 5.091 9.504 2.212 1.00 98.12 411 MET A O 1
ATOM 3217 N N . ARG A 1 412 ? 4.380 9.988 4.290 1.00 95.44 412 ARG A N 1
ATOM 3218 C CA . ARG A 1 412 ? 4.930 11.356 4.324 1.00 95.44 412 ARG A CA 1
ATOM 3219 C C . ARG A 1 412 ? 6.457 11.469 4.357 1.00 95.44 412 ARG A C 1
ATOM 3221 O O . ARG A 1 412 ? 6.969 12.582 4.347 1.00 95.44 412 ARG A O 1
ATOM 3228 N N . ALA A 1 413 ? 7.184 10.366 4.521 1.00 94.88 413 ALA A N 1
ATOM 3229 C CA . ALA A 1 413 ? 8.611 10.396 4.834 1.00 94.88 413 ALA A CA 1
ATOM 3230 C C . ALA A 1 413 ? 9.370 9.203 4.235 1.00 94.88 413 ALA A C 1
ATOM 3232 O O . ALA A 1 413 ? 8.806 8.345 3.560 1.00 94.88 413 ALA A O 1
ATOM 3233 N N . ASP A 1 414 ? 10.672 9.168 4.506 1.00 94.31 414 ASP A N 1
ATOM 3234 C CA . ASP A 1 414 ? 11.582 8.111 4.086 1.00 94.31 414 ASP A CA 1
ATOM 3235 C C . ASP A 1 414 ? 12.075 7.284 5.280 1.00 94.31 414 ASP A C 1
ATOM 3237 O O . ASP A 1 414 ? 12.548 7.846 6.272 1.00 94.31 414 ASP A O 1
ATOM 3241 N N . PHE A 1 415 ? 12.009 5.951 5.194 1.00 87.00 415 PHE A N 1
ATOM 3242 C CA . PHE A 1 415 ? 12.518 5.065 6.245 1.00 87.00 415 PHE A CA 1
ATOM 3243 C C . PHE A 1 415 ? 14.020 5.249 6.465 1.00 87.00 415 PHE A C 1
ATOM 3245 O O . PHE A 1 415 ? 14.471 5.287 7.613 1.00 87.00 415 PHE A O 1
ATOM 3252 N N . PHE A 1 416 ? 14.785 5.403 5.381 1.00 91.06 416 PHE A N 1
ATOM 3253 C CA . PHE A 1 416 ? 16.249 5.460 5.431 1.00 91.06 416 PHE A CA 1
ATOM 3254 C C . PHE A 1 416 ? 16.801 6.884 5.402 1.00 91.06 416 PHE A C 1
ATOM 3256 O O . PHE A 1 416 ? 18.008 7.076 5.550 1.00 91.06 416 PHE A O 1
ATOM 3263 N N . GLN A 1 417 ? 15.922 7.889 5.305 1.00 90.56 417 GLN A N 1
ATOM 3264 C CA . GLN A 1 417 ? 16.272 9.314 5.321 1.00 90.56 417 GLN A CA 1
ATOM 3265 C C . GLN A 1 417 ? 17.248 9.721 4.198 1.00 90.56 417 GLN A C 1
ATOM 3267 O O . GLN A 1 417 ? 17.981 10.706 4.346 1.00 90.56 417 GLN A O 1
ATOM 3272 N N . ALA A 1 418 ? 17.257 8.966 3.097 1.00 91.94 418 ALA A N 1
ATOM 3273 C CA . ALA A 1 418 ? 17.983 9.264 1.872 1.00 91.94 418 ALA A CA 1
ATOM 3274 C C . ALA A 1 418 ? 17.324 10.421 1.108 1.00 91.94 418 ALA A C 1
ATOM 3276 O O . ALA A 1 418 ? 18.027 11.273 0.569 1.00 91.94 418 ALA A O 1
ATOM 3277 N N . GLN A 1 419 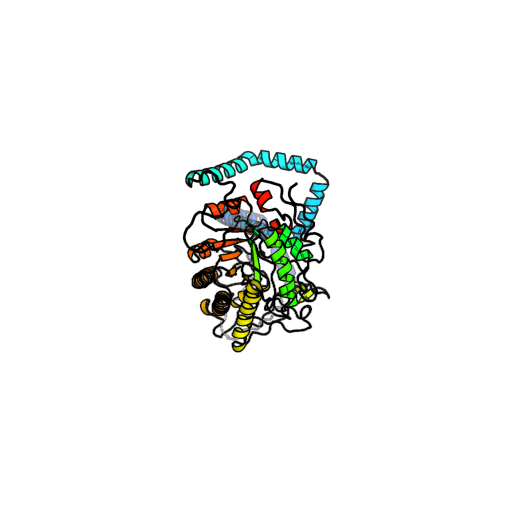? 15.992 10.511 1.138 1.00 92.44 419 GLN A N 1
ATOM 3278 C CA . GLN A 1 419 ? 15.236 11.628 0.572 1.00 92.44 419 GLN A CA 1
ATOM 3279 C C . GLN A 1 419 ? 14.495 12.412 1.659 1.00 92.44 419 GLN A C 1
ATOM 3281 O O . GLN A 1 419 ? 14.146 11.894 2.724 1.00 92.44 419 GLN A O 1
ATOM 3286 N N . LYS A 1 420 ? 14.271 13.701 1.397 1.00 92.56 420 LYS A N 1
ATOM 3287 C CA . LYS A 1 420 ? 13.586 14.626 2.307 1.00 92.56 420 LYS A CA 1
ATOM 3288 C C . LYS A 1 420 ? 12.658 15.533 1.517 1.00 92.56 420 LYS A C 1
ATOM 3290 O O . LYS A 1 420 ? 12.969 15.907 0.394 1.00 92.56 420 LYS A O 1
ATOM 3295 N N . GLY A 1 421 ? 11.565 15.927 2.147 1.00 92.94 421 GLY A N 1
ATOM 3296 C CA . GLY A 1 421 ? 10.589 16.856 1.599 1.00 92.94 421 GLY A CA 1
ATOM 3297 C C . GLY A 1 421 ? 9.382 16.932 2.521 1.00 92.94 421 GLY A C 1
ATOM 3298 O O . GLY A 1 421 ? 9.249 16.110 3.430 1.00 92.94 421 GLY A O 1
ATOM 3299 N N . ASP A 1 422 ? 8.523 17.915 2.283 1.00 94.75 422 ASP A N 1
ATOM 3300 C CA . ASP A 1 422 ? 7.195 17.977 2.884 1.00 94.75 422 ASP A CA 1
ATOM 3301 C C . ASP A 1 422 ? 6.161 17.897 1.762 1.00 94.75 422 ASP A C 1
ATOM 3303 O O . ASP A 1 422 ? 5.942 18.858 1.030 1.00 94.75 422 ASP A O 1
ATOM 3307 N N . ILE A 1 423 ? 5.608 16.700 1.570 1.00 97.25 423 ILE A N 1
ATOM 3308 C CA . ILE A 1 423 ? 4.737 16.385 0.430 1.00 97.25 423 ILE A CA 1
ATOM 3309 C C . ILE A 1 423 ? 3.251 16.431 0.786 1.00 97.25 423 ILE A C 1
ATOM 3311 O O . ILE A 1 423 ? 2.415 16.534 -0.104 1.00 97.25 423 ILE A O 1
ATOM 3315 N N . VAL A 1 424 ? 2.900 16.368 2.074 1.00 97.75 424 VAL A N 1
ATOM 3316 C CA . VAL A 1 424 ? 1.494 16.337 2.510 1.00 97.75 424 VAL A CA 1
ATOM 3317 C C . VAL A 1 424 ? 0.743 17.608 2.088 1.00 97.75 424 VAL A C 1
ATOM 3319 O O . VAL A 1 424 ? -0.348 17.464 1.536 1.00 97.75 424 VAL A O 1
ATOM 3322 N N . PRO A 1 425 ? 1.301 18.831 2.241 1.00 98.19 425 PRO A N 1
ATOM 3323 C CA . PRO A 1 425 ? 0.642 20.048 1.765 1.00 98.19 425 PRO A CA 1
ATOM 3324 C C . PRO A 1 425 ? 0.361 20.037 0.259 1.00 98.19 425 PRO A C 1
ATOM 3326 O O . PRO A 1 425 ? -0.702 20.483 -0.154 1.00 98.19 425 PRO A O 1
ATOM 3329 N N . ILE A 1 426 ? 1.262 19.462 -0.544 1.00 98.56 426 ILE A N 1
ATOM 3330 C CA . ILE A 1 426 ? 1.127 19.376 -2.007 1.00 98.56 426 ILE A CA 1
ATOM 3331 C C . ILE A 1 426 ? -0.060 18.485 -2.377 1.00 98.56 426 ILE A C 1
ATOM 3333 O O . ILE A 1 426 ? -0.929 18.877 -3.155 1.00 98.56 426 ILE A O 1
ATOM 3337 N N . PHE A 1 427 ? -0.142 17.293 -1.777 1.00 98.56 427 PHE A N 1
ATOM 3338 C CA . PHE A 1 427 ? -1.297 16.418 -1.979 1.00 98.56 427 PHE A CA 1
ATOM 3339 C C . PHE A 1 427 ? -2.586 17.095 -1.523 1.00 98.56 427 PHE A C 1
ATOM 3341 O O . PHE A 1 427 ? -3.582 17.031 -2.236 1.00 98.56 427 PHE A O 1
ATOM 3348 N N . ARG A 1 428 ? -2.575 17.787 -0.377 1.00 97.88 428 ARG A N 1
ATOM 3349 C CA . ARG A 1 428 ? -3.771 18.478 0.112 1.00 97.88 428 ARG A CA 1
ATOM 3350 C C . ARG A 1 428 ? -4.211 19.621 -0.808 1.00 97.88 428 ARG A C 1
ATOM 3352 O O . ARG A 1 428 ? -5.411 19.858 -0.960 1.00 97.88 428 ARG A O 1
ATOM 3359 N N . GLU A 1 429 ? -3.259 20.320 -1.418 1.00 98.19 429 GLU A N 1
ATOM 3360 C CA . GLU A 1 429 ? -3.507 21.408 -2.360 1.00 98.19 429 GLU A CA 1
ATOM 3361 C C . GLU A 1 429 ? -4.140 20.916 -3.665 1.00 98.19 429 GLU A C 1
ATOM 3363 O O . GLU A 1 429 ? -5.076 21.550 -4.154 1.00 98.19 429 GLU A O 1
ATOM 3368 N N . HIS A 1 430 ? -3.689 19.787 -4.212 1.00 98.31 430 HIS A N 1
ATOM 3369 C CA . HIS A 1 430 ? -4.114 19.337 -5.544 1.00 98.31 430 HIS A CA 1
ATOM 3370 C C . HIS A 1 430 ? -5.162 18.218 -5.544 1.00 98.31 430 HIS A C 1
ATOM 3372 O O . HIS A 1 430 ? -5.866 18.062 -6.538 1.00 98.31 430 HIS A O 1
ATOM 3378 N N . PHE A 1 431 ? -5.314 17.480 -4.444 1.00 97.81 431 PHE A N 1
ATOM 3379 C CA . PHE A 1 431 ? -6.353 16.468 -4.264 1.00 97.81 431 PHE A CA 1
ATOM 3380 C C . PHE A 1 431 ? -7.376 16.954 -3.237 1.00 97.81 431 PHE A C 1
ATOM 3382 O O . PHE A 1 431 ? -7.001 17.382 -2.144 1.00 97.81 431 PHE A O 1
ATOM 3389 N N . LYS A 1 432 ? -8.665 16.918 -3.575 1.00 95.50 432 LYS A N 1
ATOM 3390 C CA . LYS A 1 432 ? -9.762 17.516 -2.794 1.00 95.50 432 LYS A CA 1
ATOM 3391 C C . LYS A 1 432 ? -10.633 16.504 -2.061 1.00 95.50 432 LYS A C 1
ATOM 3393 O O . LYS A 1 432 ? -11.311 16.901 -1.121 1.00 95.50 432 LYS A O 1
ATOM 3398 N N . ASN A 1 433 ? -10.557 15.227 -2.426 1.00 95.19 433 ASN A N 1
ATOM 3399 C CA . ASN A 1 433 ? -11.276 14.160 -1.728 1.00 95.19 433 ASN A CA 1
ATOM 3400 C C . ASN A 1 433 ? -10.477 13.713 -0.484 1.00 95.19 433 ASN A C 1
ATOM 3402 O O . ASN A 1 433 ? -9.576 14.420 -0.024 1.00 95.19 433 ASN A O 1
ATOM 3406 N N . THR A 1 434 ? -10.767 12.534 0.069 1.00 97.44 434 THR A N 1
ATOM 3407 C CA . THR A 1 434 ? -10.165 12.056 1.322 1.00 97.44 434 THR A CA 1
ATOM 3408 C C . THR A 1 434 ? -8.647 11.845 1.221 1.00 97.44 434 THR A C 1
ATOM 3410 O O . THR A 1 434 ? -8.162 10.966 0.512 1.00 97.44 434 THR A O 1
ATOM 3413 N N . LEU A 1 435 ? -7.867 12.612 1.983 1.00 98.38 435 LEU A N 1
ATOM 3414 C CA . LEU A 1 435 ? -6.422 12.438 2.123 1.00 98.38 435 LEU A CA 1
ATOM 3415 C C . LEU A 1 435 ? -6.100 11.650 3.396 1.00 98.38 435 LEU A C 1
ATOM 3417 O O . LEU A 1 435 ? -6.298 12.127 4.516 1.00 98.38 435 LEU A O 1
ATOM 3421 N N . VAL A 1 436 ? -5.547 10.454 3.217 1.00 98.69 436 VAL A N 1
ATOM 3422 C CA . VAL A 1 436 ? -5.065 9.586 4.291 1.00 98.69 436 VAL A CA 1
ATOM 3423 C C . VAL A 1 436 ? -3.558 9.761 4.440 1.00 98.69 436 VAL A C 1
ATOM 3425 O O . VAL A 1 436 ? -2.797 9.550 3.496 1.00 98.69 436 VAL A O 1
ATOM 3428 N N . VAL A 1 437 ? -3.091 10.103 5.639 1.00 98.38 437 VAL A N 1
ATOM 3429 C CA . VAL A 1 437 ? -1.652 10.222 5.923 1.00 98.38 437 VAL A CA 1
ATOM 3430 C C . VAL A 1 437 ? -1.135 9.041 6.732 1.00 98.38 437 VAL A C 1
ATOM 3432 O O . VAL A 1 437 ? -1.819 8.477 7.585 1.00 98.38 437 VAL A O 1
ATOM 3435 N N . ASN A 1 438 ? 0.108 8.655 6.468 1.00 97.81 438 ASN A N 1
ATOM 3436 C CA . ASN A 1 438 ? 0.776 7.534 7.115 1.00 97.81 438 ASN A CA 1
ATOM 3437 C C . ASN A 1 438 ? 2.229 7.882 7.460 1.00 97.81 438 ASN A C 1
ATOM 3439 O O . ASN A 1 438 ? 2.767 8.890 7.006 1.00 97.81 438 ASN A O 1
ATOM 3443 N N . MET A 1 439 ? 2.867 6.993 8.230 1.00 91.81 439 MET A N 1
ATOM 3444 C CA . MET A 1 439 ? 4.288 6.989 8.597 1.00 91.81 439 MET A CA 1
ATOM 3445 C C . MET A 1 439 ? 4.657 7.861 9.808 1.00 91.81 439 MET A C 1
ATOM 3447 O O . MET A 1 439 ? 4.934 9.058 9.717 1.00 91.81 439 MET A O 1
ATOM 3451 N N . GLY A 1 440 ? 4.727 7.203 10.971 1.00 89.62 440 GLY A N 1
ATOM 3452 C CA . GLY A 1 440 ? 5.270 7.771 12.209 1.00 89.62 440 GLY A CA 1
ATOM 3453 C C . GLY A 1 440 ? 4.327 8.695 12.980 1.00 89.62 440 GLY A C 1
ATOM 3454 O O . GLY A 1 440 ? 4.777 9.314 13.939 1.00 89.62 440 GLY A O 1
ATOM 3455 N N . TYR A 1 441 ? 3.055 8.790 12.582 1.00 95.19 441 TYR A N 1
ATOM 3456 C CA . TYR A 1 441 ? 2.052 9.546 13.327 1.00 95.19 441 TYR A CA 1
ATOM 3457 C C . TYR A 1 441 ? 1.817 8.946 14.714 1.00 95.19 441 TYR A C 1
ATOM 3459 O O . TYR A 1 441 ? 1.708 7.731 14.892 1.00 95.19 441 TYR A O 1
ATOM 3467 N N . THR A 1 442 ? 1.708 9.832 15.698 1.00 95.44 442 THR A N 1
ATOM 3468 C CA . THR A 1 442 ? 1.185 9.522 17.035 1.00 95.44 442 THR A CA 1
ATOM 3469 C C . THR A 1 442 ? -0.293 9.895 17.121 1.00 95.44 442 THR A C 1
ATOM 3471 O O . THR A 1 442 ? -0.804 10.583 16.239 1.00 95.44 442 THR A O 1
ATOM 3474 N N . LYS A 1 443 ? -0.975 9.503 18.207 1.00 93.94 443 LYS A N 1
ATOM 3475 C CA . LYS A 1 443 ? -2.351 9.946 18.475 1.00 93.94 443 LYS A CA 1
ATOM 3476 C C . LYS A 1 443 ? -2.486 11.472 18.410 1.00 93.94 443 LYS A C 1
ATOM 3478 O O . LYS A 1 443 ? -3.342 11.991 17.705 1.00 93.94 443 LYS A O 1
ATOM 3483 N N . ASP A 1 444 ? -1.627 12.179 19.140 1.00 94.69 444 ASP A N 1
ATOM 3484 C CA . ASP A 1 444 ? -1.709 13.637 19.255 1.00 94.69 444 ASP A CA 1
ATOM 3485 C C . ASP A 1 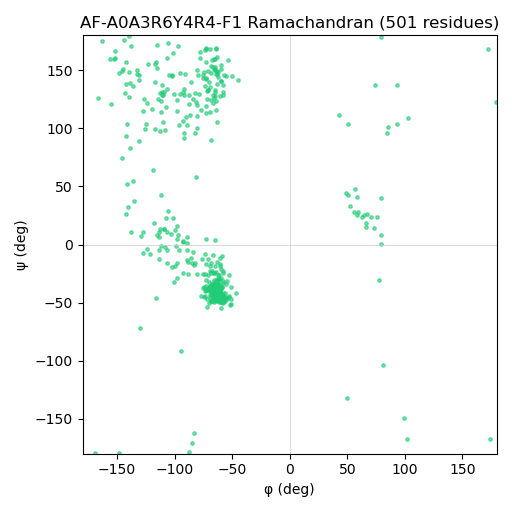444 ? -1.415 14.316 17.915 1.00 94.69 444 ASP A C 1
ATOM 3487 O O . ASP A 1 444 ? -2.139 15.215 17.505 1.00 94.69 444 ASP A O 1
ATOM 3491 N N . GLU A 1 445 ? -0.394 13.841 17.200 1.00 95.75 445 GLU A N 1
ATOM 3492 C CA . GLU A 1 445 ? -0.044 14.382 15.886 1.00 95.75 445 GLU A CA 1
ATOM 3493 C C . GLU A 1 445 ? -1.126 14.114 14.834 1.00 95.75 445 GLU A C 1
ATOM 3495 O O . GLU A 1 445 ? -1.393 14.976 14.002 1.00 95.75 445 GLU A O 1
ATOM 3500 N N . GLY A 1 446 ? -1.762 12.939 14.871 1.00 95.06 446 GLY A N 1
ATOM 3501 C CA . GLY A 1 446 ? -2.876 12.618 13.982 1.00 95.06 446 GLY A CA 1
ATOM 3502 C C . GLY A 1 446 ? -4.095 13.502 14.240 1.00 95.06 446 GLY A C 1
ATOM 3503 O O . GLY A 1 446 ? -4.663 14.050 13.299 1.00 95.06 446 GLY A O 1
ATOM 3504 N N . ASN A 1 447 ? -4.443 13.720 15.513 1.00 93.56 447 ASN A N 1
ATOM 3505 C CA . ASN A 1 447 ? -5.506 14.654 15.891 1.00 93.56 447 ASN A CA 1
ATOM 3506 C C . ASN A 1 447 ? -5.197 16.079 15.416 1.00 93.56 447 ASN A C 1
ATOM 3508 O O . ASN A 1 447 ? -6.073 16.726 14.848 1.00 93.56 447 ASN A O 1
ATOM 3512 N N . ASP A 1 448 ? -3.963 16.555 15.616 1.00 94.56 448 ASP A N 1
ATOM 3513 C CA . ASP A 1 448 ? -3.548 17.886 15.169 1.00 94.56 448 ASP A CA 1
ATOM 3514 C C . ASP A 1 448 ? -3.617 18.003 13.630 1.00 94.56 448 ASP A C 1
ATOM 3516 O O . ASP A 1 448 ? -4.094 19.013 13.119 1.00 94.56 448 ASP A O 1
ATOM 3520 N N . ALA A 1 449 ? -3.188 16.985 12.875 1.00 93.50 449 ALA A N 1
ATOM 3521 C CA . ALA A 1 449 ? -3.232 17.014 11.410 1.00 93.50 449 ALA A CA 1
ATOM 3522 C C . ALA A 1 449 ? -4.665 17.144 10.869 1.00 93.50 449 ALA A C 1
ATOM 3524 O O . ALA A 1 449 ? -4.912 17.941 9.962 1.00 93.50 449 ALA A O 1
ATOM 3525 N N . ILE A 1 450 ? -5.613 16.411 11.457 1.00 94.31 450 ILE A N 1
ATOM 3526 C CA . ILE A 1 450 ? -7.020 16.464 11.044 1.00 94.31 450 ILE A CA 1
ATOM 3527 C C . ILE A 1 450 ? -7.683 17.765 11.499 1.00 94.31 450 ILE A C 1
ATOM 3529 O O . ILE A 1 450 ? -8.352 18.419 10.704 1.00 94.31 450 ILE A O 1
ATOM 3533 N N . ALA A 1 451 ? -7.457 18.195 12.745 1.00 92.56 451 ALA A N 1
ATOM 3534 C CA . ALA A 1 451 ? -8.010 19.450 13.263 1.00 92.56 451 ALA A CA 1
ATOM 3535 C C . ALA A 1 451 ? -7.583 20.672 12.433 1.00 92.56 451 ALA A C 1
ATOM 3537 O O . ALA A 1 451 ? -8.332 21.639 12.319 1.00 92.56 451 ALA A O 1
ATOM 3538 N N . ASN A 1 452 ? -6.382 20.624 11.851 1.00 91.62 452 ASN A N 1
ATOM 3539 C CA . ASN A 1 452 ? -5.836 21.677 11.000 1.00 91.62 452 ASN A CA 1
ATOM 3540 C C . ASN A 1 452 ? -6.197 21.515 9.507 1.00 91.62 452 ASN A C 1
ATOM 3542 O O . ASN A 1 452 ? -5.655 22.250 8.683 1.00 91.62 452 ASN A O 1
ATOM 3546 N N . GLY A 1 453 ? -7.046 20.549 9.135 1.00 92.69 453 GLY A N 1
ATOM 3547 C CA . GLY A 1 453 ? -7.443 20.302 7.741 1.00 92.69 453 GLY A CA 1
ATOM 3548 C C . GLY A 1 453 ? -6.308 19.812 6.833 1.00 92.69 453 GLY A C 1
ATOM 3549 O O . GLY A 1 453 ? -6.402 19.911 5.611 1.00 92.69 453 GLY A O 1
ATOM 3550 N N . GLN A 1 454 ? -5.212 19.305 7.406 1.00 94.62 454 GLN A N 1
ATOM 3551 C CA . GLN A 1 454 ? -4.050 18.834 6.642 1.00 94.62 454 GLN A CA 1
ATOM 3552 C C . GLN A 1 454 ? -4.261 17.428 6.076 1.00 94.62 454 GLN A C 1
ATOM 3554 O O . GLN A 1 454 ? -3.628 17.063 5.090 1.00 94.62 454 GLN A O 1
ATOM 3559 N N . ALA A 1 455 ? -5.119 16.638 6.716 1.00 95.81 455 ALA A N 1
ATOM 3560 C CA . ALA A 1 455 ? -5.500 15.293 6.315 1.00 95.81 455 ALA A CA 1
ATOM 3561 C C . ALA A 1 455 ? -6.909 14.993 6.830 1.00 95.81 455 ALA A C 1
ATOM 3563 O O . ALA A 1 455 ? -7.360 15.607 7.795 1.00 95.81 455 ALA A O 1
ATOM 3564 N N . ASP A 1 456 ? -7.572 14.014 6.231 1.00 96.81 456 ASP A N 1
ATOM 3565 C CA . ASP A 1 456 ? -8.923 13.615 6.629 1.00 96.81 456 ASP A CA 1
ATOM 3566 C C . ASP A 1 456 ? -8.901 12.395 7.545 1.00 96.81 456 ASP A C 1
ATOM 3568 O O . ASP A 1 456 ? -9.767 12.265 8.412 1.00 96.81 456 ASP A O 1
ATOM 3572 N N . ALA A 1 457 ? -7.885 11.539 7.399 1.00 97.69 457 ALA A N 1
ATOM 3573 C CA . ALA A 1 457 ? -7.676 10.382 8.254 1.00 97.69 457 ALA A CA 1
ATOM 3574 C C . ALA A 1 457 ? -6.200 9.968 8.362 1.00 97.69 457 ALA A C 1
ATOM 3576 O O . ALA A 1 457 ? -5.346 10.407 7.587 1.00 97.69 457 ALA A O 1
ATOM 3577 N N . VAL A 1 458 ? -5.894 9.106 9.336 1.00 98.50 458 VAL A N 1
ATOM 3578 C CA . VAL A 1 458 ? -4.527 8.642 9.607 1.00 98.50 458 VAL A CA 1
ATOM 3579 C C . VAL A 1 458 ? -4.477 7.120 9.616 1.00 98.50 458 VAL A C 1
ATOM 3581 O O . VAL A 1 458 ? -5.188 6.467 10.380 1.00 98.50 458 VAL A O 1
ATOM 3584 N N . ALA A 1 459 ? -3.595 6.549 8.796 1.00 98.50 459 ALA A N 1
ATOM 3585 C CA . ALA A 1 459 ? -3.339 5.115 8.775 1.00 98.50 459 ALA A CA 1
ATOM 3586 C C . ALA A 1 459 ? -2.186 4.751 9.718 1.00 98.50 459 ALA A C 1
ATOM 3588 O O . ALA A 1 459 ? -1.079 5.296 9.624 1.00 98.50 459 ALA A O 1
ATOM 3589 N N . PHE A 1 460 ? -2.419 3.779 10.598 1.00 98.31 460 PHE A N 1
ATOM 3590 C CA . PHE A 1 460 ? -1.445 3.284 11.566 1.00 98.31 460 PHE A CA 1
ATOM 3591 C C . PHE A 1 460 ? -1.010 1.864 11.202 1.00 98.31 460 PHE A C 1
ATOM 3593 O O . PHE A 1 460 ? -1.831 0.978 10.993 1.00 98.31 460 PHE A O 1
ATOM 3600 N N . GLY A 1 461 ? 0.307 1.653 11.127 1.00 95.88 461 GLY A N 1
ATOM 3601 C CA . GLY A 1 461 ? 0.903 0.346 10.844 1.00 95.88 461 GLY A CA 1
ATOM 3602 C C . GLY A 1 461 ? 1.270 -0.402 12.122 1.00 95.88 461 GLY A C 1
ATOM 3603 O O . GLY A 1 461 ? 0.453 -1.080 12.734 1.00 95.88 461 GLY A O 1
ATOM 3604 N N . THR A 1 462 ? 2.513 -0.219 12.572 1.00 93.81 462 THR A N 1
ATOM 3605 C CA . THR A 1 462 ? 3.090 -0.907 13.738 1.00 93.81 462 THR A CA 1
ATOM 3606 C C . THR A 1 462 ? 2.235 -0.836 15.007 1.00 93.81 462 THR A C 1
ATOM 3608 O O . THR A 1 462 ? 2.174 -1.815 15.745 1.00 93.81 462 THR A O 1
ATOM 3611 N N . ALA A 1 463 ? 1.561 0.290 15.265 1.00 94.25 463 ALA A N 1
ATOM 3612 C CA . ALA A 1 463 ? 0.681 0.414 16.426 1.00 94.25 463 ALA A CA 1
ATOM 3613 C C . ALA A 1 463 ? -0.495 -0.575 16.354 1.00 94.25 463 ALA A C 1
ATOM 3615 O O . ALA A 1 463 ? -0.787 -1.240 17.339 1.00 94.25 463 ALA A O 1
ATOM 3616 N N . PHE A 1 464 ? -1.108 -0.738 15.184 1.00 95.94 464 PHE A N 1
ATOM 3617 C CA . PHE A 1 464 ? -2.232 -1.649 14.978 1.00 95.94 464 PHE A CA 1
ATOM 3618 C C . PHE A 1 464 ? -1.827 -3.131 14.950 1.00 95.94 464 PHE A C 1
ATOM 3620 O O . PHE A 1 464 ? -2.647 -3.992 15.268 1.00 95.94 464 PHE A O 1
ATOM 3627 N N . LEU A 1 465 ? -0.571 -3.454 14.601 1.00 94.00 465 LEU A N 1
ATOM 3628 C CA . LEU A 1 465 ? -0.074 -4.837 14.677 1.00 94.00 465 LEU A CA 1
ATOM 3629 C C . LEU A 1 465 ? -0.248 -5.390 16.089 1.00 94.00 465 LEU A C 1
ATOM 3631 O O . LEU A 1 465 ? -0.800 -6.471 16.251 1.00 94.00 465 LEU A O 1
ATOM 3635 N N . ALA A 1 466 ? 0.173 -4.618 17.090 1.00 95.31 466 ALA A N 1
ATOM 3636 C CA . ALA A 1 466 ? 0.153 -5.037 18.485 1.00 95.31 466 ALA A CA 1
ATOM 3637 C C . ALA A 1 466 ? -1.153 -4.709 19.222 1.00 95.31 466 ALA A C 1
ATOM 3639 O O . ALA A 1 466 ? -1.363 -5.181 20.332 1.00 95.31 466 ALA A O 1
ATOM 3640 N N . ASN A 1 467 ? -2.013 -3.867 18.648 1.00 97.81 467 ASN A N 1
ATOM 3641 C CA . ASN A 1 467 ? -3.196 -3.335 19.320 1.00 97.81 467 ASN A CA 1
ATOM 3642 C C . ASN A 1 467 ? -4.416 -3.515 18.406 1.00 97.81 467 ASN A C 1
ATOM 3644 O O . ASN A 1 467 ? -4.693 -2.619 17.604 1.00 97.81 467 ASN A O 1
ATOM 3648 N N . PRO A 1 468 ? -5.129 -4.656 18.480 1.00 97.56 468 PRO A N 1
ATOM 3649 C CA . PRO A 1 468 ? -6.307 -4.897 17.640 1.00 97.56 468 PRO A CA 1
ATOM 3650 C C . PRO A 1 468 ? -7.432 -3.873 17.878 1.00 97.56 468 PRO A C 1
ATOM 3652 O O . PRO A 1 468 ? -8.198 -3.549 16.977 1.00 97.56 468 PRO A O 1
ATOM 3655 N N . ASP A 1 469 ? -7.463 -3.298 19.07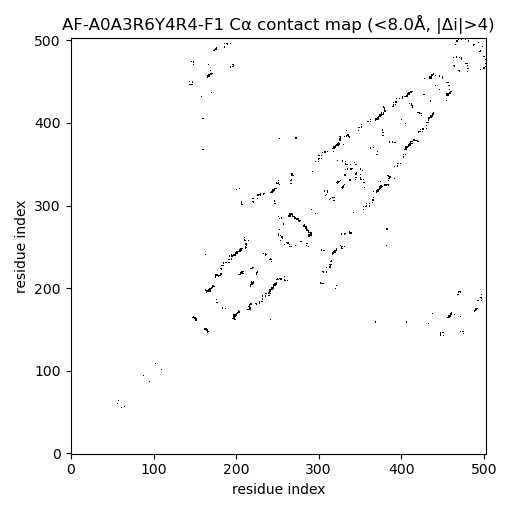6 1.00 97.06 469 ASP A N 1
ATOM 3656 C CA . ASP A 1 469 ? -8.411 -2.316 19.592 1.00 97.06 469 ASP A CA 1
ATOM 3657 C C . ASP A 1 469 ? -7.812 -0.895 19.675 1.00 97.06 469 ASP A C 1
ATOM 3659 O O . ASP A 1 469 ? -8.191 -0.090 20.531 1.00 97.06 469 ASP A O 1
ATOM 3663 N N . LEU A 1 470 ? -6.849 -0.567 18.800 1.00 97.56 470 LEU A N 1
ATOM 3664 C CA . LEU A 1 470 ? -6.152 0.728 18.793 1.00 97.56 470 LEU A CA 1
ATOM 3665 C C . LEU A 1 470 ? -7.093 1.952 18.902 1.00 97.56 470 LEU A C 1
ATOM 3667 O O . LEU A 1 470 ? -6.762 2.856 19.678 1.00 97.56 470 LEU A O 1
ATOM 3671 N N . PRO A 1 471 ? -8.257 2.008 18.215 1.00 96.88 471 PRO A N 1
ATOM 3672 C CA . PRO A 1 471 ? -9.202 3.113 18.378 1.00 96.88 471 PRO A CA 1
ATOM 3673 C C . PRO A 1 471 ? -9.683 3.294 19.825 1.00 96.88 471 PRO A C 1
ATOM 3675 O O . PRO A 1 471 ? -9.643 4.410 20.348 1.00 96.88 471 PRO A O 1
ATOM 3678 N N . ALA A 1 472 ? -10.047 2.205 20.511 1.00 95.31 472 ALA A N 1
ATOM 3679 C CA . ALA A 1 472 ? -10.478 2.241 21.909 1.00 95.31 472 ALA A CA 1
ATOM 3680 C C . ALA A 1 472 ? -9.342 2.701 22.838 1.00 95.31 472 ALA A C 1
ATOM 3682 O O . ALA A 1 472 ? -9.549 3.550 23.709 1.00 95.31 472 ALA A O 1
ATOM 3683 N N . ARG A 1 473 ? -8.108 2.233 22.601 1.00 95.56 473 ARG A N 1
ATOM 3684 C CA . ARG A 1 473 ? -6.918 2.694 23.344 1.00 95.56 473 ARG A CA 1
ATOM 3685 C C . ARG A 1 473 ? -6.682 4.185 23.178 1.00 95.56 473 ARG A C 1
ATOM 3687 O O . ARG A 1 473 ? -6.429 4.887 24.157 1.00 95.56 473 ARG A O 1
ATOM 3694 N N . PHE A 1 474 ? -6.802 4.704 21.961 1.00 95.12 474 PHE A N 1
ATOM 3695 C CA . PHE A 1 474 ? -6.655 6.135 21.719 1.00 95.12 474 PHE A CA 1
ATOM 3696 C C . PHE A 1 474 ? -7.755 6.961 22.387 1.00 95.12 474 PHE A C 1
ATOM 3698 O O . PHE A 1 474 ? -7.423 7.972 23.024 1.00 95.12 474 PHE A O 1
ATOM 3705 N N . ALA A 1 475 ? -9.009 6.513 22.297 1.00 92.62 475 ALA A N 1
ATOM 3706 C CA . ALA A 1 475 ? -10.166 7.178 22.892 1.00 92.62 475 ALA A CA 1
ATOM 3707 C C . ALA A 1 475 ? -10.099 7.231 24.427 1.00 92.62 475 ALA A C 1
ATOM 3709 O O . ALA A 1 475 ? -10.414 8.267 25.015 1.00 92.62 475 ALA A O 1
ATOM 3710 N N . ASN A 1 476 ? -9.634 6.151 25.061 1.00 91.81 476 ASN A N 1
ATOM 3711 C CA . ASN A 1 476 ? -9.595 6.010 26.520 1.00 91.81 476 ASN A CA 1
ATOM 3712 C C . ASN A 1 476 ? -8.237 6.374 27.138 1.00 91.81 476 ASN A C 1
ATOM 3714 O O . ASN A 1 476 ? -8.089 6.379 28.355 1.00 91.81 476 ASN A O 1
ATOM 3718 N N . GLY A 1 477 ? -7.228 6.678 26.314 1.00 89.50 477 GLY A N 1
ATOM 3719 C CA . GLY A 1 477 ? -5.865 6.904 26.798 1.00 89.50 477 GLY A CA 1
ATOM 3720 C C . GLY A 1 477 ? -5.209 5.645 27.374 1.00 89.50 477 GLY A C 1
ATOM 3721 O O . GLY A 1 477 ? -4.331 5.768 28.224 1.00 89.50 477 GLY A O 1
ATOM 3722 N N . GLY A 1 478 ? -5.632 4.463 26.918 1.00 88.81 478 GLY A N 1
ATOM 3723 C CA . GLY A 1 478 ? -5.065 3.181 27.328 1.00 88.81 478 GLY A CA 1
ATOM 3724 C C . GLY A 1 478 ? -3.618 3.013 26.863 1.00 88.81 478 GLY A C 1
ATOM 3725 O O . GLY A 1 478 ? -3.207 3.564 25.836 1.00 88.81 478 GLY A O 1
ATOM 3726 N N . GLU A 1 479 ? -2.836 2.240 27.618 1.00 93.19 479 GLU A N 1
ATOM 3727 C CA . GLU A 1 479 ? -1.467 1.895 27.227 1.00 93.19 479 GLU A CA 1
ATOM 3728 C C . GLU A 1 479 ? -1.466 1.065 25.938 1.00 93.19 479 GLU A C 1
ATOM 3730 O O . GLU A 1 479 ? -2.389 0.295 25.686 1.00 93.19 479 GLU A O 1
ATOM 3735 N N . LEU A 1 480 ? -0.439 1.226 25.100 1.00 95.44 480 LEU A N 1
ATOM 3736 C CA . LEU A 1 480 ? -0.285 0.422 23.888 1.00 95.44 480 LEU A CA 1
ATOM 3737 C C . LEU A 1 480 ? 0.572 -0.806 24.180 1.00 95.44 480 LEU A C 1
ATOM 3739 O O . LEU A 1 480 ? 1.663 -0.686 24.741 1.00 95.44 480 LEU A O 1
ATOM 3743 N N . ASN A 1 481 ? 0.125 -1.963 23.706 1.00 96.69 481 ASN A N 1
ATOM 3744 C CA . ASN A 1 481 ? 0.939 -3.165 23.660 1.00 96.69 481 ASN A CA 1
ATOM 3745 C C . ASN A 1 481 ? 2.212 -2.901 22.835 1.00 96.69 481 ASN A C 1
ATOM 3747 O O . ASN A 1 481 ? 2.135 -2.286 21.758 1.00 96.69 481 ASN A O 1
ATOM 3751 N N . PRO A 1 482 ? 3.383 -3.373 23.294 1.00 95.56 482 PRO A N 1
ATOM 3752 C CA . PRO A 1 482 ? 4.612 -3.259 22.531 1.00 95.56 482 PRO A CA 1
ATOM 3753 C C . PRO A 1 482 ? 4.591 -4.227 21.332 1.00 95.56 482 PRO A C 1
ATOM 3755 O O . PRO A 1 482 ? 4.299 -5.411 21.505 1.00 95.56 482 PRO A O 1
ATOM 3758 N N . PRO A 1 483 ? 4.940 -3.767 20.119 1.00 94.56 483 PRO A N 1
ATOM 3759 C CA . PRO A 1 483 ? 5.089 -4.651 18.968 1.00 94.56 483 PRO A CA 1
ATOM 3760 C C . PRO A 1 483 ? 6.331 -5.540 19.102 1.00 94.56 483 PRO A C 1
ATOM 3762 O O . PRO A 1 483 ? 7.348 -5.112 19.653 1.00 94.56 483 PRO A O 1
ATOM 3765 N N . ASP A 1 484 ? 6.267 -6.743 18.529 1.00 95.38 484 ASP A N 1
ATOM 3766 C CA . ASP A 1 484 ? 7.398 -7.668 18.412 1.00 95.38 484 ASP A CA 1
ATOM 3767 C C . ASP A 1 484 ? 7.810 -7.830 16.936 1.00 95.38 484 ASP A C 1
ATOM 3769 O O . ASP A 1 484 ? 7.223 -8.640 16.213 1.00 95.38 484 ASP A O 1
ATOM 3773 N N . PRO A 1 485 ? 8.838 -7.093 16.472 1.00 94.75 485 PRO A N 1
ATOM 3774 C CA . PRO A 1 485 ? 9.295 -7.152 15.086 1.00 94.75 485 PRO A CA 1
ATOM 3775 C C . PRO A 1 485 ? 9.760 -8.535 14.623 1.00 94.75 485 PRO A C 1
ATOM 3777 O O . PRO A 1 485 ? 9.778 -8.787 13.421 1.00 94.75 485 PRO A O 1
ATOM 3780 N N . THR A 1 486 ? 10.121 -9.438 15.543 1.00 95.44 486 THR A N 1
ATOM 3781 C CA . THR A 1 486 ? 10.592 -10.789 15.189 1.00 95.44 486 THR A CA 1
ATOM 3782 C C . THR A 1 486 ? 9.479 -11.687 14.643 1.00 95.44 486 THR A C 1
ATOM 3784 O O . THR A 1 486 ? 9.762 -12.726 14.059 1.00 95.44 486 THR A O 1
ATOM 3787 N N . THR A 1 487 ? 8.220 -11.259 14.780 1.00 95.31 487 THR A N 1
ATOM 3788 C CA . THR A 1 487 ? 7.012 -12.002 14.378 1.00 95.31 487 THR A CA 1
ATOM 3789 C C . THR A 1 487 ? 6.243 -11.337 13.228 1.00 95.31 487 THR A C 1
ATOM 3791 O O . THR A 1 487 ? 5.132 -11.746 12.864 1.00 95.31 487 THR A O 1
ATOM 3794 N N . PHE A 1 488 ? 6.795 -10.266 12.643 1.00 95.19 488 PHE A N 1
ATOM 3795 C CA . PHE A 1 488 ? 6.108 -9.524 11.583 1.00 95.19 488 PHE A CA 1
ATOM 3796 C C . PHE A 1 488 ? 5.926 -10.382 10.327 1.00 95.19 488 PHE A C 1
ATOM 3798 O O . PHE A 1 488 ? 4.798 -10.471 9.842 1.00 95.19 488 PHE A O 1
ATOM 3805 N N . TYR A 1 489 ? 6.982 -11.080 9.902 1.00 92.81 489 TYR A N 1
ATOM 3806 C CA . TYR A 1 489 ? 7.045 -11.885 8.675 1.00 92.81 489 TYR A CA 1
ATOM 3807 C C . TYR A 1 489 ? 7.310 -13.365 9.006 1.00 92.81 489 TYR A C 1
ATOM 3809 O O . TYR A 1 489 ? 8.374 -13.904 8.713 1.00 92.81 489 TYR A O 1
ATOM 3817 N N . THR A 1 490 ? 6.371 -14.002 9.707 1.00 89.50 490 THR A N 1
ATOM 3818 C CA . THR A 1 490 ? 6.451 -15.407 10.147 1.00 89.50 490 THR A CA 1
ATOM 3819 C C . THR A 1 490 ? 5.078 -16.064 10.042 1.00 89.50 490 THR A C 1
ATOM 3821 O O . THR A 1 490 ? 4.068 -15.371 10.124 1.00 89.50 490 THR A O 1
ATOM 3824 N N . GLY A 1 491 ? 5.021 -17.394 9.946 1.00 91.81 491 GLY A N 1
ATOM 3825 C CA . GLY A 1 491 ? 3.757 -18.132 10.025 1.00 91.81 491 GLY A CA 1
ATOM 3826 C C . GLY A 1 491 ? 3.152 -18.190 11.439 1.00 91.81 491 GLY A C 1
ATOM 3827 O O . GLY A 1 491 ? 3.810 -17.880 12.435 1.00 91.81 491 GLY A O 1
ATOM 3828 N N . GLY A 1 492 ? 1.897 -18.642 11.519 1.00 95.12 492 GLY A N 1
ATOM 3829 C CA . GLY A 1 492 ? 1.197 -18.966 12.769 1.00 95.12 492 GLY A CA 1
ATOM 3830 C C . GLY A 1 492 ? 0.638 -17.772 13.559 1.00 95.12 492 GLY A C 1
ATOM 3831 O O . GLY A 1 492 ? 0.779 -16.609 13.175 1.00 95.12 492 GLY A O 1
ATOM 3832 N N . ALA A 1 493 ? -0.031 -18.085 14.676 1.00 97.25 493 ALA A N 1
ATOM 3833 C CA . ALA A 1 493 ? -0.820 -17.136 15.477 1.00 97.25 493 ALA A CA 1
ATOM 3834 C C . ALA A 1 493 ? 0.015 -16.169 16.336 1.00 97.25 493 ALA A C 1
ATOM 3836 O O . ALA A 1 493 ? -0.442 -15.070 16.657 1.00 97.25 493 ALA A O 1
ATOM 3837 N N . LYS A 1 494 ? 1.244 -16.558 16.695 1.00 97.38 494 LYS A N 1
ATOM 3838 C CA . LYS A 1 494 ? 2.110 -15.768 17.576 1.00 97.38 494 LYS A CA 1
ATOM 3839 C C . LYS A 1 494 ? 2.503 -14.432 16.937 1.00 97.38 494 LYS A C 1
ATOM 3841 O O . LYS A 1 494 ? 2.960 -14.400 15.791 1.00 97.38 494 LYS A O 1
ATOM 3846 N N . GLY A 1 495 ? 2.349 -13.340 17.683 1.00 96.00 495 GLY A N 1
ATOM 3847 C CA . GLY A 1 495 ? 2.550 -11.973 17.197 1.00 96.00 495 GLY A CA 1
ATOM 3848 C C . GLY A 1 495 ? 1.578 -11.567 16.082 1.00 96.00 495 GLY A C 1
ATOM 3849 O O . GLY A 1 495 ? 1.889 -10.698 15.256 1.00 96.00 495 GLY A O 1
ATOM 3850 N N . TYR A 1 496 ? 0.417 -12.222 16.009 1.00 97.81 496 TYR A N 1
ATOM 3851 C CA . TYR A 1 496 ? -0.593 -12.012 14.971 1.00 97.81 496 TYR A CA 1
ATOM 3852 C C . TYR A 1 496 ? -1.978 -11.811 15.582 1.00 97.81 496 TYR A C 1
ATOM 3854 O O . TYR A 1 496 ? -2.470 -10.678 15.606 1.00 97.81 496 TYR A O 1
ATOM 3862 N N . THR A 1 497 ? -2.557 -12.886 16.120 1.00 97.81 497 THR A N 1
ATOM 3863 C CA . THR A 1 497 ? -3.889 -12.911 16.746 1.00 97.81 497 THR A CA 1
ATOM 3864 C C . THR A 1 497 ? -3.838 -13.016 18.271 1.00 97.81 497 THR A C 1
ATOM 3866 O O . THR A 1 497 ? -4.870 -12.907 18.922 1.00 97.81 497 THR A O 1
ATOM 3869 N N . ASP A 1 498 ? -2.650 -13.168 18.861 1.00 97.00 498 ASP A N 1
ATOM 3870 C CA . ASP A 1 498 ? -2.426 -13.341 20.305 1.00 97.00 498 ASP A CA 1
ATOM 3871 C C . ASP A 1 498 ? -2.163 -12.030 21.073 1.00 97.00 498 ASP A C 1
ATOM 3873 O O . ASP A 1 498 ? -1.918 -12.050 22.281 1.00 97.00 498 ASP A O 1
ATOM 3877 N N . TYR A 1 499 ? -2.215 -10.876 20.403 1.00 97.25 499 TYR A N 1
ATOM 3878 C CA . TYR A 1 499 ? -2.135 -9.582 21.077 1.00 97.25 499 TYR A CA 1
ATOM 3879 C C . TYR A 1 499 ? -3.431 -9.288 21.855 1.00 97.25 499 TYR A C 1
ATOM 3881 O O . TYR A 1 499 ? -4.503 -9.268 21.248 1.00 97.25 499 TYR A O 1
ATOM 3889 N N . PRO A 1 500 ? -3.365 -8.998 23.170 1.00 95.38 500 PRO A N 1
ATOM 3890 C CA . PRO A 1 500 ? -4.563 -8.790 23.978 1.00 95.38 500 PRO A CA 1
ATOM 3891 C C . PRO A 1 500 ? -5.247 -7.454 23.653 1.00 95.38 500 PRO A C 1
ATOM 3893 O O . PRO A 1 500 ? -4.576 -6.439 23.448 1.00 95.38 500 PRO A O 1
ATOM 3896 N N . ALA A 1 501 ? -6.581 -7.430 23.665 1.00 92.00 501 ALA A N 1
ATOM 3897 C CA . ALA A 1 501 ? -7.361 -6.190 23.695 1.00 92.00 501 ALA A CA 1
ATOM 3898 C C . ALA A 1 501 ? -7.308 -5.537 25.094 1.00 92.00 501 ALA A C 1
ATOM 3900 O O . ALA A 1 501 ? -6.826 -6.149 26.050 1.00 92.00 501 ALA A O 1
ATOM 3901 N N . LEU A 1 502 ? -7.754 -4.284 25.223 1.00 85.06 502 LEU A N 1
ATOM 3902 C CA . LEU A 1 502 ? -8.027 -3.672 26.522 1.00 85.06 502 LEU A CA 1
ATOM 3903 C C . LEU A 1 502 ? -9.058 -4.521 27.275 1.00 85.06 502 LEU A C 1
ATOM 3905 O O . LEU A 1 502 ? -10.081 -4.900 26.707 1.00 85.06 502 LEU A O 1
ATOM 3909 N N . SER A 1 503 ? -8.749 -4.811 28.539 1.00 64.06 503 SER A N 1
ATOM 3910 C CA . SER A 1 503 ? -9.640 -5.462 29.504 1.00 64.06 503 SER A CA 1
ATOM 3911 C C . SER A 1 503 ? -10.748 -4.537 29.978 1.00 64.06 503 SER A C 1
ATOM 3913 O O . SER A 1 503 ? -10.402 -3.360 30.251 1.00 64.06 503 SER A O 1
#

Nearest PDB structures (foldseek):
  8e5i-assembly1_A  TM=9.842E-01  e=2.983E-50  Neptuniibacter sp.
  3atz-assembly3_C  TM=9.602E-01  e=7.861E-42  Trypanosoma cruzi
  3atz-assembly1_A  TM=9.663E-01  e=1.845E-41  Trypanosoma cruzi
  4e2d-assembly3_C  TM=9.628E-01  e=2.316E-41  Trypanosoma cruzi
  5epd-assembly1_A  TM=9.613E-01  e=2.069E-37  Agrobacterium tumefaciens